Protein AF-0000000074571578 (afdb_homodimer)

Sequence (440 aa):
MGVFLLLAPVDCSDIYDQDNSRASGVYTVYPIEDTYGVQVHCDMDSLGGQWMVFQRRMDGSLNFYRPWDYYRTGFGSADGEIWLGLENLFQLCLRKKYELLVDMEDFEGNKAYARYSSFSIGPEDEGYKLEVTGFTDGGAGSDGRKFTTFDKDQDNDQQRNCAKTYLGAFWYNECHYTNPNGIYRWGSDDAINYIGVEWYRWKGWNYSLKRISFKIRPVKMGVFLLLAPVDCSDIYDQDNSRASGVYTVYPIEDTYGVQVHCDMDSLGGQWMVFQRRMDGSLNFYRPWDYYRTGFGSADGEIWLGLENLFQLCLRKKYELLVDMEDFEGNKAYARYSSFSIGPEDEGYKLEVTGFTDGGAGSDGRKFTTFDKDQDNDQQRNCAKTYLGAFWYNECHYTNPNGIYRWGSDDAINYIGVEWYRWKGWNYSLKRISFKIRPVK

Solvent-accessible surface area (backbone atoms only — not comparable to full-atom values): 22420 Å² total; per-residue (Å²): 131,80,78,70,73,75,70,72,31,51,44,34,49,47,48,35,73,75,41,74,82,63,68,59,43,70,44,73,24,23,46,80,43,92,77,52,73,44,71,29,25,27,41,46,66,65,93,84,23,30,24,28,46,40,31,32,46,64,78,48,54,62,44,53,62,55,49,54,68,46,49,40,63,30,50,76,37,46,89,59,41,28,36,55,19,52,53,52,50,25,40,38,40,73,73,45,59,23,21,32,41,34,43,37,27,40,83,85,68,52,73,51,72,50,56,25,66,31,41,41,41,42,53,70,95,62,37,36,24,30,43,59,42,75,52,78,90,65,56,57,78,28,63,70,18,19,44,17,20,62,81,42,74,46,45,68,34,90,84,52,49,51,17,45,68,25,44,18,42,43,45,26,34,85,33,72,49,41,30,80,28,15,43,59,41,95,26,76,46,68,76,61,74,55,26,24,20,19,44,32,72,78,65,28,54,43,23,10,41,40,26,41,32,39,27,36,31,71,60,128,131,81,76,70,75,76,68,71,31,50,44,33,48,46,47,35,72,76,42,73,81,63,69,59,43,70,44,73,24,21,46,80,43,90,77,52,73,44,71,30,25,28,42,45,67,64,93,84,24,30,24,28,46,42,31,32,45,64,78,47,52,63,44,53,62,55,50,52,69,46,52,39,64,29,50,75,37,45,90,58,40,30,36,54,18,50,54,52,49,25,40,38,41,74,74,44,58,23,20,33,41,35,44,37,27,40,83,84,69,51,71,51,71,50,56,24,67,30,41,41,42,42,54,70,95,60,37,37,23,30,43,59,43,75,50,81,88,63,57,55,79,29,65,69,18,21,44,17,21,62,80,40,74,46,44,69,34,91,84,53,48,52,18,45,68,25,42,18,43,42,44,26,34,85,33,71,52,42,31,81,30,16,42,60,42,94,26,77,46,70,76,61,72,54,26,25,20,17,43,31,72,79,65,29,54,43,23,10,41,40,28,41,32,38,26,37,30,73,60,128

Structure (mmCIF, N/CA/C/O backbone):
data_AF-0000000074571578-model_v1
#
loop_
_entity.id
_entity.type
_entity.pdbx_description
1 polymer 'Fibrinogen C-terminal domain-containing protein'
#
loop_
_atom_site.group_PDB
_atom_site.id
_atom_site.type_symbol
_atom_site.label_atom_id
_atom_site.label_alt_id
_atom_site.label_comp_id
_atom_site.label_asym_id
_atom_site.label_entity_id
_atom_site.label_seq_id
_atom_site.pdbx_PDB_ins_code
_atom_site.Cartn_x
_atom_site.Cartn_y
_atom_site.Cartn_z
_atom_site.occupancy
_atom_site.B_iso_or_equiv
_atom_site.auth_seq_id
_atom_site.auth_comp_id
_atom_site.auth_asym_id
_atom_site.auth_atom_id
_atom_site.pdbx_PDB_model_num
ATOM 1 N N . MET A 1 1 ? -8.445 47.688 -18.625 1 31.78 1 MET A N 1
ATOM 2 C CA . MET A 1 1 ? -8.453 46.219 -18.438 1 31.78 1 MET A CA 1
ATOM 3 C C . MET A 1 1 ? -7.285 45.781 -17.578 1 31.78 1 MET A C 1
ATOM 5 O O . MET A 1 1 ? -6.129 45.844 -18 1 31.78 1 MET A O 1
ATOM 9 N N . GLY A 1 2 ? -7.156 46.094 -16.281 1 35.84 2 GLY A N 1
ATOM 10 C CA . GLY A 1 2 ? -6.051 45.781 -15.391 1 35.84 2 GLY A CA 1
ATOM 11 C C . GLY A 1 2 ? -5.617 44.344 -15.461 1 35.84 2 GLY A C 1
ATOM 12 O O . GLY A 1 2 ? -6.449 43.438 -15.352 1 35.84 2 GLY A O 1
ATOM 13 N N . VAL A 1 3 ? -4.637 44.031 -16.25 1 40.47 3 VAL A N 1
ATOM 14 C CA . VAL A 1 3 ? -4.016 42.719 -16.344 1 40.47 3 VAL A CA 1
ATOM 15 C C . VAL A 1 3 ? -3.846 42.125 -14.945 1 40.47 3 VAL A C 1
ATOM 17 O O . VAL A 1 3 ? -3.059 42.625 -14.141 1 40.47 3 VAL A O 1
ATOM 20 N N . PHE A 1 4 ? -4.824 41.875 -14.172 1 41.69 4 PHE A N 1
ATOM 21 C CA . PHE A 1 4 ? -4.629 41.188 -12.898 1 41.69 4 PHE A CA 1
ATOM 22 C C . PHE A 1 4 ? -3.707 39.969 -13.07 1 41.69 4 PHE A C 1
ATOM 24 O O . PHE A 1 4 ? -3.986 39.094 -13.867 1 41.69 4 PHE A O 1
ATOM 31 N N . LEU A 1 5 ? -2.467 40.156 -13.266 1 46.91 5 LEU A N 1
ATOM 32 C CA . LEU A 1 5 ? -1.426 39.125 -13.234 1 46.91 5 LEU A CA 1
ATOM 33 C C . LEU A 1 5 ? -1.774 38.031 -12.242 1 46.91 5 LEU A C 1
ATOM 35 O O . LEU A 1 5 ? -1.849 38.281 -11.039 1 46.91 5 LEU A O 1
ATOM 39 N N . LEU A 1 6 ? -2.73 37.25 -12.547 1 58.66 6 LEU A N 1
ATOM 40 C CA . LEU A 1 6 ? -3.229 36.219 -11.641 1 58.66 6 LEU A CA 1
ATOM 41 C C . LEU A 1 6 ? -2.082 35.406 -11.078 1 58.66 6 LEU A C 1
ATOM 43 O O . LEU A 1 6 ? -1.317 34.781 -11.836 1 58.66 6 LEU A O 1
ATOM 47 N N . LEU A 1 7 ? -1.48 35.812 -9.906 1 79.25 7 LEU A N 1
ATOM 48 C CA . LEU A 1 7 ? -0.441 35.094 -9.18 1 79.25 7 LEU A CA 1
ATOM 49 C C . LEU A 1 7 ? -0.781 33.594 -9.086 1 79.25 7 LEU A C 1
ATOM 51 O O . LEU A 1 7 ? -1.953 33.25 -8.969 1 79.25 7 LEU A O 1
ATOM 55 N N . ALA A 1 8 ? 0.165 32.812 -9.453 1 90.75 8 ALA A N 1
ATOM 56 C CA . ALA A 1 8 ? 0 31.359 -9.312 1 90.75 8 ALA A CA 1
ATOM 57 C C . ALA A 1 8 ? -0.486 31 -7.91 1 90.75 8 ALA A C 1
ATOM 59 O O . ALA A 1 8 ? 0.049 31.484 -6.914 1 90.75 8 ALA A O 1
ATOM 60 N N . PRO A 1 9 ? -1.622 30.328 -7.883 1 94.88 9 PRO A N 1
ATOM 61 C CA . PRO A 1 9 ? -2.148 29.984 -6.559 1 94.88 9 PRO A CA 1
ATOM 62 C C . PRO A 1 9 ? -1.16 29.172 -5.719 1 94.88 9 PRO A C 1
ATOM 64 O O . PRO A 1 9 ? -0.534 28.25 -6.227 1 94.88 9 PRO A O 1
ATOM 67 N N . VAL A 1 10 ? -1.076 29.516 -4.488 1 95.19 10 VAL A N 1
ATOM 68 C CA . VAL A 1 10 ? -0.165 28.844 -3.566 1 95.19 10 VAL A CA 1
ATOM 69 C C . VAL A 1 10 ? -0.884 27.672 -2.883 1 95.19 10 VAL A C 1
ATOM 71 O O . VAL A 1 10 ? -0.267 26.656 -2.564 1 95.19 10 VAL A O 1
ATOM 74 N N . ASP A 1 11 ? -2.156 27.875 -2.711 1 96.88 11 ASP A N 1
ATOM 75 C CA . ASP A 1 11 ? -2.975 26.875 -2.045 1 96.88 11 ASP A CA 1
ATOM 76 C C . ASP A 1 11 ? -4.426 26.938 -2.512 1 96.88 11 ASP A C 1
ATOM 78 O O . ASP A 1 11 ? -4.75 27.688 -3.436 1 96.88 11 ASP A O 1
ATOM 82 N N . CYS A 1 12 ? -5.273 26.141 -1.895 1 98.12 12 CYS A N 1
ATOM 83 C CA . CYS A 1 12 ? -6.652 26 -2.35 1 98.12 12 CYS A CA 1
ATOM 84 C C . CYS A 1 12 ? -7.453 27.266 -2.068 1 98.12 12 CYS A C 1
ATOM 86 O O . CYS A 1 12 ? -8.438 27.547 -2.75 1 98.12 12 CYS A O 1
ATOM 88 N N . SER A 1 13 ? -7.078 28 -1.018 1 97.12 13 SER A N 1
ATOM 89 C CA . SER A 1 13 ? -7.75 29.266 -0.749 1 97.12 13 SER A CA 1
ATOM 90 C C . SER A 1 13 ? -7.559 30.25 -1.898 1 97.12 13 SER A C 1
ATOM 92 O O . SER A 1 13 ? -8.484 30.984 -2.254 1 97.12 13 SER A O 1
ATOM 94 N N . ASP A 1 14 ? -6.352 30.281 -2.473 1 96.12 14 ASP A N 1
ATOM 95 C CA . ASP A 1 14 ? -6.082 31.141 -3.631 1 96.12 14 ASP A CA 1
ATOM 96 C C . ASP A 1 14 ? -6.953 30.734 -4.82 1 96.12 14 ASP A C 1
ATOM 98 O O . ASP A 1 14 ? -7.48 31.594 -5.531 1 96.12 14 ASP A O 1
ATOM 102 N N . ILE A 1 15 ? -7.078 29.453 -5 1 96.62 15 ILE A N 1
ATOM 103 C CA . ILE A 1 15 ? -7.918 28.938 -6.078 1 96.62 15 ILE A CA 1
ATOM 104 C C . ILE A 1 15 ? -9.359 29.406 -5.879 1 96.62 15 ILE A C 1
ATOM 106 O O . ILE A 1 15 ? -9.992 29.891 -6.816 1 96.62 15 ILE A O 1
ATOM 110 N N . TYR A 1 16 ? -9.836 29.25 -4.742 1 96.31 16 TYR A N 1
ATOM 111 C CA . TYR A 1 16 ? -11.188 29.672 -4.395 1 96.31 16 TYR A CA 1
ATOM 112 C C . TYR A 1 16 ? -11.367 31.156 -4.609 1 96.31 16 TYR A C 1
ATOM 114 O O . TYR A 1 16 ? -12.383 31.594 -5.168 1 96.31 16 TYR A O 1
ATOM 122 N N . ASP A 1 17 ? -10.422 31.969 -4.18 1 94.94 17 ASP A N 1
ATOM 123 C CA . ASP A 1 17 ? -10.508 33.438 -4.281 1 94.94 17 ASP A CA 1
ATOM 124 C C . ASP A 1 17 ? -10.516 33.875 -5.738 1 94.94 17 ASP A C 1
ATOM 126 O O . ASP A 1 17 ? -11.141 34.875 -6.082 1 94.94 17 ASP A O 1
ATOM 130 N N . GLN A 1 18 ? -9.828 33.188 -6.555 1 95 18 GLN A N 1
ATOM 131 C CA . GLN A 1 18 ? -9.789 33.5 -7.98 1 95 18 GLN A CA 1
ATOM 132 C C . GLN A 1 18 ? -11.133 33.188 -8.641 1 95 18 GLN A C 1
ATOM 134 O O . GLN A 1 18 ? -11.594 33.938 -9.508 1 95 18 GLN A O 1
ATOM 139 N N . ASP A 1 19 ? -11.68 32.062 -8.266 1 95.69 19 ASP A N 1
ATOM 140 C CA . ASP A 1 19 ? -12.984 31.641 -8.766 1 95.69 19 ASP A CA 1
ATOM 141 C C . ASP A 1 19 ? -13.727 30.812 -7.711 1 95.69 19 ASP A C 1
ATOM 143 O O . ASP A 1 19 ? -13.453 29.625 -7.539 1 95.69 19 ASP A O 1
ATOM 147 N N . ASN A 1 20 ? -14.641 31.359 -7.074 1 95.25 20 ASN A N 1
ATOM 148 C CA . ASN A 1 20 ? -15.312 30.734 -5.938 1 95.25 20 ASN A CA 1
ATOM 149 C C . ASN A 1 20 ? -16.359 29.719 -6.383 1 95.25 20 ASN A C 1
ATOM 151 O O . ASN A 1 20 ? -17.047 29.125 -5.555 1 95.25 20 ASN A O 1
ATOM 155 N N . SER A 1 21 ? -16.516 29.484 -7.68 1 95.75 21 SER A N 1
ATOM 156 C CA . SER A 1 21 ? -17.453 28.5 -8.188 1 95.75 21 SER A CA 1
ATOM 157 C C . SER A 1 21 ? -16.781 27.141 -8.359 1 95.75 21 SER A C 1
ATOM 159 O O . SER A 1 21 ? -17.438 26.156 -8.695 1 95.75 21 SER A O 1
ATOM 161 N N . ARG A 1 22 ? -15.461 27.141 -8.078 1 95.19 22 ARG A N 1
ATOM 162 C CA . ARG A 1 22 ? -14.719 25.891 -8.258 1 95.19 22 ARG A CA 1
ATOM 163 C C . ARG A 1 22 ? -15.148 24.844 -7.227 1 95.19 22 ARG A C 1
ATOM 165 O O . ARG A 1 22 ? -15.195 25.141 -6.027 1 95.19 22 ARG A O 1
ATOM 172 N N . ALA A 1 23 ? -15.453 23.641 -7.711 1 97.69 23 ALA A N 1
ATOM 173 C CA . ALA A 1 23 ? -15.883 22.547 -6.848 1 97.69 23 ALA A CA 1
ATOM 174 C C . ALA A 1 23 ? -14.68 21.828 -6.234 1 97.69 23 ALA A C 1
ATOM 176 O O . ALA A 1 23 ? -13.539 22.062 -6.637 1 97.69 23 ALA A O 1
ATOM 177 N N . SER A 1 24 ? -14.953 21.078 -5.199 1 98.5 24 SER A N 1
ATOM 178 C CA . SER A 1 24 ? -13.922 20.172 -4.688 1 98.5 24 SER A CA 1
ATOM 179 C C . SER A 1 24 ? -13.305 19.344 -5.809 1 98.5 24 SER A C 1
ATOM 181 O O . SER A 1 24 ? -14.016 18.891 -6.707 1 98.5 24 SER A O 1
ATOM 183 N N . GLY A 1 25 ? -12.023 19.125 -5.754 1 98.38 25 GLY A N 1
ATOM 184 C CA . GLY A 1 25 ? -11.352 18.375 -6.789 1 98.38 25 GLY A CA 1
ATOM 185 C C . GLY A 1 25 ? -9.859 18.625 -6.84 1 98.38 25 GLY A C 1
ATOM 186 O O . GLY A 1 25 ? -9.273 19.141 -5.887 1 98.38 25 GLY A O 1
ATOM 187 N N . VAL A 1 26 ? -9.227 18.141 -7.855 1 98.69 26 VAL A N 1
ATOM 188 C CA . VAL A 1 26 ? -7.773 18.219 -8 1 98.69 26 VAL A CA 1
ATOM 189 C C . VAL A 1 26 ? -7.398 19.516 -8.727 1 98.69 26 VAL A C 1
ATOM 191 O O . VAL A 1 26 ? -7.977 19.844 -9.766 1 98.69 26 VAL A O 1
ATOM 194 N N . TYR A 1 27 ? -6.453 20.25 -8.195 1 98.06 27 TYR A N 1
ATOM 195 C CA . TYR A 1 27 ? -5.938 21.484 -8.766 1 98.06 27 TYR A CA 1
ATOM 196 C C . TYR A 1 27 ? -4.418 21.531 -8.688 1 98.06 27 TYR A C 1
ATOM 198 O O . TYR A 1 27 ? -3.799 20.719 -7.988 1 98.06 27 TYR A O 1
ATOM 206 N N . THR A 1 28 ? -3.859 22.422 -9.461 1 96.62 28 THR A N 1
ATOM 207 C CA . THR A 1 28 ? -2.426 22.688 -9.383 1 96.62 28 THR A CA 1
ATOM 208 C C . THR A 1 28 ? -2.137 23.906 -8.523 1 96.62 28 THR A C 1
ATOM 210 O O . THR A 1 28 ? -2.752 24.969 -8.711 1 96.62 28 THR A O 1
ATOM 213 N N . VAL A 1 29 ? -1.251 23.797 -7.551 1 96.19 29 VAL A N 1
ATOM 214 C CA . VAL A 1 29 ? -0.799 24.922 -6.738 1 96.19 29 VAL A CA 1
ATOM 215 C C . VAL A 1 29 ? 0.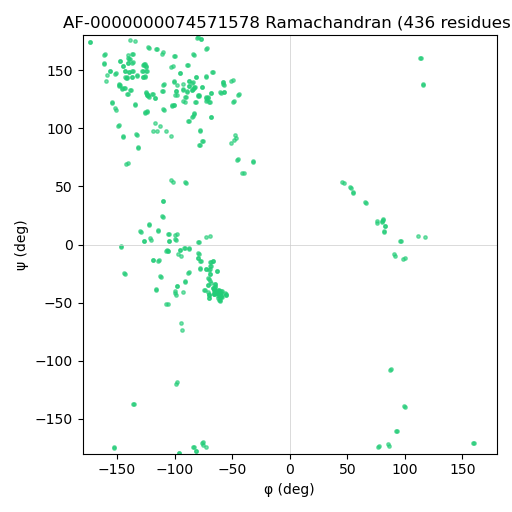721 25.047 -6.828 1 96.19 29 VAL A C 1
ATOM 217 O O . VAL A 1 29 ? 1.396 24.141 -7.324 1 96.19 29 VAL A O 1
ATOM 220 N N . TYR A 1 30 ? 1.206 26.156 -6.305 1 94.31 30 TYR A N 1
ATOM 221 C CA . TYR A 1 30 ? 2.625 26.484 -6.406 1 94.31 30 TYR A CA 1
ATOM 222 C C . TYR A 1 30 ? 3.184 26.906 -5.059 1 94.31 30 TYR A C 1
ATOM 224 O O . TYR A 1 30 ? 3.367 28.109 -4.809 1 94.31 30 TYR A O 1
ATOM 232 N N . PRO A 1 31 ? 3.561 25.953 -4.191 1 90.12 31 PRO A N 1
ATOM 233 C CA . PRO A 1 31 ? 3.99 26.25 -2.822 1 90.12 31 PRO A CA 1
ATOM 234 C C . PRO A 1 31 ? 5.293 27.047 -2.771 1 90.12 31 PRO A C 1
ATOM 236 O O . PRO A 1 31 ? 5.531 27.781 -1.814 1 90.12 31 PRO A O 1
ATOM 239 N N . ILE A 1 32 ? 6.316 26.875 -3.492 1 83 32 ILE A N 1
ATOM 240 C CA . ILE A 1 32 ? 7.629 27.5 -3.404 1 83 32 ILE A CA 1
ATOM 241 C C . ILE A 1 32 ? 7.68 28.719 -4.328 1 83 32 ILE A C 1
ATOM 243 O O . ILE A 1 32 ? 8.023 29.828 -3.895 1 83 32 ILE A O 1
ATOM 247 N N . GLU A 1 33 ? 7.754 28.484 -5.594 1 74.44 33 GLU A N 1
ATOM 248 C CA . GLU A 1 33 ? 7.797 29.516 -6.621 1 74.44 33 GLU A CA 1
ATOM 249 C C . GLU A 1 33 ? 6.852 29.188 -7.777 1 74.44 33 GLU A C 1
ATOM 251 O O . GLU A 1 33 ? 6.141 28.188 -7.734 1 74.44 33 GLU A O 1
ATOM 256 N N . ASP A 1 34 ? 6.789 30.062 -8.586 1 69.81 34 ASP A N 1
ATOM 257 C CA . ASP A 1 34 ? 5.887 29.953 -9.727 1 69.81 34 ASP A CA 1
ATOM 258 C C . ASP A 1 34 ? 6.367 28.875 -10.703 1 69.81 34 ASP A C 1
ATOM 260 O O . ASP A 1 34 ? 5.762 28.672 -11.758 1 69.81 34 ASP A O 1
ATOM 264 N N . THR A 1 35 ? 7.359 28.203 -10.25 1 72.81 35 THR A N 1
ATOM 265 C CA . THR A 1 35 ? 7.902 27.312 -11.281 1 72.81 35 THR A CA 1
ATOM 266 C C . THR A 1 35 ? 7.688 25.859 -10.906 1 72.81 35 THR A C 1
ATOM 268 O O . THR A 1 35 ? 7.73 24.969 -11.766 1 72.81 35 THR A O 1
ATOM 271 N N . TYR A 1 36 ? 7.352 25.609 -9.727 1 85.44 36 TYR A N 1
ATOM 272 C CA . TYR A 1 36 ? 7.191 24.203 -9.344 1 85.44 36 TYR A CA 1
ATOM 273 C C . TYR A 1 36 ? 5.762 23.922 -8.906 1 85.44 36 TYR A C 1
ATOM 275 O O . TYR A 1 36 ? 5.398 24.172 -7.75 1 85.44 36 TYR A O 1
ATOM 283 N N . GLY A 1 37 ? 4.957 23.375 -9.859 1 93.12 37 GLY A N 1
ATOM 284 C CA . GLY A 1 37 ? 3.566 23.062 -9.578 1 93.12 37 GLY A CA 1
ATOM 285 C C . GLY A 1 37 ? 3.375 21.672 -8.984 1 93.12 37 GLY A C 1
ATOM 286 O O . GLY A 1 37 ? 4.094 20.734 -9.344 1 93.12 37 GLY A O 1
ATOM 287 N N . VAL A 1 38 ? 2.465 21.594 -8.031 1 95.5 38 VAL A N 1
ATOM 288 C CA . VAL A 1 38 ? 2.08 20.297 -7.469 1 95.5 38 VAL A CA 1
ATOM 289 C C . VAL A 1 38 ? 0.562 20.141 -7.52 1 95.5 38 VAL A C 1
ATOM 291 O O . VAL A 1 38 ? -0.173 21.125 -7.391 1 95.5 38 VAL A O 1
ATOM 294 N N . GLN A 1 39 ? 0.143 18.906 -7.773 1 97.62 39 GLN A N 1
ATOM 295 C CA . GLN A 1 39 ? -1.285 18.609 -7.762 1 97.62 39 GLN A CA 1
ATOM 296 C C . GLN A 1 39 ? -1.777 18.312 -6.348 1 97.62 39 GLN A C 1
ATOM 298 O O . GLN A 1 39 ? -1.156 17.547 -5.617 1 97.62 39 GLN A O 1
ATOM 303 N N . VAL A 1 40 ? -2.904 18.953 -6.023 1 98.38 40 VAL A N 1
ATOM 304 C CA . VAL A 1 40 ? -3.49 18.75 -4.703 1 98.38 40 VAL A CA 1
ATOM 305 C C . VAL A 1 40 ? -5.004 18.578 -4.828 1 98.38 40 VAL A C 1
ATOM 307 O O . VAL A 1 40 ? -5.59 18.938 -5.852 1 98.38 40 VAL A O 1
ATOM 310 N N . HIS A 1 41 ? -5.551 17.953 -3.863 1 98.69 41 HIS A N 1
ATOM 311 C CA . HIS A 1 41 ? -7.004 17.938 -3.736 1 98.69 41 HIS A CA 1
ATOM 312 C C . HIS A 1 41 ? -7.492 19.094 -2.869 1 98.69 41 HIS A C 1
ATOM 314 O O . HIS A 1 41 ? -6.961 19.328 -1.78 1 98.69 41 HIS A O 1
ATOM 320 N N . CYS A 1 42 ? -8.422 19.844 -3.412 1 98.81 42 CYS A N 1
ATOM 321 C CA . CYS A 1 42 ? -9.07 20.906 -2.656 1 98.81 42 CYS A CA 1
ATOM 322 C C . CYS A 1 42 ? -10.453 20.484 -2.182 1 98.81 42 CYS A C 1
ATOM 324 O O . CYS A 1 42 ? -11.297 20.109 -2.99 1 98.81 42 CYS A O 1
ATOM 326 N N . ASP A 1 43 ? -10.664 20.453 -0.932 1 98.56 43 ASP A N 1
ATOM 327 C CA . ASP A 1 43 ? -11.984 20.297 -0.318 1 98.56 43 ASP A CA 1
ATOM 328 C C . ASP A 1 43 ? -12.672 21.656 -0.138 1 98.56 43 ASP A C 1
ATOM 330 O O . ASP A 1 43 ? -12.336 22.406 0.78 1 98.56 43 ASP A O 1
ATOM 334 N N . MET A 1 44 ? -13.633 21.906 -0.939 1 98.38 44 MET A N 1
ATOM 335 C CA . MET A 1 44 ? -14.266 23.234 -0.967 1 98.38 44 MET A CA 1
ATOM 336 C C . MET A 1 44 ? -15.562 23.219 -0.168 1 98.38 44 MET A C 1
ATOM 338 O O . MET A 1 44 ? -16.25 24.25 -0.087 1 98.38 44 MET A O 1
ATOM 342 N N . ASP A 1 45 ? -15.812 22.125 0.454 1 96.19 45 ASP A N 1
ATOM 343 C CA . ASP A 1 45 ? -17.156 21.969 1.005 1 96.19 45 ASP A CA 1
ATOM 344 C C . ASP A 1 45 ? -17.109 21.875 2.527 1 96.19 45 ASP A C 1
ATOM 346 O O . ASP A 1 45 ? -17.984 22.422 3.213 1 96.19 45 ASP A O 1
ATOM 350 N N . SER A 1 46 ? -16.125 21.203 3.047 1 95.31 46 SER A N 1
ATOM 351 C CA . SER A 1 46 ? -16.094 20.906 4.473 1 95.31 46 SER A CA 1
ATOM 352 C C . SER A 1 46 ? -15.82 22.156 5.301 1 95.31 46 SER A C 1
ATOM 354 O O . SER A 1 46 ? -14.828 22.859 5.07 1 95.31 46 SER A O 1
ATOM 356 N N . LEU A 1 47 ? -16.719 22.391 6.27 1 95.44 47 LEU A N 1
ATOM 357 C CA . LEU A 1 47 ? -16.531 23.438 7.27 1 95.44 47 LEU A CA 1
ATOM 358 C C . LEU A 1 47 ? -16.062 24.734 6.613 1 95.44 47 LEU A C 1
ATOM 360 O O . LEU A 1 47 ? -15.016 25.281 6.984 1 95.44 47 LEU A O 1
ATOM 364 N N . GLY A 1 48 ? -16.766 25.234 5.629 1 94.81 48 GLY A N 1
ATOM 365 C CA . GLY A 1 48 ? -16.484 26.516 4.977 1 94.81 48 GLY A CA 1
ATOM 366 C C . GLY A 1 48 ? -15.555 26.375 3.785 1 94.81 48 GLY A C 1
ATOM 367 O O . GLY A 1 48 ? -15.281 27.344 3.084 1 94.81 48 GLY A O 1
ATOM 368 N N . GLY A 1 49 ? -14.992 25.172 3.602 1 97.44 49 GLY A N 1
ATOM 369 C CA . GLY A 1 49 ? -14.242 24.844 2.398 1 97.44 49 GLY A CA 1
ATOM 370 C C . GLY A 1 49 ? -12.859 25.453 2.371 1 97.44 49 GLY A C 1
ATOM 371 O O . GLY A 1 49 ? -12.328 25.859 3.41 1 97.44 49 GLY A O 1
ATOM 372 N N . GLN A 1 50 ? -12.156 25.281 1.197 1 98.06 50 GLN A N 1
ATOM 373 C CA . GLN A 1 50 ? -10.867 25.875 0.871 1 98.06 50 GLN A CA 1
ATOM 374 C C . GLN A 1 50 ? -9.727 25.109 1.521 1 98.06 50 GLN A C 1
ATOM 376 O O . GLN A 1 50 ? -8.648 25.672 1.753 1 98.06 50 GLN A O 1
ATOM 381 N N . TRP A 1 51 ? -10.031 23.922 1.867 1 98.75 51 TRP A N 1
ATOM 382 C CA . TRP A 1 51 ? -9.008 23.094 2.488 1 98.75 51 TRP A CA 1
ATOM 383 C C . TRP A 1 51 ? -8.117 22.438 1.432 1 98.75 51 TRP A C 1
ATOM 385 O O . TRP A 1 51 ? -8.609 21.906 0.435 1 98.75 51 TRP A O 1
ATOM 395 N N . MET A 1 52 ? -6.848 22.469 1.654 1 98.81 52 MET A N 1
ATOM 396 C CA . MET A 1 52 ? -5.891 21.75 0.83 1 98.81 52 MET A CA 1
ATOM 397 C C . MET A 1 52 ? -5.453 20.453 1.516 1 98.81 52 MET A C 1
ATOM 399 O O . MET A 1 52 ? -4.875 20.484 2.604 1 98.81 52 MET A O 1
ATOM 403 N N . VAL A 1 53 ? -5.699 19.344 0.868 1 98.88 53 VAL A N 1
ATOM 404 C CA . VAL A 1 53 ? -5.395 18.031 1.426 1 98.88 53 VAL A CA 1
ATOM 405 C C . VAL A 1 53 ? -3.904 17.734 1.264 1 98.88 53 VAL A C 1
ATOM 407 O O . VAL A 1 53 ? -3.357 17.859 0.166 1 98.88 53 VAL A O 1
ATOM 410 N N . PHE A 1 54 ? -3.223 17.359 2.385 1 98.75 54 PHE A N 1
ATOM 411 C CA . PHE A 1 54 ? -1.818 17 2.205 1 98.75 54 PHE A CA 1
ATOM 412 C C . PHE A 1 54 ? -1.568 15.555 2.602 1 98.75 54 PHE A C 1
ATOM 414 O O . PHE A 1 54 ? -0.499 15.008 2.326 1 98.75 54 PHE A O 1
ATOM 421 N N . GLN A 1 55 ? -2.467 14.945 3.244 1 98.75 55 GLN A N 1
ATOM 422 C CA . GLN A 1 55 ? -2.521 13.516 3.531 1 98.75 55 GLN A CA 1
ATOM 423 C C . GLN A 1 55 ? -3.936 12.969 3.357 1 98.75 55 GLN A C 1
ATOM 425 O O . GLN A 1 55 ? -4.906 13.594 3.793 1 98.75 55 GLN A O 1
ATOM 430 N N . ARG A 1 56 ? -4.047 11.867 2.674 1 98.75 56 ARG A N 1
ATOM 431 C CA . ARG A 1 56 ? -5.359 11.258 2.504 1 98.75 56 ARG A CA 1
ATOM 432 C C . ARG A 1 56 ? -5.242 9.75 2.336 1 98.75 56 ARG A C 1
ATOM 434 O O . ARG A 1 56 ? -4.555 9.266 1.434 1 98.75 56 ARG A O 1
ATOM 441 N N . ARG A 1 57 ? -5.793 9.055 3.23 1 98.31 57 ARG A N 1
ATOM 442 C CA . ARG A 1 57 ? -6.035 7.617 3.145 1 98.31 57 ARG A CA 1
ATOM 443 C C . ARG A 1 57 ? -7.523 7.316 3.018 1 98.31 57 ARG A C 1
ATOM 445 O O . ARG A 1 57 ? -8.336 7.836 3.787 1 98.31 57 ARG A O 1
ATOM 452 N N . MET A 1 58 ? -7.902 6.48 2.088 1 97.06 58 MET A N 1
ATOM 453 C CA . MET A 1 58 ? -9.344 6.363 1.867 1 97.06 58 MET A CA 1
ATOM 454 C C . MET A 1 58 ? -9.727 4.93 1.529 1 97.06 58 MET A C 1
ATOM 456 O O . MET A 1 58 ? -10.859 4.516 1.767 1 97.06 58 MET A O 1
ATOM 460 N N . ASP A 1 59 ? -8.797 4.117 0.988 1 96.38 59 ASP A N 1
ATOM 461 C CA . ASP A 1 59 ? -9.227 2.779 0.602 1 96.38 59 ASP A CA 1
ATOM 462 C C . ASP A 1 59 ? -8.102 1.765 0.79 1 96.38 59 ASP A C 1
ATOM 464 O O . ASP A 1 59 ? -8.25 0.593 0.436 1 96.38 59 ASP A O 1
ATOM 468 N N . GLY A 1 60 ? -6.996 2.17 1.194 1 96.06 60 GLY A N 1
ATOM 469 C CA . GLY A 1 60 ? -5.902 1.281 1.547 1 96.06 60 GLY A CA 1
ATOM 470 C C . GLY A 1 60 ? -5.09 0.827 0.347 1 96.06 60 GLY A C 1
ATOM 471 O O . GLY A 1 60 ? -4.293 -0.106 0.449 1 96.06 60 GLY A O 1
ATOM 472 N N . SER A 1 61 ? -5.219 1.467 -0.716 1 95.94 61 SER A N 1
ATOM 473 C CA . SER A 1 61 ? -4.523 1.028 -1.921 1 95.94 61 SER A CA 1
ATOM 474 C C . SER A 1 61 ? -3.033 1.348 -1.846 1 95.94 61 SER A C 1
ATOM 476 O O . SER A 1 61 ? -2.195 0.52 -2.213 1 95.94 61 SER A O 1
ATOM 478 N N . LEU A 1 62 ? -2.705 2.451 -1.327 1 96.5 62 LEU A N 1
ATOM 479 C CA . LEU A 1 62 ? -1.332 2.943 -1.315 1 96.5 62 LEU A CA 1
ATOM 480 C C . LEU A 1 62 ? -0.618 2.531 -0.032 1 96.5 62 LEU A C 1
ATOM 482 O O . LEU A 1 62 ? -1.192 2.609 1.056 1 96.5 62 LEU A O 1
ATOM 486 N N . ASN A 1 63 ? 0.568 2.053 -0.165 1 96.19 63 ASN A N 1
ATOM 487 C CA . ASN A 1 63 ? 1.404 1.742 0.989 1 96.19 63 ASN A CA 1
ATOM 488 C C . ASN A 1 63 ? 2.053 2.998 1.565 1 96.19 63 ASN A C 1
ATOM 490 O O . ASN A 1 63 ? 2.734 3.734 0.85 1 96.19 63 ASN A O 1
ATOM 494 N N . PHE A 1 64 ? 1.933 3.23 2.879 1 98.19 64 PHE A N 1
ATOM 495 C CA . PHE A 1 64 ? 2.482 4.43 3.504 1 98.19 64 PHE A CA 1
ATOM 496 C C . PHE A 1 64 ? 3.734 4.094 4.305 1 98.19 64 PHE A C 1
ATOM 498 O O . PHE A 1 64 ? 4.395 4.988 4.84 1 98.19 64 PHE A O 1
ATOM 505 N N . TYR A 1 65 ? 4.078 2.809 4.43 1 97.31 65 TYR A N 1
ATOM 506 C CA . TYR A 1 65 ? 5.336 2.457 5.074 1 97.31 65 TYR A CA 1
ATOM 507 C C . TYR A 1 65 ? 6.512 2.66 4.125 1 97.31 65 TYR A C 1
ATOM 509 O O . TYR A 1 65 ? 6.953 1.716 3.465 1 97.31 65 TYR A O 1
ATOM 517 N N . ARG A 1 66 ? 6.988 3.908 4.109 1 97.38 66 ARG A N 1
ATOM 518 C CA . ARG A 1 66 ? 8 4.402 3.184 1 97.38 66 ARG A CA 1
ATOM 519 C C . ARG A 1 66 ? 9.164 5.043 3.936 1 97.38 66 ARG A C 1
ATOM 521 O O . ARG A 1 66 ? 9 5.5 5.07 1 97.38 66 ARG A O 1
ATOM 528 N N . PRO A 1 67 ? 10.352 5.078 3.305 1 97.38 67 PRO A N 1
ATOM 529 C CA . PRO A 1 67 ? 11.484 5.723 3.969 1 97.38 67 PRO A CA 1
ATOM 530 C C . PRO A 1 67 ? 11.422 7.246 3.906 1 97.38 67 PRO A C 1
ATOM 532 O O . PRO A 1 67 ? 10.555 7.805 3.221 1 97.38 67 PRO A O 1
ATOM 535 N N . TRP A 1 68 ? 12.367 7.902 4.527 1 98.75 68 TRP A N 1
ATOM 536 C CA . TRP A 1 68 ? 12.43 9.336 4.797 1 98.75 68 TRP A CA 1
ATOM 537 C C . TRP A 1 68 ? 12.289 10.141 3.508 1 98.75 68 TRP A C 1
ATOM 539 O O . TRP A 1 68 ? 11.523 11.102 3.449 1 98.75 68 TRP A O 1
ATOM 549 N N . ASP A 1 69 ? 12.969 9.727 2.455 1 98.44 69 ASP A N 1
ATOM 550 C CA . ASP A 1 69 ? 13.008 10.531 1.239 1 98.44 69 ASP A CA 1
ATOM 551 C C . ASP A 1 69 ? 11.625 10.641 0.602 1 98.44 69 ASP A C 1
ATOM 553 O O . ASP A 1 69 ? 11.281 11.672 0.033 1 98.44 69 ASP A O 1
ATOM 557 N N . TYR A 1 70 ? 10.875 9.578 0.685 1 98.25 70 TYR A N 1
ATOM 558 C CA . TYR A 1 70 ? 9.516 9.617 0.167 1 98.25 70 TYR A CA 1
ATOM 559 C C . TYR A 1 70 ? 8.656 10.594 0.96 1 98.25 70 TYR A C 1
ATOM 561 O O . TYR A 1 70 ? 7.879 11.359 0.381 1 98.25 70 TYR A O 1
ATOM 569 N N . TYR A 1 71 ? 8.812 10.594 2.258 1 98.81 71 TYR A N 1
ATOM 570 C CA . TYR A 1 71 ? 8.023 11.5 3.078 1 98.81 71 TYR A CA 1
ATOM 571 C C . TYR A 1 71 ? 8.477 12.945 2.896 1 98.81 71 TYR A C 1
ATOM 573 O O . TYR A 1 71 ? 7.668 13.875 2.963 1 98.81 71 TYR A O 1
ATOM 581 N N . ARG A 1 72 ? 9.742 13.148 2.709 1 98.75 72 ARG A N 1
ATOM 582 C CA . ARG A 1 72 ? 10.266 14.477 2.447 1 98.75 72 ARG A CA 1
ATOM 583 C C . ARG A 1 72 ? 9.672 15.062 1.172 1 98.75 72 ARG A C 1
ATOM 585 O O . ARG A 1 72 ? 9.211 16.203 1.164 1 98.75 72 ARG A O 1
ATOM 592 N N . THR A 1 73 ? 9.555 14.289 0.092 1 97.56 73 THR A N 1
ATOM 593 C CA . THR A 1 73 ? 9.219 14.805 -1.23 1 97.56 73 THR A CA 1
ATOM 594 C C . THR A 1 73 ? 7.73 14.633 -1.519 1 97.56 73 THR A C 1
ATOM 596 O O . THR A 1 73 ? 7.125 15.461 -2.203 1 97.56 73 THR A O 1
ATOM 599 N N . GLY A 1 74 ? 7.16 13.5 -1.02 1 98 74 GLY A N 1
ATOM 600 C CA . GLY A 1 74 ? 5.758 13.203 -1.265 1 98 74 GLY A CA 1
ATOM 601 C C . GLY A 1 74 ? 5.551 11.977 -2.133 1 98 74 GLY A C 1
ATOM 602 O O . GLY A 1 74 ? 6.473 11.531 -2.818 1 98 74 GLY A O 1
ATOM 603 N N . PHE A 1 75 ? 4.344 11.406 -2.074 1 98 75 PHE A N 1
ATOM 604 C CA . PHE A 1 75 ? 3.979 10.25 -2.889 1 98 75 PHE A CA 1
ATOM 605 C C . PHE A 1 75 ? 2.465 10.109 -2.977 1 98 75 PHE A C 1
ATOM 607 O O . PHE A 1 75 ? 1.733 10.695 -2.178 1 98 75 PHE A O 1
ATOM 614 N N . GLY A 1 76 ? 2.047 9.305 -3.963 1 97.38 76 GLY A N 1
ATOM 615 C CA . GLY A 1 76 ? 0.626 9.133 -4.223 1 97.38 76 GLY A CA 1
ATOM 616 C C . GLY A 1 76 ? 0.087 10.094 -5.262 1 97.38 76 GLY A C 1
ATOM 617 O O . GLY A 1 76 ? 0.844 10.617 -6.082 1 97.38 76 GLY A O 1
ATOM 618 N N . SER A 1 77 ? -1.254 10.227 -5.195 1 97.06 77 SER A N 1
ATOM 619 C CA . SER A 1 77 ? -1.915 11.07 -6.184 1 97.06 77 SER A CA 1
ATOM 620 C C . SER A 1 77 ? -3.027 11.898 -5.547 1 97.06 77 SER A C 1
ATOM 622 O O . SER A 1 77 ? -3.742 11.414 -4.668 1 97.06 77 SER A O 1
ATOM 624 N N . ALA A 1 78 ? -3.219 13.039 -6.102 1 97.81 78 ALA A N 1
ATOM 625 C CA . ALA A 1 78 ? -4.195 13.977 -5.551 1 97.81 78 ALA A CA 1
ATOM 626 C C . ALA A 1 78 ? -5.617 13.469 -5.75 1 97.81 78 ALA A C 1
ATOM 628 O O . ALA A 1 78 ? -6.543 13.898 -5.055 1 97.81 78 ALA A O 1
ATOM 629 N N . ASP A 1 79 ? -5.789 12.633 -6.758 1 96.75 79 ASP A N 1
ATOM 630 C CA . ASP A 1 79 ? -7.125 12.094 -7.008 1 96.75 79 ASP A CA 1
ATOM 631 C C . ASP A 1 79 ? -7.363 10.828 -6.199 1 96.75 79 ASP A C 1
ATOM 633 O O . ASP A 1 79 ? -8.438 10.227 -6.273 1 96.75 79 ASP A O 1
ATOM 637 N N . GLY A 1 80 ? -6.438 10.312 -5.469 1 97.06 80 GLY A N 1
ATOM 638 C CA . GLY A 1 80 ? -6.516 9.148 -4.602 1 97.06 80 GLY A CA 1
ATOM 639 C C . GLY A 1 80 ? -5.863 9.367 -3.25 1 97.06 80 GLY A C 1
ATOM 640 O O . GLY A 1 80 ? -6.145 10.352 -2.572 1 97.06 80 GLY A O 1
ATOM 641 N N . GLU A 1 81 ? -5.102 8.336 -2.787 1 98.38 81 GLU A N 1
ATOM 642 C CA . GLU A 1 81 ? -4.352 8.477 -1.54 1 98.38 81 GLU A CA 1
ATOM 643 C C . GLU A 1 81 ? -3.043 9.227 -1.765 1 98.38 81 GLU A C 1
ATOM 645 O O . GLU A 1 81 ? -2.387 9.047 -2.791 1 98.38 81 GLU A O 1
ATOM 650 N N . ILE A 1 82 ? -2.646 10.086 -0.719 1 98.5 82 ILE A N 1
ATOM 651 C CA . ILE A 1 82 ? -1.537 10.992 -1.003 1 98.5 82 ILE A CA 1
ATOM 652 C C . ILE A 1 82 ? -0.851 11.391 0.301 1 98.5 82 ILE A C 1
ATOM 654 O O . ILE A 1 82 ? -1.488 11.438 1.355 1 98.5 82 ILE A O 1
ATOM 658 N N . TRP A 1 83 ? 0.362 11.633 0.234 1 98.69 83 TRP A N 1
ATOM 659 C CA . TRP A 1 83 ? 1.218 12.422 1.114 1 98.69 83 TRP A CA 1
ATOM 660 C C . TRP A 1 83 ? 1.938 13.516 0.336 1 98.69 83 TRP A C 1
ATOM 662 O O . TRP A 1 83 ? 2.752 13.227 -0.545 1 98.69 83 TRP A O 1
ATOM 672 N N . LEU A 1 84 ? 1.64 14.695 0.612 1 98.25 84 LEU A N 1
ATOM 673 C CA . LEU A 1 84 ? 2.064 15.812 -0.233 1 98.25 84 LEU A CA 1
ATOM 674 C C . LEU A 1 84 ? 3.574 16 -0.153 1 98.25 84 LEU A C 1
ATOM 676 O O . LEU A 1 84 ? 4.203 16.422 -1.128 1 98.25 84 LEU A O 1
ATOM 680 N N . GLY A 1 85 ? 4.176 15.695 1.07 1 98.38 85 GLY A N 1
ATOM 681 C CA . GLY A 1 85 ? 5.598 15.891 1.292 1 98.38 85 GLY A CA 1
ATOM 682 C C . GLY A 1 85 ? 5.895 16.938 2.352 1 98.38 85 GLY A C 1
ATOM 683 O O . GLY A 1 85 ? 5.266 18 2.383 1 98.38 85 GLY A O 1
ATOM 684 N N . LEU A 1 86 ? 6.82 16.641 3.156 1 98.75 86 LEU A N 1
ATOM 685 C CA . LEU A 1 86 ? 7.203 17.516 4.258 1 98.75 86 LEU A CA 1
ATOM 686 C C . LEU A 1 86 ? 7.82 18.812 3.738 1 98.75 86 LEU A C 1
ATOM 688 O O . LEU A 1 86 ? 7.586 19.875 4.297 1 98.75 86 LEU A O 1
ATOM 692 N N . GLU A 1 87 ? 8.578 18.734 2.693 1 97.5 87 GLU A N 1
ATOM 693 C CA . GLU A 1 87 ? 9.211 19.922 2.154 1 97.5 87 GLU A CA 1
ATOM 694 C C . GLU A 1 87 ? 8.18 20.906 1.6 1 97.5 87 GLU A C 1
ATOM 696 O O . GLU A 1 87 ? 8.273 22.109 1.829 1 97.5 87 GLU A O 1
ATOM 701 N N . ASN A 1 88 ? 7.207 20.359 0.894 1 96.88 88 ASN A N 1
ATOM 702 C CA . ASN A 1 88 ? 6.129 21.219 0.418 1 96.88 88 ASN A CA 1
ATOM 703 C C . ASN A 1 88 ? 5.402 21.906 1.574 1 96.88 88 ASN A C 1
ATOM 705 O O . ASN A 1 88 ? 5.109 23.094 1.51 1 96.88 88 ASN A O 1
ATOM 709 N N . LEU A 1 89 ? 5.137 21.156 2.564 1 98 89 LEU A N 1
ATOM 710 C CA . LEU A 1 89 ? 4.43 21.688 3.725 1 98 89 LEU A CA 1
ATOM 711 C C . LEU A 1 89 ? 5.242 22.797 4.395 1 98 89 LEU A C 1
ATOM 713 O O . LEU A 1 89 ? 4.695 23.844 4.754 1 98 89 LEU A O 1
ATOM 717 N N . PHE A 1 90 ? 6.484 22.562 4.535 1 98.06 90 PHE A N 1
ATOM 718 C CA . PHE A 1 90 ? 7.359 23.562 5.148 1 98.06 90 PHE A CA 1
ATOM 719 C C . PHE A 1 90 ? 7.355 24.859 4.344 1 98.06 90 PHE A C 1
ATOM 721 O O . PHE A 1 90 ? 7.223 25.938 4.91 1 98.06 90 PHE A O 1
ATOM 728 N N . GLN A 1 91 ? 7.457 24.703 3.057 1 96.25 91 GLN A N 1
ATOM 729 C CA . GLN A 1 91 ? 7.469 25.875 2.195 1 96.25 91 GLN A CA 1
ATOM 730 C C . GLN A 1 91 ? 6.172 26.656 2.322 1 96.25 91 GLN A C 1
ATOM 732 O O . GLN A 1 91 ? 6.188 27.891 2.344 1 96.25 91 GLN A O 1
ATOM 737 N N . LEU A 1 92 ? 5.098 25.969 2.426 1 96.62 92 LEU A N 1
ATOM 738 C CA . LEU A 1 92 ? 3.807 26.609 2.607 1 96.62 92 LEU A CA 1
ATOM 739 C C . LEU A 1 92 ? 3.77 27.391 3.922 1 96.62 92 LEU A C 1
ATOM 741 O O . LEU A 1 92 ? 3.289 28.531 3.965 1 96.62 92 LEU A O 1
ATOM 745 N N . CYS A 1 93 ? 4.324 26.797 4.938 1 96.81 93 CYS A N 1
ATOM 746 C CA . CYS A 1 93 ? 4.297 27.375 6.273 1 96.81 93 CYS A CA 1
ATOM 747 C C . CYS A 1 93 ? 5.18 28.609 6.344 1 96.81 93 CYS A C 1
ATOM 749 O O . CYS A 1 93 ? 5.012 29.453 7.234 1 96.81 93 CYS A O 1
ATOM 751 N N . LEU A 1 94 ? 6.121 28.734 5.461 1 95.62 94 LEU A N 1
ATOM 752 C CA . LEU A 1 94 ? 6.941 29.938 5.383 1 95.62 94 LEU A CA 1
ATOM 753 C C . LEU A 1 94 ? 6.141 31.109 4.812 1 95.62 94 LEU A C 1
ATOM 755 O O . LEU A 1 94 ? 6.434 32.281 5.105 1 95.62 94 LEU A O 1
ATOM 759 N N . ARG A 1 95 ? 5.121 30.766 4.133 1 92.62 95 ARG A N 1
ATOM 760 C CA . ARG A 1 95 ? 4.422 31.797 3.369 1 92.62 95 ARG A CA 1
ATOM 761 C C . ARG A 1 95 ? 3.18 32.281 4.109 1 92.62 95 ARG A C 1
ATOM 763 O O . ARG A 1 95 ? 2.842 33.469 4.062 1 92.62 95 ARG A O 1
ATOM 770 N N . LYS A 1 96 ? 2.508 31.328 4.695 1 95.25 96 LYS A N 1
ATOM 771 C CA . LYS A 1 96 ? 1.239 31.656 5.332 1 95.25 96 LYS A CA 1
ATOM 772 C C . LYS A 1 96 ? 1.082 30.922 6.66 1 95.25 96 LYS A C 1
ATOM 774 O O . LYS A 1 96 ? 1.764 29.922 6.906 1 95.25 96 LYS A O 1
ATOM 779 N N . LYS A 1 97 ? 0.161 31.516 7.48 1 97.19 97 LYS A N 1
ATOM 780 C CA . LYS A 1 97 ? -0.301 30.812 8.664 1 97.19 97 LYS A CA 1
ATOM 781 C C . LYS A 1 97 ? -1.495 29.906 8.344 1 97.19 97 LYS A C 1
ATOM 783 O O . LYS A 1 97 ? -2.434 30.344 7.668 1 97.19 97 LYS A O 1
ATOM 788 N N . TYR A 1 98 ? -1.444 28.734 8.867 1 98.31 98 TYR A N 1
ATOM 789 C CA . TYR A 1 98 ? -2.49 27.797 8.5 1 98.31 98 TYR A CA 1
ATOM 790 C C . TYR A 1 98 ? -3.199 27.25 9.734 1 98.31 98 TYR A C 1
ATOM 792 O O . TYR A 1 98 ? -2.631 27.234 10.828 1 98.31 98 TYR A O 1
ATOM 800 N N . GLU A 1 99 ? -4.473 26.859 9.562 1 97.62 99 GLU A N 1
ATOM 801 C CA . GLU A 1 99 ? -5.164 25.938 10.461 1 97.62 99 GLU A CA 1
ATOM 802 C C . GLU A 1 99 ? -5.195 24.531 9.891 1 97.62 99 GLU A C 1
ATOM 804 O O . GLU A 1 99 ? -4.898 24.328 8.711 1 97.62 99 GLU A O 1
ATOM 809 N N . LEU A 1 100 ? -5.453 23.5 10.734 1 97.56 100 LEU A N 1
ATOM 810 C CA . LEU A 1 100 ? -5.426 22.094 10.352 1 97.56 100 LEU A CA 1
ATOM 811 C C . LEU A 1 100 ? -6.754 21.422 10.68 1 97.56 100 LEU A C 1
ATOM 813 O O . LEU A 1 100 ? -7.293 21.594 11.773 1 97.56 100 LEU A O 1
ATOM 817 N N . LEU A 1 101 ? -7.305 20.766 9.727 1 97.25 101 LEU A N 1
ATOM 818 C CA . LEU A 1 101 ? -8.477 19.922 9.906 1 97.25 101 LEU A CA 1
ATOM 819 C C . LEU A 1 101 ? -8.156 18.469 9.594 1 97.25 101 LEU A C 1
ATOM 821 O O . LEU A 1 101 ? -7.582 18.156 8.547 1 97.25 101 LEU A O 1
ATOM 825 N N . VAL A 1 102 ? -8.438 17.578 10.516 1 97.12 102 VAL A N 1
ATOM 826 C CA . VAL A 1 102 ? -8.312 16.141 10.32 1 97.12 102 VAL A CA 1
ATOM 827 C C . VAL A 1 102 ? -9.703 15.508 10.273 1 97.12 102 VAL A C 1
ATOM 829 O O . VAL A 1 102 ? -10.445 15.547 11.258 1 97.12 102 VAL A O 1
ATOM 832 N N . ASP A 1 103 ? -10.055 14.938 9.164 1 97 103 ASP A N 1
ATOM 833 C CA . ASP A 1 103 ? -11.312 14.219 9.008 1 97 103 ASP A CA 1
ATOM 834 C C . ASP A 1 103 ? -11.102 12.711 9.117 1 97 103 ASP A C 1
ATOM 836 O O . ASP A 1 103 ? -10.117 12.172 8.609 1 97 103 ASP A O 1
ATOM 840 N N . MET A 1 104 ? -12.062 12.094 9.781 1 97.69 104 MET A N 1
ATOM 841 C CA . MET A 1 104 ? -11.945 10.648 10 1 97.69 104 MET A CA 1
ATOM 842 C C . MET A 1 104 ? -13.281 9.953 9.75 1 97.69 104 MET A C 1
ATOM 844 O O . MET A 1 104 ? -14.336 10.547 9.938 1 97.69 104 MET A O 1
ATOM 848 N N . GLU A 1 105 ? -13.195 8.766 9.32 1 98.62 105 GLU A N 1
ATOM 849 C CA . GLU A 1 105 ? -14.352 7.906 9.117 1 98.62 105 GLU A CA 1
ATOM 850 C C . GLU A 1 105 ? -14.039 6.457 9.469 1 98.62 105 GLU A C 1
ATOM 852 O O . GLU A 1 105 ? -12.961 5.957 9.141 1 98.62 105 GLU A O 1
ATOM 857 N N . ASP A 1 106 ? -14.945 5.828 10.188 1 98.44 106 ASP A N 1
ATOM 858 C CA . ASP A 1 106 ? -14.766 4.406 10.461 1 98.44 106 ASP A CA 1
ATOM 859 C C . ASP A 1 106 ? -15.547 3.555 9.461 1 98.44 106 ASP A C 1
ATOM 861 O O . ASP A 1 106 ? -16.172 4.086 8.539 1 98.44 106 ASP A O 1
ATOM 865 N N . PHE A 1 107 ? -15.531 2.232 9.531 1 98 107 PHE A N 1
ATOM 866 C CA . PHE A 1 107 ? -16.109 1.331 8.539 1 98 107 PHE A CA 1
ATOM 867 C C . PHE A 1 107 ? -17.609 1.237 8.703 1 98 107 PHE A C 1
ATOM 869 O O . PHE A 1 107 ? -18.312 0.724 7.828 1 98 107 PHE A O 1
ATOM 876 N N . GLU A 1 108 ? -18.109 1.799 9.727 1 97.88 108 GLU A N 1
ATOM 877 C CA . GLU A 1 108 ? -19.547 1.83 9.938 1 97.88 108 GLU A CA 1
ATOM 878 C C . GLU A 1 108 ? -20.156 3.135 9.43 1 97.88 108 GLU A C 1
ATOM 880 O O . GLU A 1 108 ? -21.375 3.332 9.508 1 97.88 108 GLU A O 1
ATOM 885 N N . GLY A 1 109 ? -19.328 4.008 9 1 98 109 GLY A N 1
ATOM 886 C CA . GLY A 1 109 ? -19.812 5.25 8.422 1 98 109 GLY A CA 1
ATOM 887 C C . GLY A 1 109 ? -19.859 6.398 9.414 1 98 109 GLY A C 1
ATOM 888 O O . GLY A 1 109 ? -20.266 7.512 9.07 1 98 109 GLY A O 1
ATOM 889 N N . ASN A 1 110 ? -19.391 6.121 10.648 1 98.44 110 ASN A N 1
ATOM 890 C CA . ASN A 1 110 ? -19.281 7.207 11.617 1 98.44 110 ASN A CA 1
ATOM 891 C C . ASN A 1 110 ? -18.125 8.148 11.281 1 98.44 110 ASN A C 1
ATOM 893 O O . ASN A 1 110 ? -17.078 7.699 10.828 1 98.44 110 ASN A O 1
ATOM 897 N N . LYS A 1 111 ? -18.391 9.43 11.57 1 97.44 111 LYS A N 1
ATOM 898 C CA . LYS A 1 111 ? -17.391 10.438 11.234 1 97.44 111 LYS A CA 1
ATOM 899 C C . LYS A 1 111 ? -17 11.25 12.461 1 97.44 111 LYS A C 1
ATOM 901 O O . LYS A 1 111 ? -17.781 11.406 13.391 1 97.44 111 LYS A O 1
ATOM 906 N N . ALA A 1 112 ? -15.781 11.703 12.484 1 95.69 112 ALA A N 1
ATOM 907 C CA . ALA A 1 112 ? -15.219 12.609 13.477 1 95.69 112 ALA A CA 1
ATOM 908 C C . ALA A 1 112 ? -14.164 13.516 12.852 1 95.69 112 ALA A C 1
ATOM 910 O O . ALA A 1 112 ? -13.695 13.258 11.742 1 95.69 112 ALA A O 1
ATOM 911 N N . TYR A 1 113 ? -13.938 14.625 13.508 1 95.12 113 TYR A N 1
ATOM 912 C CA . TYR A 1 113 ? -12.875 15.484 13.008 1 95.12 113 TYR A CA 1
ATOM 913 C C . TYR A 1 113 ? -12.148 16.172 14.164 1 95.12 113 TYR A C 1
ATOM 915 O O . TYR A 1 113 ? -12.672 16.266 15.273 1 95.12 113 TYR A O 1
ATOM 923 N N . ALA A 1 114 ? -10.938 16.516 13.977 1 95 114 ALA A N 1
ATOM 924 C CA . ALA A 1 114 ? -10.125 17.375 14.836 1 95 114 ALA A CA 1
ATOM 925 C C . ALA A 1 114 ? -9.68 18.625 14.094 1 95 114 ALA A C 1
ATOM 927 O O . ALA A 1 114 ? -9.109 18.547 13 1 95 114 ALA A O 1
ATOM 928 N N . ARG A 1 115 ? -9.914 19.75 14.727 1 94.75 115 ARG A N 1
ATOM 929 C CA . ARG A 1 115 ? -9.539 21.016 14.094 1 94.75 115 ARG A CA 1
ATOM 930 C C . ARG A 1 115 ? -8.578 21.812 14.977 1 94.75 115 ARG A C 1
ATOM 932 O O . ARG A 1 115 ? -8.852 22.031 16.156 1 94.75 115 ARG A O 1
ATOM 939 N N . TYR A 1 116 ? -7.488 22.188 14.414 1 95.69 116 TYR A N 1
ATOM 940 C CA . TYR A 1 116 ? -6.477 23 15.078 1 95.69 116 TYR A CA 1
ATOM 941 C C . TYR A 1 116 ? -6.449 24.406 14.5 1 95.69 116 TYR A C 1
ATOM 943 O O . TYR A 1 116 ? -6.465 24.594 13.281 1 95.69 116 TYR A O 1
ATOM 951 N N . SER A 1 117 ? -6.32 25.375 15.383 1 95.44 117 SER A N 1
ATOM 952 C CA . SER A 1 117 ? -6.387 26.766 14.945 1 95.44 117 SER A CA 1
ATOM 953 C C . SER A 1 117 ? -5.078 27.203 14.297 1 95.44 117 SER A C 1
ATOM 955 O O . SER A 1 117 ? -5.031 28.219 13.602 1 95.44 117 SER A O 1
ATOM 957 N N . SER A 1 118 ? -4.07 26.453 14.656 1 96.44 118 SER A N 1
ATOM 958 C CA . SER A 1 118 ? -2.777 26.766 14.055 1 96.44 118 SER A CA 1
ATOM 959 C C . SER A 1 118 ? -1.994 25.5 13.734 1 96.44 118 SER A C 1
ATOM 961 O O . SER A 1 118 ? -2.021 24.531 14.492 1 96.44 118 SER A O 1
ATOM 963 N N . PHE A 1 119 ? -1.286 25.562 12.625 1 97.38 119 PHE A N 1
ATOM 964 C CA . PHE A 1 119 ? -0.456 24.469 12.133 1 97.38 119 PHE A CA 1
ATOM 965 C C . PHE A 1 119 ? 0.794 25 11.445 1 97.38 119 PHE A C 1
ATOM 967 O O . PHE A 1 119 ? 0.711 25.906 10.617 1 97.38 119 PHE A O 1
ATOM 974 N N . SER A 1 120 ? 1.923 24.422 11.773 1 98 120 SER A N 1
ATOM 975 C CA . SER A 1 120 ? 3.16 24.688 11.047 1 98 120 SER A CA 1
ATOM 976 C C . SER A 1 120 ? 4.191 23.594 11.289 1 98 120 SER A C 1
ATOM 978 O O . SER A 1 120 ? 4.102 22.859 12.266 1 98 120 SER A O 1
ATOM 980 N N . ILE A 1 121 ? 5.098 23.484 10.305 1 98.44 121 ILE A N 1
ATOM 981 C CA . ILE A 1 121 ? 6.242 22.609 10.555 1 98.44 121 ILE A CA 1
ATOM 982 C C . ILE A 1 121 ? 7.535 23.375 10.281 1 98.44 121 ILE A C 1
ATOM 984 O O . ILE A 1 121 ? 7.559 24.312 9.484 1 98.44 121 ILE A O 1
ATOM 988 N N . GLY A 1 122 ? 8.594 23.016 11.023 1 98.25 122 GLY A N 1
ATOM 989 C CA . GLY A 1 122 ? 9.898 23.641 10.852 1 98.25 122 GLY A CA 1
ATOM 990 C C . GLY A 1 122 ? 10.688 23.062 9.688 1 98.25 122 GLY A C 1
ATOM 991 O O . GLY A 1 122 ? 10.18 22.203 8.953 1 98.25 122 GLY A O 1
ATOM 992 N N . PRO A 1 123 ? 11.891 23.547 9.508 1 98.38 123 PRO A N 1
ATOM 993 C CA . PRO A 1 123 ? 12.734 23.078 8.414 1 98.38 123 PRO A CA 1
ATOM 994 C C . PRO A 1 123 ? 13.258 21.656 8.641 1 98.38 123 PRO A C 1
ATOM 996 O O . PRO A 1 123 ? 13.133 21.125 9.742 1 98.38 123 PRO A O 1
ATOM 999 N N . GLU A 1 124 ? 13.82 21.125 7.605 1 98.5 124 GLU A N 1
ATOM 1000 C CA . GLU A 1 124 ? 14.328 19.75 7.656 1 98.5 124 GLU A CA 1
ATOM 1001 C C . GLU A 1 124 ? 15.406 19.594 8.727 1 98.5 124 GLU A C 1
ATOM 1003 O O . GLU A 1 124 ? 15.469 18.578 9.406 1 98.5 124 GLU A O 1
ATOM 1008 N N . ASP A 1 125 ? 16.281 20.531 8.867 1 98.25 125 ASP A N 1
ATOM 1009 C CA . ASP A 1 125 ? 17.391 20.438 9.805 1 98.25 125 ASP A CA 1
ATOM 1010 C C . ASP A 1 125 ? 16.891 20.438 11.25 1 98.25 125 ASP A C 1
ATOM 1012 O O . ASP A 1 125 ? 17.625 20.078 12.172 1 98.25 125 ASP A O 1
ATOM 1016 N N . GLU A 1 126 ? 15.656 20.797 11.445 1 98.38 126 GLU A N 1
ATOM 1017 C CA . GLU A 1 126 ? 15.016 20.703 12.758 1 98.38 126 GLU A CA 1
ATOM 1018 C C . GLU A 1 126 ? 14.031 19.531 12.805 1 98.38 126 GLU A C 1
ATOM 1020 O O . GLU A 1 126 ? 13.18 19.469 13.695 1 98.38 126 GLU A O 1
ATOM 1025 N N . GLY A 1 127 ? 14.039 18.688 11.773 1 98.69 127 GLY A N 1
ATOM 1026 C CA . GLY A 1 127 ? 13.266 17.453 11.75 1 98.69 127 GLY A CA 1
ATOM 1027 C C . GLY A 1 127 ? 11.812 17.672 11.375 1 98.69 127 GLY A C 1
ATOM 1028 O O . GLY A 1 127 ? 10.938 16.922 11.812 1 98.69 127 GLY A O 1
ATOM 1029 N N . TYR A 1 128 ? 11.586 18.797 10.703 1 98.81 128 TYR A N 1
ATOM 1030 C CA . TYR A 1 128 ? 10.211 19.156 10.367 1 98.81 128 TYR A CA 1
ATOM 1031 C C . TYR A 1 128 ? 9.32 19.125 11.602 1 98.81 128 TYR A C 1
ATOM 1033 O O . TYR A 1 128 ? 8.234 18.547 11.586 1 98.81 128 TYR A O 1
ATOM 1041 N N . LYS A 1 129 ? 9.789 19.75 12.586 1 98.75 129 LYS A N 1
ATOM 1042 C CA . LYS A 1 129 ? 9.086 19.781 13.867 1 98.75 129 LYS A CA 1
ATOM 1043 C C . LYS A 1 129 ? 7.68 20.344 13.711 1 98.75 129 LYS A C 1
ATOM 1045 O O . LYS A 1 129 ? 7.484 21.391 13.102 1 98.75 129 LYS A O 1
ATOM 1050 N N . LEU A 1 130 ? 6.73 19.609 14.289 1 98.19 130 LEU A N 1
ATOM 1051 C CA . LEU A 1 130 ? 5.32 19.984 14.211 1 98.19 130 LEU A CA 1
ATOM 1052 C C . LEU A 1 130 ? 4.973 21 15.297 1 98.19 130 LEU A C 1
ATOM 1054 O O . LEU A 1 130 ? 5.371 20.859 16.453 1 98.19 130 LEU A O 1
ATOM 1058 N N . GLU A 1 131 ? 4.258 22.047 14.93 1 97.06 131 GLU A N 1
ATOM 1059 C CA . GLU A 1 131 ? 3.639 22.984 15.859 1 97.06 131 GLU A CA 1
ATOM 1060 C C . GLU A 1 131 ? 2.143 23.125 15.594 1 97.06 131 GLU A C 1
ATOM 1062 O O . GLU A 1 131 ? 1.737 23.562 14.523 1 97.06 131 GLU A O 1
ATOM 1067 N N . VAL A 1 132 ? 1.34 22.672 16.531 1 95.62 132 VAL A N 1
ATOM 1068 C CA . VAL A 1 132 ? -0.11 22.781 16.406 1 95.62 132 VAL A CA 1
ATOM 1069 C C . VAL A 1 132 ? -0.7 23.328 17.703 1 95.62 132 VAL A C 1
ATOM 1071 O O . VAL A 1 132 ? -0.159 23.078 18.781 1 95.62 132 VAL A O 1
ATOM 1074 N N . THR A 1 133 ? -1.771 24.125 17.594 1 92.88 133 THR A N 1
ATOM 1075 C CA . THR A 1 133 ? -2.498 24.641 18.75 1 92.88 133 THR A CA 1
ATOM 1076 C C . THR A 1 133 ? -4 24.625 18.484 1 92.88 133 THR A C 1
ATOM 1078 O O . THR A 1 133 ? -4.438 24.531 17.344 1 92.88 133 THR A O 1
ATOM 1081 N N . GLY A 1 134 ? -4.801 24.688 19.625 1 87.12 134 GLY A N 1
ATOM 1082 C CA . GLY A 1 134 ? -6.223 24.953 19.5 1 87.12 134 GLY A CA 1
ATOM 1083 C C . GLY A 1 134 ? -7.082 23.719 19.594 1 87.12 134 GLY A C 1
ATOM 1084 O O . GLY A 1 134 ? -8.289 23.766 19.328 1 87.12 134 GLY A O 1
ATOM 1085 N N . PHE A 1 135 ? -6.484 22.609 19.531 1 77.5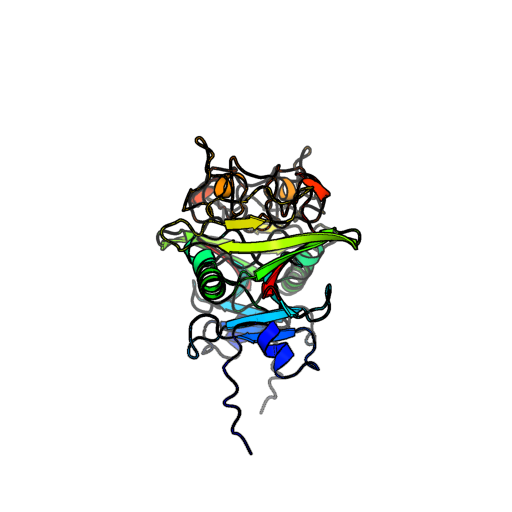6 135 PHE A N 1
ATOM 1086 C CA . PHE A 1 135 ? -7.285 21.406 19.766 1 77.56 135 PHE A CA 1
ATOM 1087 C C . PHE A 1 135 ? -6.797 20.672 21 1 77.56 135 PHE A C 1
ATOM 1089 O O . PHE A 1 135 ? -5.621 20.312 21.094 1 77.56 135 PHE A O 1
ATOM 1096 N N . THR A 1 136 ? -7.449 20.719 22.125 1 65.38 136 THR A N 1
ATOM 1097 C CA . THR A 1 136 ? -6.934 20.219 23.406 1 65.38 136 THR A CA 1
ATOM 1098 C C . THR A 1 136 ? -7.492 18.828 23.703 1 65.38 136 THR A C 1
ATOM 1100 O O . THR A 1 136 ? -6.754 17.938 24.125 1 65.38 136 THR A O 1
ATOM 1103 N N . ASP A 1 137 ? -8.789 18.625 23.469 1 65.75 137 ASP A N 1
ATOM 1104 C CA . ASP A 1 137 ? -9.359 17.391 23.984 1 65.75 137 ASP A CA 1
ATOM 1105 C C . ASP A 1 137 ? -9.555 16.359 22.859 1 65.75 137 ASP A C 1
ATOM 1107 O O . ASP A 1 137 ? -10.312 16.609 21.922 1 65.75 137 ASP A O 1
ATOM 1111 N N . GLY A 1 138 ? -8.359 15.383 22.688 1 70.44 138 GLY A N 1
ATOM 1112 C CA . GLY A 1 138 ? -8.594 14.289 21.766 1 70.44 138 GLY A CA 1
ATOM 1113 C C . GLY A 1 138 ? -7.668 14.312 20.562 1 70.44 138 GLY A C 1
ATOM 1114 O O . GLY A 1 138 ? -7.867 13.562 19.594 1 70.44 138 GLY A O 1
ATOM 1115 N N . GLY A 1 139 ? -6.77 15.25 20.688 1 75.94 139 GLY A N 1
ATOM 1116 C CA . GLY A 1 139 ? -5.883 15.422 19.547 1 75.94 139 GLY A CA 1
ATOM 1117 C C . GLY A 1 139 ? -4.836 14.336 19.438 1 75.94 139 GLY A C 1
ATOM 1118 O O . GLY A 1 139 ? -4.93 13.305 20.109 1 75.94 139 GLY A O 1
ATOM 1119 N N . ALA A 1 140 ? -3.867 14.477 18.5 1 76.81 140 ALA A N 1
ATOM 1120 C CA . ALA A 1 140 ? -2.871 13.469 18.156 1 76.81 140 ALA A CA 1
ATOM 1121 C C . ALA A 1 140 ? -1.748 13.422 19.188 1 76.81 140 ALA A C 1
ATOM 1123 O O . ALA A 1 140 ? -0.97 12.461 19.219 1 76.81 140 ALA A O 1
ATOM 1124 N N . GLY A 1 141 ? -1.605 14.383 20.062 1 76.25 141 GLY A N 1
ATOM 1125 C CA . GLY A 1 141 ? -0.54 14.422 21.047 1 76.25 141 GLY A CA 1
ATOM 1126 C C . GLY A 1 141 ? 0.838 14.578 20.438 1 76.25 141 GLY A C 1
ATOM 1127 O O . GLY A 1 141 ? 1.815 14.023 20.938 1 76.25 141 GLY A O 1
ATOM 1128 N N . SER A 1 142 ? 0.955 15.359 19.359 1 88.94 142 SER A N 1
ATOM 1129 C CA . SER A 1 142 ? 2.182 15.352 18.562 1 88.94 142 SER A CA 1
ATOM 1130 C C . SER A 1 142 ? 2.816 16.734 18.516 1 88.94 142 SER A C 1
ATOM 1132 O O . SER A 1 142 ? 3.863 16.922 17.891 1 88.94 142 SER A O 1
ATOM 1134 N N . ASP A 1 143 ? 2.244 17.688 19.234 1 92.88 143 ASP A N 1
ATOM 1135 C CA . ASP A 1 143 ? 2.768 19.047 19.188 1 92.88 143 ASP A CA 1
ATOM 1136 C C . ASP A 1 143 ? 4.223 19.094 19.656 1 92.88 143 ASP A C 1
ATOM 1138 O O . ASP A 1 143 ? 4.566 18.516 20.688 1 92.88 143 ASP A O 1
ATOM 1142 N N . GLY A 1 144 ? 4.992 19.734 18.844 1 96.5 144 GLY A N 1
ATOM 1143 C CA . GLY A 1 144 ? 6.387 19.938 19.203 1 96.5 144 GLY A CA 1
ATOM 1144 C C . GLY A 1 144 ? 7.262 18.734 18.891 1 96.5 144 GLY A C 1
ATOM 1145 O O . GLY A 1 144 ? 8.438 18.703 19.266 1 96.5 144 GLY A O 1
ATOM 1146 N N . ARG A 1 145 ? 6.789 17.828 18.188 1 97.88 145 ARG A N 1
ATOM 1147 C CA . ARG A 1 145 ? 7.543 16.609 17.922 1 97.88 145 ARG A CA 1
ATOM 1148 C C . ARG A 1 145 ? 8.141 16.625 16.516 1 97.88 145 ARG A C 1
ATOM 1150 O O . ARG A 1 145 ? 7.594 17.281 15.617 1 97.88 145 ARG A O 1
ATOM 1157 N N . LYS A 1 146 ? 9.195 15.93 16.391 1 98.62 146 LYS A N 1
ATOM 1158 C CA . LYS A 1 146 ? 9.828 15.773 15.078 1 98.62 146 LYS A CA 1
ATOM 1159 C C . LYS A 1 146 ? 9.258 14.586 14.32 1 98.62 146 LYS A C 1
ATOM 1161 O O . LYS A 1 146 ? 8.75 13.641 14.93 1 98.62 146 LYS A O 1
ATOM 1166 N N . PHE A 1 147 ? 9.359 14.672 13.008 1 98.75 147 PHE A N 1
ATOM 1167 C CA . PHE A 1 147 ? 8.844 13.594 12.172 1 98.75 147 PHE A CA 1
ATOM 1168 C C . PHE A 1 147 ? 9.797 12.398 12.188 1 98.75 147 PHE A C 1
ATOM 1170 O O . PHE A 1 147 ? 11.016 12.57 12.117 1 98.75 147 PHE A O 1
ATOM 1177 N N . THR A 1 148 ? 9.219 11.242 12.328 1 98.81 148 THR A N 1
ATOM 1178 C CA . THR A 1 148 ? 10.023 10.031 12.43 1 98.81 148 THR A CA 1
ATOM 1179 C C . THR A 1 148 ? 9.609 9.016 11.367 1 98.81 148 THR A C 1
ATOM 1181 O O . THR A 1 148 ? 8.414 8.812 11.125 1 98.81 148 THR A O 1
ATOM 1184 N N . THR A 1 149 ? 10.555 8.453 10.609 1 98.56 149 THR A N 1
ATOM 1185 C CA . THR A 1 149 ? 10.406 7.277 9.758 1 98.56 149 THR A CA 1
ATOM 1186 C C . THR A 1 149 ? 11.266 6.125 10.266 1 98.56 149 THR A C 1
ATOM 1188 O O . THR A 1 149 ? 12.062 6.297 11.195 1 98.56 149 THR A O 1
ATOM 1191 N N . PHE A 1 150 ? 11.008 4.934 9.703 1 97.81 150 PHE A N 1
ATOM 1192 C CA . PHE A 1 150 ? 11.727 3.768 10.211 1 97.81 150 PHE A CA 1
ATOM 1193 C C . PHE A 1 150 ? 13.227 3.916 9.977 1 97.81 150 PHE A C 1
ATOM 1195 O O . PHE A 1 150 ? 14.031 3.326 10.695 1 97.81 150 PHE A O 1
ATOM 1202 N N . ASP A 1 151 ? 13.672 4.734 9 1 98 151 ASP A N 1
ATOM 1203 C CA . ASP A 1 151 ? 15.086 4.887 8.664 1 98 151 ASP A CA 1
ATOM 1204 C C . ASP A 1 151 ? 15.633 6.211 9.188 1 98 151 ASP A C 1
ATOM 1206 O O . ASP A 1 151 ? 16.766 6.574 8.898 1 98 151 ASP A O 1
ATOM 121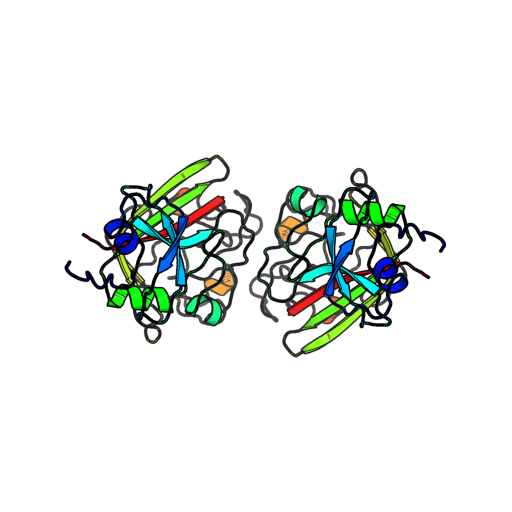0 N N . LYS A 1 152 ? 14.859 6.996 9.883 1 98.5 152 LYS A N 1
ATOM 1211 C CA . LYS A 1 152 ? 15.266 8.234 10.539 1 98.5 152 LYS A CA 1
ATOM 1212 C C . LYS A 1 152 ? 14.516 8.43 11.852 1 98.5 152 LYS A C 1
ATOM 1214 O O . LYS A 1 152 ? 13.477 9.094 11.891 1 98.5 152 LYS A O 1
ATOM 1219 N N . ASP A 1 153 ? 15.133 7.973 12.914 1 98.31 153 ASP A N 1
ATOM 1220 C CA . ASP A 1 153 ? 14.531 7.992 14.242 1 98.31 153 ASP A CA 1
ATOM 1221 C C . ASP A 1 153 ? 14.719 9.352 14.914 1 98.31 153 ASP A C 1
ATOM 1223 O O . ASP A 1 153 ? 15.844 9.742 15.234 1 98.31 153 ASP A O 1
ATOM 1227 N N . GLN A 1 154 ? 13.562 10.055 15.102 1 98.44 154 GLN A N 1
ATOM 1228 C CA . GLN A 1 154 ? 13.641 11.383 15.711 1 98.44 154 GLN A CA 1
ATOM 1229 C C . GLN A 1 154 ? 12.648 11.508 16.859 1 98.44 154 GLN A C 1
ATOM 1231 O O . GLN A 1 154 ? 12.344 12.617 17.297 1 98.44 154 GLN A O 1
ATOM 1236 N N . ASP A 1 155 ? 12.062 10.391 17.281 1 98.06 155 ASP A N 1
ATOM 1237 C CA . ASP A 1 155 ? 11.086 10.43 18.359 1 98.06 155 ASP A CA 1
ATOM 1238 C C . ASP A 1 155 ? 11.781 10.484 19.719 1 98.06 155 ASP A C 1
ATOM 1240 O O . ASP A 1 155 ? 13.008 10.484 19.797 1 98.06 155 ASP A O 1
ATOM 1244 N N . ASN A 1 156 ? 10.93 10.578 20.766 1 96.81 156 ASN A N 1
ATOM 1245 C CA . ASN A 1 156 ? 11.484 10.781 22.094 1 96.81 156 ASN A CA 1
ATOM 1246 C C . ASN A 1 156 ? 11.586 9.469 22.875 1 96.81 156 ASN A C 1
ATOM 1248 O O . ASN A 1 156 ? 11.844 9.469 24.078 1 96.81 156 ASN A O 1
ATOM 1252 N N . ASP A 1 157 ? 11.328 8.398 22.141 1 96.81 157 ASP A N 1
ATOM 1253 C CA . ASP A 1 157 ? 11.5 7.098 22.797 1 96.81 157 ASP A CA 1
ATOM 1254 C C . ASP A 1 157 ? 12.961 6.672 22.797 1 96.81 157 ASP A C 1
ATOM 1256 O O . ASP A 1 157 ? 13.586 6.57 21.734 1 96.81 157 ASP A O 1
ATOM 1260 N N . GLN A 1 158 ? 13.516 6.434 23.891 1 95.25 158 GLN A N 1
ATOM 1261 C CA . GLN A 1 158 ? 14.945 6.164 24.031 1 95.25 158 GLN A CA 1
ATOM 1262 C C . GLN A 1 158 ? 15.266 4.715 23.656 1 95.25 158 GLN A C 1
ATOM 1264 O O . GLN A 1 158 ? 16.422 4.367 23.453 1 95.25 158 GLN A O 1
ATOM 1269 N N . GLN A 1 159 ? 14.234 3.918 23.516 1 94.56 159 GLN A N 1
ATOM 1270 C CA . GLN A 1 159 ? 14.484 2.488 23.375 1 94.56 159 GLN A CA 1
ATOM 1271 C C . GLN A 1 159 ? 14.117 2.012 21.969 1 94.56 159 GLN A C 1
ATOM 1273 O O . GLN A 1 159 ? 14.656 1.015 21.484 1 94.56 159 GLN A O 1
ATOM 1278 N N . ARG A 1 160 ? 13.242 2.705 21.469 1 95 160 ARG A N 1
ATOM 1279 C CA . ARG A 1 160 ? 12.773 2.178 20.188 1 95 160 ARG A CA 1
ATOM 1280 C C . ARG A 1 160 ? 12.523 3.303 19.188 1 95 160 ARG A C 1
ATOM 1282 O O . ARG A 1 160 ? 12.406 4.469 19.578 1 95 160 ARG A O 1
ATOM 1289 N N . ASN A 1 161 ? 12.594 2.908 17.859 1 97.81 161 ASN A N 1
ATOM 1290 C CA . ASN A 1 161 ? 12.047 3.738 16.797 1 97.81 161 ASN A CA 1
ATOM 1291 C C . ASN A 1 161 ? 10.547 3.516 16.609 1 97.81 161 ASN A C 1
ATOM 1293 O O . ASN A 1 161 ? 10.125 2.469 16.125 1 97.81 161 ASN A O 1
ATOM 1297 N N . CYS A 1 162 ? 9.734 4.477 16.953 1 97.81 162 CYS A N 1
ATOM 1298 C CA . CYS A 1 162 ? 8.281 4.336 16.953 1 97.81 162 CYS A CA 1
ATOM 1299 C C . CYS A 1 162 ? 7.77 3.99 15.562 1 97.81 162 CYS A C 1
ATOM 1301 O O . CYS A 1 162 ? 6.859 3.17 15.414 1 97.81 162 CYS A O 1
ATOM 1303 N N . ALA A 1 163 ? 8.352 4.617 14.508 1 98.06 163 ALA A N 1
ATOM 1304 C CA . ALA A 1 163 ? 7.91 4.379 13.133 1 98.06 163 ALA A CA 1
ATOM 1305 C C . ALA A 1 163 ? 8.188 2.939 12.711 1 98.06 163 ALA A C 1
ATOM 1307 O O . ALA A 1 163 ? 7.402 2.342 11.969 1 98.06 163 ALA A O 1
ATOM 1308 N N . LYS A 1 164 ? 9.289 2.457 13.109 1 96.81 164 LYS A N 1
ATOM 1309 C CA . LYS A 1 164 ? 9.641 1.072 12.812 1 96.81 164 LYS A CA 1
ATOM 1310 C C . LYS A 1 164 ? 8.766 0.101 13.602 1 96.81 164 LYS A C 1
ATOM 1312 O O . LYS A 1 164 ? 8.242 -0.866 13.047 1 96.81 164 LYS A O 1
ATOM 1317 N N . THR A 1 165 ? 8.57 0.393 14.852 1 96.44 165 THR A N 1
ATOM 1318 C CA . THR A 1 165 ? 7.84 -0.474 15.773 1 96.44 165 THR A CA 1
ATOM 1319 C C . THR A 1 165 ? 6.375 -0.582 15.367 1 96.44 165 THR A C 1
ATOM 1321 O O . THR A 1 165 ? 5.773 -1.653 15.469 1 96.44 165 THR A O 1
ATOM 1324 N N . TYR A 1 166 ? 5.844 0.505 14.922 1 96.69 166 TYR A N 1
ATOM 1325 C CA . TYR A 1 166 ? 4.406 0.539 14.688 1 96.69 166 TYR A CA 1
ATOM 1326 C C . TYR A 1 166 ? 4.098 0.713 13.203 1 96.69 166 TYR A C 1
ATOM 1328 O O . TYR A 1 166 ? 2.959 1.009 12.836 1 96.69 166 TYR A O 1
ATOM 1336 N N . LEU A 1 167 ? 5.055 0.564 12.375 1 96.88 167 LEU A N 1
ATOM 1337 C CA . LEU A 1 167 ? 4.957 0.489 10.922 1 96.88 167 LEU A CA 1
ATOM 1338 C C . LEU A 1 167 ? 4.227 1.706 10.359 1 96.88 167 LEU A C 1
ATOM 1340 O O . LEU A 1 167 ? 3.336 1.567 9.516 1 96.88 167 LEU A O 1
ATOM 1344 N N . GLY A 1 168 ? 4.547 2.809 10.812 1 97.44 168 GLY A N 1
ATOM 1345 C CA . GLY A 1 168 ? 3.994 4.066 10.328 1 97.44 168 GLY A CA 1
ATOM 1346 C C . GLY A 1 168 ? 4.863 5.266 10.656 1 97.44 168 GLY A C 1
ATOM 1347 O O . GLY A 1 168 ? 5.453 5.332 11.742 1 97.44 168 GLY A O 1
ATOM 1348 N N . ALA A 1 169 ? 5 6.223 9.758 1 98.44 169 ALA A N 1
ATOM 1349 C CA . ALA A 1 169 ? 5.746 7.457 9.977 1 98.44 169 ALA A CA 1
ATOM 1350 C C . ALA A 1 169 ? 4.832 8.57 10.492 1 98.44 169 ALA A C 1
ATOM 1352 O O . ALA A 1 169 ? 3.693 8.695 10.047 1 98.44 169 ALA A O 1
ATOM 1353 N N . PHE A 1 170 ? 5.312 9.297 11.438 1 98.56 170 PHE A N 1
ATOM 1354 C CA . PHE A 1 170 ? 4.531 10.406 11.969 1 98.56 170 PHE A CA 1
ATOM 1355 C C . PHE A 1 170 ? 5.355 11.219 12.961 1 98.56 170 PHE A C 1
ATOM 1357 O O . PHE A 1 170 ? 6.539 10.945 13.164 1 98.56 170 PHE A O 1
ATOM 1364 N N . TRP A 1 171 ? 4.742 12.297 13.383 1 98.25 171 TRP A N 1
ATOM 1365 C CA . TRP A 1 171 ? 5.312 13.062 14.492 1 98.25 171 TRP A CA 1
ATOM 1366 C C . TRP A 1 171 ? 5.074 12.359 15.82 1 98.25 171 TRP A C 1
ATOM 1368 O O . TRP A 1 171 ? 4.137 12.695 16.547 1 98.25 171 TRP A O 1
ATOM 1378 N N . TYR A 1 172 ? 6.047 11.477 16.156 1 97.31 172 TYR A N 1
ATOM 1379 C CA . TYR A 1 172 ? 5.891 10.641 17.344 1 97.31 172 TYR A CA 1
ATOM 1380 C C . TYR A 1 172 ? 6.586 11.266 18.547 1 97.31 172 TYR A C 1
ATOM 1382 O O . TYR A 1 172 ? 7.625 11.914 18.406 1 97.31 172 TYR A O 1
ATOM 1390 N N . ASN A 1 173 ? 6.008 11.039 19.734 1 95.62 173 ASN A N 1
ATOM 1391 C CA . ASN A 1 173 ? 6.66 11.312 21.016 1 95.62 173 ASN A CA 1
ATOM 1392 C C . ASN A 1 173 ? 7.277 10.055 21.609 1 95.62 173 ASN A C 1
ATOM 1394 O O . ASN A 1 173 ? 8.211 9.484 21.047 1 95.62 173 ASN A O 1
ATOM 1398 N N . GLU A 1 174 ? 6.777 9.656 22.812 1 94.25 174 GLU A N 1
ATOM 1399 C CA . GLU A 1 174 ? 7.062 8.32 23.312 1 94.25 174 GLU A CA 1
ATOM 1400 C C . GLU A 1 174 ? 6 7.32 22.859 1 94.25 174 GLU A C 1
ATOM 1402 O O . GLU A 1 174 ? 5.293 6.746 23.688 1 94.25 174 GLU A O 1
ATOM 1407 N N . CYS A 1 175 ? 5.977 7.465 21.766 1 90.69 175 CYS A N 1
ATOM 1408 C CA . CYS A 1 175 ? 5.383 6.949 20.547 1 90.69 175 CYS A CA 1
ATOM 1409 C C . CYS A 1 175 ? 4.039 7.613 20.266 1 90.69 175 CYS A C 1
ATOM 1411 O O . CYS A 1 175 ? 3.992 8.734 19.766 1 90.69 175 CYS A O 1
ATOM 1413 N N . HIS A 1 176 ? 2.729 6.707 20.484 1 89.56 176 HIS A N 1
ATOM 1414 C CA . HIS A 1 176 ? 1.713 7.488 19.797 1 89.56 176 HIS A CA 1
ATOM 1415 C C . HIS A 1 176 ? 0.334 7.27 20.406 1 89.56 176 HIS A C 1
ATOM 1417 O O . HIS A 1 176 ? 0.074 6.223 21 1 89.56 176 HIS A O 1
ATOM 1423 N N . TYR A 1 177 ? -0.407 8.336 20.328 1 92.75 177 TYR A N 1
ATOM 1424 C CA . TYR A 1 177 ? -1.858 8.234 20.438 1 92.75 177 TYR A CA 1
ATOM 1425 C C . TYR A 1 177 ? -2.506 8.195 19.062 1 92.75 177 TYR A C 1
ATOM 1427 O O . TYR A 1 177 ? -3.709 7.941 18.938 1 92.75 177 TYR A O 1
ATOM 1435 N N . THR A 1 178 ? -1.67 8.438 18.062 1 94.62 178 THR A N 1
ATOM 1436 C CA . THR A 1 178 ? -2.162 8.438 16.688 1 94.62 178 THR A CA 1
ATOM 1437 C C . THR A 1 178 ? -1.12 7.852 15.75 1 94.62 178 THR A C 1
ATOM 1439 O O . THR A 1 178 ? 0.082 8.023 15.953 1 94.62 178 THR A O 1
ATOM 1442 N N . ASN A 1 179 ? -1.551 7.152 14.758 1 97.12 179 ASN A N 1
ATOM 1443 C CA . ASN A 1 179 ? -0.735 6.574 13.695 1 97.12 179 ASN A CA 1
ATOM 1444 C C . ASN A 1 179 ? -1.442 6.645 12.344 1 97.12 179 ASN A C 1
ATOM 1446 O O . ASN A 1 179 ? -1.792 5.613 11.773 1 97.12 179 ASN A O 1
ATOM 1450 N N . PRO A 1 180 ? -1.581 7.863 11.805 1 97.75 180 PRO A N 1
ATOM 1451 C CA . PRO A 1 180 ? -2.389 8.039 10.594 1 97.75 180 PRO A CA 1
ATOM 1452 C C . PRO A 1 180 ? -1.751 7.395 9.359 1 97.75 180 PRO A C 1
ATOM 1454 O O . PRO A 1 180 ? -2.426 7.188 8.352 1 97.75 180 PRO A O 1
ATOM 1457 N N . ASN A 1 181 ? -0.458 7.109 9.414 1 98.5 181 ASN A N 1
ATOM 1458 C CA . ASN A 1 181 ? 0.259 6.539 8.281 1 98.5 181 ASN A CA 1
ATOM 1459 C C . ASN A 1 181 ? 0.659 5.09 8.539 1 98.5 181 ASN A C 1
ATOM 1461 O O . ASN A 1 181 ? 1.629 4.598 7.961 1 98.5 181 ASN A O 1
ATOM 1465 N N . GLY A 1 182 ? -0.054 4.418 9.438 1 97.62 182 GLY A N 1
ATOM 1466 C CA . GLY A 1 182 ? 0.158 3.004 9.711 1 97.62 182 GLY A CA 1
ATOM 1467 C C . GLY A 1 182 ? -0.402 2.096 8.633 1 97.62 182 GLY A C 1
ATOM 1468 O O . GLY A 1 182 ? -0.75 2.555 7.547 1 97.62 182 GLY A O 1
ATOM 1469 N N . ILE A 1 183 ? -0.413 0.829 8.945 1 97.12 183 ILE A N 1
ATOM 1470 C CA . ILE A 1 183 ? -0.895 -0.185 8.016 1 97.12 183 ILE A CA 1
ATOM 1471 C C . ILE A 1 183 ? -2.416 -0.107 7.906 1 97.12 183 ILE A C 1
ATOM 1473 O O . ILE A 1 183 ? -3.113 -0.065 8.922 1 97.12 183 ILE A O 1
ATOM 1477 N N . TYR A 1 184 ? -2.883 0.022 6.652 1 97.19 184 TYR A N 1
ATOM 1478 C CA . TYR A 1 184 ? -4.328 0.044 6.445 1 97.19 184 TYR A CA 1
ATOM 1479 C C . TYR A 1 184 ? -4.941 -1.316 6.75 1 97.19 184 TYR A C 1
ATOM 1481 O O . TYR A 1 184 ? -4.754 -2.275 6 1 97.19 184 TYR A O 1
ATOM 1489 N N . ARG A 1 185 ? -5.621 -1.197 7.832 1 94.69 185 ARG A N 1
ATOM 1490 C CA . ARG A 1 185 ? -6.355 -2.396 8.219 1 94.69 185 ARG A CA 1
ATOM 1491 C C . ARG A 1 185 ? -7.859 -2.186 8.078 1 94.69 185 ARG A C 1
ATOM 1493 O O . ARG A 1 185 ? -8.312 -1.069 7.828 1 94.69 185 ARG A O 1
ATOM 1500 N N . TRP A 1 186 ? -8.688 -3.141 8.07 1 94.81 186 TRP A N 1
ATOM 1501 C CA . TRP A 1 186 ? -10.102 -3.158 7.707 1 94.81 186 TRP A CA 1
ATOM 1502 C C . TRP A 1 186 ? -10.984 -3.156 8.953 1 94.81 186 TRP A C 1
ATOM 1504 O O . TRP A 1 186 ? -11.898 -3.973 9.07 1 94.81 186 TRP A O 1
ATOM 1514 N N . GLY A 1 187 ? -10.656 -2.068 9.82 1 96.44 187 GLY A N 1
ATOM 1515 C CA . GLY A 1 187 ? -11.477 -1.918 11.016 1 96.44 187 GLY A CA 1
ATOM 1516 C C . GLY A 1 187 ? -10.82 -2.484 12.258 1 96.44 187 GLY A C 1
ATOM 1517 O O . GLY A 1 187 ? -9.633 -2.252 12.5 1 96.44 187 GLY A O 1
ATOM 1518 N N . SER A 1 188 ? -11.617 -3.117 13.039 1 94.88 188 SER A N 1
ATOM 1519 C CA . SER A 1 188 ? -11.117 -3.693 14.281 1 94.88 188 SER A CA 1
ATOM 1520 C C . SER A 1 188 ? -10.188 -4.875 14.008 1 94.88 188 SER A C 1
ATOM 1522 O O . SER A 1 188 ? -10.57 -5.82 13.32 1 94.88 188 SER A O 1
ATOM 1524 N N . ASP A 1 189 ? -9.016 -4.754 14.508 1 90.81 189 ASP A N 1
ATOM 1525 C CA . ASP A 1 189 ? -8.016 -5.805 14.336 1 90.81 189 ASP A CA 1
ATOM 1526 C C . ASP A 1 189 ? -6.984 -5.77 15.461 1 90.81 189 ASP A C 1
ATOM 1528 O O . ASP A 1 189 ? -6.27 -4.781 15.625 1 90.81 189 ASP A O 1
ATOM 1532 N N . ASP A 1 190 ? -6.867 -6.879 16.141 1 89.56 190 ASP A N 1
ATOM 1533 C CA . ASP A 1 190 ? -5.941 -6.922 17.266 1 89.56 190 ASP A CA 1
ATOM 1534 C C . ASP A 1 190 ? -4.902 -8.031 17.078 1 89.56 190 ASP A C 1
ATOM 1536 O O . ASP A 1 190 ? -4.273 -8.461 18.047 1 89.56 190 ASP A O 1
ATOM 1540 N N . ALA A 1 191 ? -4.746 -8.523 15.891 1 89.56 191 ALA A N 1
ATOM 1541 C CA . ALA A 1 191 ? -3.738 -9.539 15.602 1 89.56 191 ALA A CA 1
ATOM 1542 C C . ALA A 1 191 ? -2.332 -9.008 15.883 1 89.56 191 ALA A C 1
ATOM 1544 O O . ALA A 1 191 ? -1.49 -9.727 16.422 1 89.56 191 ALA A O 1
ATOM 1545 N N . ILE A 1 192 ? -2.01 -7.875 15.438 1 93.31 192 ILE A N 1
ATOM 1546 C CA . ILE A 1 192 ? -0.826 -7.109 15.812 1 93.31 192 ILE A CA 1
ATOM 1547 C C . ILE A 1 192 ? -1.241 -5.738 16.344 1 93.31 192 ILE A C 1
ATOM 1549 O O . ILE A 1 192 ? -1.924 -4.977 15.648 1 93.31 192 ILE A O 1
ATOM 1553 N N . ASN A 1 193 ? -0.747 -5.422 17.453 1 94.44 193 ASN A N 1
ATOM 1554 C CA . ASN A 1 193 ? -1.268 -4.242 18.141 1 94.44 193 ASN A CA 1
ATOM 1555 C C . ASN A 1 193 ? -0.607 -2.965 17.625 1 94.44 193 ASN A C 1
ATOM 1557 O O . ASN A 1 193 ? 0.593 -2.949 17.344 1 94.44 193 ASN A O 1
ATOM 1561 N N . TYR A 1 194 ? -1.415 -1.919 17.469 1 95.75 194 TYR A N 1
ATOM 1562 C CA . TYR A 1 194 ? -1.012 -0.518 17.406 1 95.75 194 TYR A CA 1
ATOM 1563 C C . TYR A 1 194 ? -0.383 -0.179 16.062 1 95.75 194 TYR A C 1
ATOM 1565 O O . TYR A 1 194 ? 0.309 0.833 15.938 1 95.75 194 TYR A O 1
ATOM 1573 N N . ILE A 1 195 ? -0.623 -1.025 15.023 1 96.88 195 ILE A N 1
ATOM 1574 C CA . ILE A 1 195 ? 0.111 -0.8 13.789 1 96.88 195 ILE A CA 1
ATOM 1575 C C . ILE A 1 195 ? -0.823 -0.201 12.734 1 96.88 195 ILE A C 1
ATOM 1577 O O . ILE A 1 195 ? -0.391 0.133 11.633 1 96.88 195 ILE A O 1
ATOM 1581 N N . GLY A 1 196 ? -2.115 -0.055 13.008 1 97.12 196 GLY A N 1
ATOM 1582 C CA . GLY A 1 196 ? -3.086 0.377 12.016 1 97.12 196 GLY A CA 1
ATOM 1583 C C . GLY A 1 196 ? -3.15 1.885 11.867 1 97.12 196 GLY A C 1
ATOM 1584 O O . GLY A 1 196 ? -2.271 2.602 12.344 1 97.12 196 GLY A O 1
ATOM 1585 N N . VAL A 1 197 ? -4.113 2.344 11.047 1 97.88 197 VAL A N 1
ATOM 1586 C CA . VAL A 1 197 ? -4.469 3.754 10.914 1 97.88 197 VAL A CA 1
ATOM 1587 C C . VAL A 1 197 ? -5.324 4.184 12.102 1 97.88 197 VAL A C 1
ATOM 1589 O O . VAL A 1 197 ? -6.547 4.031 12.086 1 97.88 197 VAL A O 1
ATOM 1592 N N . GLU A 1 198 ? -4.621 4.812 13.055 1 95.81 198 GLU A N 1
ATOM 1593 C CA . GLU A 1 198 ? -5.262 4.871 14.367 1 95.81 198 GLU A CA 1
ATOM 1594 C C . GLU A 1 198 ? -5.352 6.309 14.875 1 95.81 198 GLU A C 1
ATOM 1596 O O . GLU A 1 198 ? -4.453 7.113 14.633 1 95.81 198 GLU A O 1
ATOM 1601 N N . TRP A 1 199 ? -6.379 6.516 15.5 1 96.56 199 TRP A N 1
ATOM 1602 C CA . TRP A 1 199 ? -6.629 7.672 16.359 1 96.56 199 TRP A CA 1
ATOM 1603 C C . TRP A 1 199 ? -7.219 7.242 17.688 1 96.56 199 TRP A C 1
ATOM 1605 O O . TRP A 1 199 ? -8.438 7.105 17.828 1 96.56 199 TRP A O 1
ATOM 1615 N N . TYR A 1 200 ? -6.332 7.09 18.656 1 95.31 200 TYR A N 1
ATOM 1616 C CA . TYR A 1 200 ? -6.664 6.438 19.922 1 95.31 200 TYR A CA 1
ATOM 1617 C C . TYR A 1 200 ? -7.852 7.117 20.594 1 95.31 200 TYR A C 1
ATOM 1619 O O . TYR A 1 200 ? -8.734 6.449 21.125 1 95.31 200 TYR A O 1
ATOM 1627 N N . ARG A 1 201 ? -7.898 8.391 20.578 1 94.38 201 ARG A N 1
ATOM 1628 C CA . ARG A 1 201 ? -8.891 9.156 21.328 1 94.38 201 ARG A CA 1
ATOM 1629 C C . ARG A 1 201 ? -10.281 8.969 20.75 1 94.38 201 ARG A C 1
ATOM 1631 O O . ARG A 1 201 ? -11.281 9.297 21.391 1 94.38 201 ARG A O 1
ATOM 1638 N N . TRP A 1 202 ? -10.375 8.43 19.516 1 95.19 202 TRP A N 1
ATOM 1639 C CA . TRP A 1 202 ? -11.688 8.195 18.922 1 95.19 202 TRP A CA 1
ATOM 1640 C C . TRP A 1 202 ? -12.031 6.711 18.922 1 95.19 202 TRP A C 1
ATOM 1642 O O . TRP A 1 202 ? -13.047 6.305 19.469 1 95.19 202 TRP A O 1
ATOM 1652 N N . LYS A 1 203 ? -11.148 5.805 18.422 1 96.19 203 LYS A N 1
ATOM 1653 C CA . LYS A 1 203 ? -11.531 4.414 18.203 1 96.19 203 LYS A CA 1
ATOM 1654 C C . LYS A 1 203 ? -10.562 3.463 18.891 1 96.19 203 LYS A C 1
ATOM 1656 O O . LYS A 1 203 ? -10.703 2.242 18.797 1 96.19 203 LYS A O 1
ATOM 1661 N N . GLY A 1 204 ? -9.602 4.031 19.609 1 94.31 204 GLY A N 1
ATOM 1662 C CA . GLY A 1 204 ? -8.648 3.188 20.312 1 94.31 204 GLY A CA 1
ATOM 1663 C C . GLY A 1 204 ? -7.477 2.756 19.469 1 94.31 204 GLY A C 1
ATOM 1664 O O . GLY A 1 204 ? -7.309 3.238 18.344 1 94.31 204 GLY A O 1
ATOM 1665 N N . TRP A 1 205 ? -6.676 1.848 20.016 1 94 205 TRP A N 1
ATOM 1666 C CA . TRP A 1 205 ? -5.402 1.496 19.406 1 94 205 TRP A CA 1
ATOM 1667 C C . TRP A 1 205 ? -5.582 0.364 18.391 1 94 205 TRP A C 1
ATOM 1669 O O . TRP A 1 205 ? -4.742 0.172 17.516 1 94 205 TRP A O 1
ATOM 1679 N N . ASN A 1 206 ? -6.637 -0.432 18.562 1 95.38 206 ASN A N 1
ATOM 1680 C CA . ASN A 1 206 ? -6.77 -1.631 17.75 1 95.38 206 ASN A CA 1
ATOM 1681 C C . ASN A 1 206 ? -7.91 -1.5 16.75 1 95.38 206 ASN A C 1
ATOM 1683 O O . ASN A 1 206 ? -8.695 -2.432 16.562 1 95.38 206 ASN A O 1
ATOM 1687 N N . TYR A 1 207 ? -8.031 -0.308 16.25 1 97.06 207 TYR A N 1
ATOM 1688 C CA . TYR A 1 207 ? -8.961 -0.011 15.164 1 97.06 207 TYR A CA 1
ATOM 1689 C C . TYR A 1 207 ? -8.297 0.836 14.086 1 97.06 207 TYR A C 1
ATOM 1691 O O . TYR A 1 207 ? -7.754 1.906 14.375 1 97.06 207 TYR A O 1
ATOM 1699 N N . SER A 1 208 ? -8.281 0.291 12.898 1 97.75 208 SER A N 1
ATOM 1700 C CA . SER A 1 208 ? -7.773 1.042 11.758 1 97.75 208 SER A CA 1
ATOM 1701 C C . SER A 1 208 ? -8.898 1.778 11.031 1 97.75 208 SER A C 1
ATOM 1703 O O . SER A 1 208 ? -9.867 1.161 10.586 1 97.75 208 SER A O 1
ATOM 1705 N N . LEU A 1 209 ? -8.734 3.033 10.93 1 98.44 209 LEU A N 1
ATOM 1706 C CA . LEU A 1 209 ? -9.773 3.879 10.352 1 98.44 209 LEU A CA 1
ATOM 1707 C C . LEU A 1 209 ? -9.938 3.59 8.859 1 98.44 209 LEU A C 1
ATOM 1709 O O . LEU A 1 209 ? -8.961 3.266 8.172 1 98.44 209 LEU A O 1
ATOM 1713 N N . LYS A 1 210 ? -11.18 3.754 8.383 1 98.44 210 LYS A N 1
ATOM 1714 C CA . LYS A 1 210 ? -11.469 3.613 6.957 1 98.44 210 LYS A CA 1
ATOM 1715 C C . LYS A 1 210 ? -10.875 4.766 6.16 1 98.44 210 LYS A C 1
ATOM 1717 O O . LYS A 1 210 ? -10.281 4.555 5.098 1 98.44 210 LYS A O 1
ATOM 1722 N N . ARG A 1 211 ? -11.086 5.934 6.676 1 98.62 211 ARG A N 1
ATOM 1723 C CA . ARG A 1 211 ? -10.562 7.133 6.031 1 98.62 211 ARG A CA 1
ATOM 1724 C C . ARG A 1 211 ? -9.969 8.086 7.055 1 98.62 211 ARG A C 1
ATOM 1726 O O . ARG A 1 211 ? -10.484 8.211 8.172 1 98.62 211 ARG A O 1
ATOM 1733 N N . ILE A 1 212 ? -8.93 8.742 6.691 1 98.5 212 ILE A N 1
ATOM 1734 C CA . ILE A 1 212 ? -8.367 9.867 7.438 1 98.5 212 ILE A CA 1
ATOM 1735 C C . ILE A 1 212 ? -7.723 10.859 6.473 1 98.5 212 ILE A C 1
ATOM 1737 O O . ILE A 1 212 ? -7.07 10.453 5.504 1 98.5 212 ILE A O 1
ATOM 1741 N N . SER A 1 213 ? -7.926 12.094 6.656 1 98.44 213 SER A N 1
ATOM 1742 C CA . SER A 1 213 ? -7.363 13.133 5.797 1 98.44 213 SER A CA 1
ATOM 1743 C C . SER A 1 213 ? -6.902 14.336 6.613 1 98.44 213 SER A C 1
ATOM 1745 O O . SER A 1 213 ? -7.633 14.812 7.484 1 98.44 213 SER A O 1
ATOM 1747 N N . PHE A 1 214 ? -5.723 14.727 6.371 1 98.62 214 PHE A N 1
ATOM 1748 C CA . PHE A 1 214 ? -5.176 15.969 6.906 1 98.62 214 PHE A CA 1
ATOM 1749 C C . PHE A 1 214 ? -5.246 17.078 5.871 1 98.62 214 PHE A C 1
ATOM 1751 O O . PHE A 1 214 ? -4.809 16.906 4.73 1 98.62 214 PHE A O 1
ATOM 1758 N N . LYS A 1 215 ? -5.742 18.219 6.281 1 98.5 215 LYS A N 1
ATOM 1759 C CA . LYS A 1 215 ? -5.914 19.328 5.348 1 98.5 215 LYS A CA 1
ATOM 1760 C C . LYS A 1 215 ? -5.621 20.656 6.023 1 98.5 215 LYS A C 1
ATOM 1762 O O . LYS A 1 215 ? -5.875 20.828 7.215 1 98.5 215 LYS A O 1
ATOM 1767 N N . ILE A 1 216 ? -5.129 21.609 5.246 1 98.69 216 ILE A N 1
ATOM 1768 C CA . ILE A 1 216 ? -4.793 22.906 5.809 1 98.69 216 ILE A CA 1
ATOM 1769 C C . ILE A 1 216 ? -5.484 24 5.012 1 98.69 216 ILE A C 1
ATOM 1771 O O . ILE A 1 216 ? -5.809 23.828 3.838 1 98.69 216 ILE A O 1
ATOM 1775 N N . ARG A 1 217 ? -5.66 25.031 5.688 1 98.38 217 ARG A N 1
ATOM 1776 C CA . ARG A 1 217 ? -6.254 26.234 5.145 1 98.38 217 ARG A CA 1
ATOM 1777 C C . ARG A 1 217 ? -5.68 27.484 5.82 1 98.38 217 ARG A C 1
ATOM 1779 O O . ARG A 1 217 ? -5.473 27.5 7.035 1 98.38 217 ARG A O 1
ATOM 1786 N N . PRO A 1 218 ? -5.379 28.594 5 1 97.75 218 PRO A N 1
ATOM 1787 C CA . PRO A 1 218 ? -4.844 29.797 5.641 1 97.75 218 PRO A CA 1
ATOM 1788 C C . PRO A 1 218 ? -5.777 30.359 6.711 1 97.75 218 PRO A C 1
ATOM 1790 O O . PRO A 1 218 ? -7 30.344 6.535 1 97.75 218 PRO A O 1
ATOM 1793 N N . VAL A 1 219 ? -5.129 30.797 7.812 1 95.38 219 VAL A N 1
ATOM 1794 C CA . VAL A 1 219 ? -5.887 31.469 8.867 1 95.38 219 VAL A CA 1
ATOM 1795 C C . VAL A 1 219 ? -6.309 32.875 8.391 1 95.38 219 VAL A C 1
ATOM 1797 O O . VAL A 1 219 ? -5.527 33.562 7.762 1 95.38 219 VAL A O 1
ATOM 1800 N N . LYS A 1 220 ? -7.555 33.094 8.453 1 82.06 220 LYS A N 1
ATOM 1801 C CA . LYS A 1 220 ? -8.055 34.406 8.078 1 82.06 220 LYS A CA 1
ATOM 1802 C C . LYS A 1 220 ? -7.949 35.375 9.25 1 82.06 220 LYS A C 1
ATOM 1804 O O . LYS A 1 2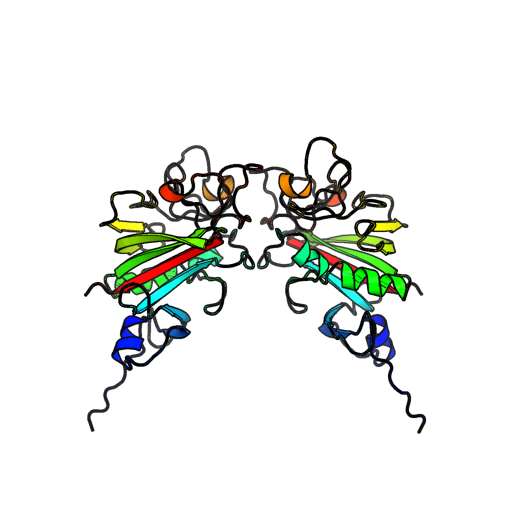20 ? -8.016 34.969 10.414 1 82.06 220 LYS A O 1
ATOM 1809 N N . MET B 1 1 ? -6.379 -15.688 -49.375 1 32.28 1 MET B N 1
ATOM 1810 C CA . MET B 1 1 ? -6.07 -14.859 -48.219 1 32.28 1 MET B CA 1
ATOM 1811 C C . MET B 1 1 ? -6.738 -15.414 -46.969 1 32.28 1 MET B C 1
ATOM 1813 O O . MET B 1 1 ? -7.965 -15.375 -46.844 1 32.28 1 MET B O 1
ATOM 1817 N N . GLY B 1 2 ? -6.414 -16.578 -46.438 1 36.25 2 GLY B N 1
ATOM 1818 C CA . GLY B 1 2 ? -7.027 -17.234 -45.281 1 36.25 2 GLY B CA 1
ATOM 1819 C C . GLY B 1 2 ? -7.219 -16.297 -44.094 1 36.25 2 GLY B C 1
ATOM 1820 O O . GLY B 1 2 ? -6.273 -15.625 -43.688 1 36.25 2 GLY B O 1
ATOM 1821 N N . VAL B 1 3 ? -8.352 -15.672 -44 1 40.44 3 VAL B N 1
ATOM 1822 C CA . VAL B 1 3 ? -8.758 -14.852 -42.875 1 40.44 3 VAL B CA 1
ATOM 1823 C C . VAL B 1 3 ? -8.312 -15.516 -41.562 1 40.44 3 VAL B C 1
ATOM 1825 O O . VAL B 1 3 ? -8.82 -16.578 -41.188 1 40.44 3 VAL B O 1
ATOM 1828 N N . PHE B 1 4 ? -7.082 -15.742 -41.281 1 41.47 4 PHE B N 1
ATOM 1829 C CA . PHE B 1 4 ? -6.676 -16.266 -39.969 1 41.47 4 PHE B CA 1
ATOM 1830 C C . PHE B 1 4 ? -7.406 -15.531 -38.875 1 41.47 4 PHE B C 1
ATOM 1832 O O . PHE B 1 4 ? -7.312 -14.305 -38.75 1 41.47 4 PHE B O 1
ATOM 1839 N N . LEU B 1 5 ? -8.625 -15.734 -38.656 1 47.09 5 LEU B N 1
ATOM 1840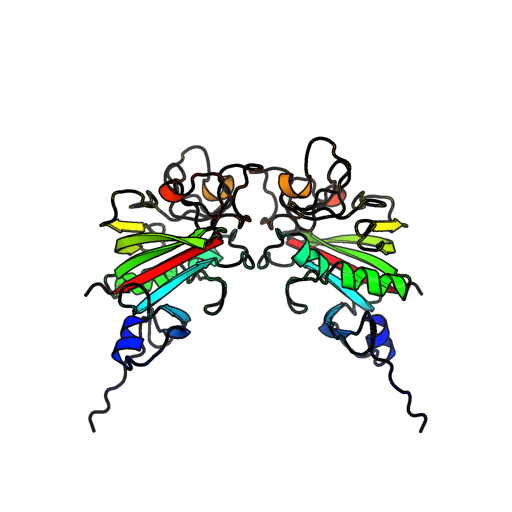 C CA . LEU B 1 5 ? -9.422 -15.289 -37.531 1 47.09 5 LEU B CA 1
ATOM 1841 C C . LEU B 1 5 ? -8.562 -15.227 -36.281 1 47.09 5 LEU B C 1
ATOM 1843 O O . LEU B 1 5 ? -8.086 -16.25 -35.781 1 47.09 5 LEU B O 1
ATOM 1847 N N . LEU B 1 6 ? -7.711 -14.312 -36.188 1 58.44 6 LEU B N 1
ATOM 1848 C CA . LEU B 1 6 ? -6.758 -14.203 -35.094 1 58.44 6 LEU B CA 1
ATOM 1849 C C . LEU B 1 6 ? -7.469 -14.289 -33.75 1 58.44 6 LEU B C 1
ATOM 1851 O O . LEU B 1 6 ? -8.344 -13.461 -33.438 1 58.44 6 LEU B O 1
ATOM 1855 N N . LEU B 1 7 ? -7.684 -15.516 -33.188 1 79.38 7 LEU B N 1
ATOM 1856 C CA . LEU B 1 7 ? -8.258 -15.766 -31.891 1 79.38 7 LEU B CA 1
ATOM 1857 C C . LEU B 1 7 ? -7.66 -14.836 -30.844 1 79.38 7 LEU B C 1
ATOM 1859 O O . LEU B 1 7 ? -6.477 -14.492 -30.922 1 79.38 7 LEU B O 1
ATOM 1863 N N . ALA B 1 8 ? -8.516 -14.195 -30.125 1 90.81 8 ALA B N 1
ATOM 1864 C CA . ALA B 1 8 ? -8.062 -13.344 -29.016 1 90.81 8 ALA B CA 1
ATOM 1865 C C . ALA B 1 8 ? -7.062 -14.078 -28.141 1 90.81 8 ALA B C 1
ATOM 1867 O O . ALA B 1 8 ? -7.285 -15.234 -27.766 1 90.81 8 ALA B O 1
ATOM 1868 N N . PRO B 1 9 ? -5.891 -13.477 -28 1 94.88 9 PRO B N 1
ATOM 1869 C CA . PRO B 1 9 ? -4.883 -14.164 -27.188 1 94.88 9 PRO B CA 1
ATOM 1870 C C . PRO B 1 9 ? -5.367 -14.445 -25.766 1 94.88 9 PRO B C 1
ATOM 1872 O O . PRO B 1 9 ? -5.969 -13.578 -25.141 1 94.88 9 PRO B O 1
ATOM 1875 N N . VAL B 1 10 ? -5.074 -15.594 -25.297 1 95.25 10 VAL B N 1
ATOM 1876 C CA . VAL B 1 10 ? -5.48 -16.016 -23.953 1 95.25 10 VAL B CA 1
ATOM 1877 C C . VAL B 1 10 ? -4.387 -15.656 -22.953 1 95.25 10 VAL B C 1
ATOM 1879 O O . VAL B 1 10 ? -4.676 -15.344 -21.797 1 95.25 10 VAL B O 1
ATOM 1882 N N . ASP B 1 11 ? -3.184 -15.703 -23.438 1 96.81 11 ASP B N 1
ATOM 1883 C CA . ASP B 1 11 ? -2.029 -15.414 -22.578 1 96.81 11 ASP B CA 1
ATOM 1884 C C . ASP B 1 11 ? -0.867 -14.867 -23.406 1 96.81 11 ASP B C 1
ATOM 1886 O O . ASP B 1 11 ? -1.019 -14.594 -24.594 1 96.81 11 ASP B O 1
ATOM 1890 N N . CYS B 1 12 ? 0.265 -14.672 -22.766 1 98.12 12 CYS B N 1
ATOM 1891 C CA . CYS B 1 12 ? 1.397 -14.008 -23.391 1 98.12 12 CYS B CA 1
ATOM 1892 C C . CYS B 1 12 ? 2.021 -14.891 -24.469 1 98.12 12 CYS B C 1
ATOM 1894 O O . CYS B 1 12 ? 2.645 -14.391 -25.406 1 98.12 12 CYS B O 1
ATOM 1896 N N . SER B 1 13 ? 1.925 -16.203 -24.297 1 97.12 13 SER B N 1
ATOM 1897 C CA . SER B 1 13 ? 2.432 -17.109 -25.328 1 97.12 13 SER B CA 1
ATOM 1898 C C . SER B 1 13 ? 1.691 -16.906 -26.656 1 97.12 13 SER B C 1
ATOM 1900 O O . SER B 1 13 ? 2.295 -16.953 -27.719 1 97.12 13 SER B O 1
ATOM 1902 N N . ASP B 1 14 ? 0.374 -16.703 -26.578 1 96.12 14 ASP B N 1
ATOM 1903 C CA . ASP B 1 14 ? -0.419 -16.422 -27.781 1 96.12 14 ASP B CA 1
ATOM 1904 C C . ASP B 1 14 ? 0.032 -15.125 -28.438 1 96.12 14 ASP B C 1
ATOM 1906 O O . ASP B 1 14 ? 0.123 -15.055 -29.672 1 96.12 14 ASP B O 1
ATOM 1910 N N . ILE B 1 15 ? 0.293 -14.148 -27.625 1 96.62 15 ILE B N 1
ATOM 1911 C CA . ILE B 1 15 ? 0.773 -12.875 -28.141 1 96.62 15 ILE B CA 1
ATOM 1912 C C . ILE B 1 15 ? 2.094 -13.078 -28.875 1 96.62 15 ILE B C 1
ATOM 1914 O O . ILE B 1 15 ? 2.275 -12.578 -29.984 1 96.62 15 ILE B O 1
ATOM 1918 N N . TYR B 1 16 ? 2.961 -13.75 -28.281 1 96.19 16 TYR B N 1
ATOM 1919 C CA . TYR B 1 16 ? 4.262 -14.047 -28.875 1 96.19 16 TYR B CA 1
ATOM 1920 C C . TYR B 1 16 ? 4.102 -14.812 -30.188 1 96.19 16 TYR B C 1
ATOM 1922 O O . TYR B 1 16 ? 4.77 -14.508 -31.172 1 96.19 16 TYR B O 1
ATOM 1930 N N . ASP B 1 17 ? 3.244 -15.805 -30.219 1 94.94 17 ASP B N 1
ATOM 1931 C CA . ASP B 1 17 ? 3.041 -16.641 -31.406 1 94.94 17 ASP B CA 1
ATOM 1932 C C . ASP B 1 17 ? 2.465 -15.836 -32.562 1 94.94 17 ASP B C 1
ATOM 1934 O O . ASP B 1 17 ? 2.758 -16.109 -33.719 1 94.94 17 ASP B O 1
ATOM 1938 N N . GLN B 1 18 ? 1.664 -14.898 -32.25 1 95 18 GLN B N 1
ATOM 1939 C CA . GLN B 1 18 ? 1.083 -14.039 -33.281 1 95 18 GLN B CA 1
ATOM 1940 C C . GLN B 1 18 ? 2.139 -13.117 -33.875 1 95 18 GLN B C 1
ATOM 1942 O O . GLN B 1 18 ? 2.139 -12.867 -35.094 1 95 18 GLN B O 1
ATOM 1947 N N . ASP B 1 19 ? 2.967 -12.602 -33.031 1 95.62 19 ASP B N 1
ATOM 1948 C CA . ASP B 1 19 ? 4.066 -11.727 -33.438 1 95.62 19 ASP B CA 1
ATOM 1949 C C . ASP B 1 19 ? 5.254 -11.867 -32.5 1 95.62 19 ASP B C 1
ATOM 1951 O O . ASP B 1 19 ? 5.262 -11.281 -31.406 1 95.62 19 ASP B O 1
ATOM 1955 N N . ASN B 1 20 ? 6.227 -12.539 -32.844 1 95.19 20 ASN B N 1
ATOM 1956 C CA . ASN B 1 20 ? 7.344 -12.883 -31.969 1 95.19 20 ASN B CA 1
ATOM 1957 C C . ASN B 1 20 ? 8.32 -11.719 -31.828 1 95.19 20 ASN B C 1
ATOM 1959 O O . ASN B 1 20 ? 9.344 -11.844 -31.141 1 95.19 20 ASN B O 1
ATOM 1963 N N . SER B 1 21 ? 8.047 -10.57 -32.438 1 95.81 21 SER B N 1
ATOM 1964 C CA . SER B 1 21 ? 8.898 -9.391 -32.312 1 95.81 21 SER B CA 1
ATOM 1965 C C . SER B 1 21 ? 8.438 -8.5 -31.141 1 95.81 21 SER B C 1
ATOM 1967 O O . SER B 1 21 ? 9.094 -7.512 -30.828 1 95.81 21 SER B O 1
ATOM 1969 N N . ARG B 1 22 ? 7.332 -8.938 -30.531 1 95.25 22 ARG B N 1
ATOM 1970 C CA . ARG B 1 22 ? 6.789 -8.133 -29.438 1 95.25 22 ARG B CA 1
ATOM 1971 C C . ARG B 1 22 ? 7.707 -8.164 -28.234 1 95.25 22 ARG B C 1
ATOM 1973 O O . ARG B 1 22 ? 8.125 -9.242 -27.781 1 95.25 22 ARG B O 1
ATOM 1980 N N . ALA B 1 23 ? 8.016 -6.988 -27.688 1 97.69 23 ALA B N 1
ATOM 1981 C CA . ALA B 1 23 ? 8.891 -6.863 -26.531 1 97.69 23 ALA B CA 1
ATOM 1982 C C . ALA B 1 23 ? 8.117 -7.066 -25.234 1 97.69 23 ALA B C 1
ATOM 1984 O O . ALA B 1 23 ? 6.887 -7.113 -25.234 1 97.69 23 ALA B O 1
ATOM 1985 N N . SER B 1 24 ? 8.859 -7.301 -24.172 1 98.5 24 SER B N 1
ATOM 1986 C CA . SER B 1 24 ? 8.234 -7.289 -22.859 1 98.5 24 SER B CA 1
ATOM 1987 C C . SER B 1 24 ? 7.414 -6.023 -22.641 1 98.5 24 SER B C 1
ATOM 1989 O O . SER B 1 24 ? 7.828 -4.934 -23.047 1 98.5 24 SER B O 1
ATOM 1991 N N . GLY B 1 25 ? 6.289 -6.156 -22.016 1 98.38 25 GLY B N 1
ATOM 1992 C CA . GLY B 1 25 ? 5.434 -5 -21.797 1 98.38 25 GLY B CA 1
ATOM 1993 C C . GLY B 1 25 ? 3.992 -5.375 -21.5 1 98.38 25 GLY B C 1
ATOM 1994 O O . GLY B 1 25 ? 3.701 -6.523 -21.156 1 98.38 25 GLY B O 1
ATOM 1995 N N . VAL B 1 26 ? 3.143 -4.418 -21.484 1 98.69 26 VAL B N 1
ATOM 1996 C CA . VAL B 1 26 ? 1.74 -4.605 -21.125 1 98.69 26 VAL B CA 1
ATOM 1997 C C . VAL B 1 26 ? 0.926 -4.953 -22.375 1 98.69 26 VAL B C 1
ATOM 1999 O O . VAL B 1 26 ? 1.041 -4.285 -23.406 1 98.69 26 VAL B O 1
ATOM 2002 N N . TYR B 1 27 ? 0.117 -5.969 -22.281 1 98.06 27 TYR B N 1
ATOM 2003 C CA . TYR B 1 27 ? -0.763 -6.422 -23.359 1 98.06 27 TYR B CA 1
ATOM 2004 C C . TYR B 1 27 ? -2.146 -6.766 -22.812 1 98.06 27 TYR B C 1
ATOM 2006 O O . TYR B 1 27 ? -2.336 -6.875 -21.594 1 98.06 27 TYR B O 1
ATOM 2014 N N . THR B 1 28 ? -3.076 -6.863 -23.734 1 96.69 28 THR B N 1
ATOM 2015 C CA . THR B 1 28 ? -4.414 -7.324 -23.375 1 96.69 28 THR B CA 1
ATOM 2016 C C . THR B 1 28 ? -4.586 -8.805 -23.719 1 96.69 28 THR B C 1
ATOM 2018 O O . THR B 1 28 ? -4.262 -9.227 -24.828 1 96.69 28 THR B O 1
ATOM 2021 N N . VAL B 1 29 ? -5.027 -9.609 -22.781 1 96.19 29 VAL B N 1
ATOM 2022 C CA . VAL B 1 29 ? -5.348 -11.016 -23.016 1 96.19 29 VAL B CA 1
ATOM 2023 C C . VAL B 1 29 ? -6.801 -11.281 -22.625 1 96.19 29 VAL B C 1
ATOM 2025 O O . VAL B 1 29 ? -7.449 -10.445 -22 1 96.19 29 VAL B O 1
ATOM 2028 N N . TYR B 1 30 ? -7.258 -12.461 -23.016 1 94.31 30 TYR B N 1
ATOM 2029 C CA . TYR B 1 30 ? -8.656 -12.828 -22.812 1 94.31 30 TYR B CA 1
ATOM 2030 C C . TYR B 1 30 ? -8.766 -14.211 -22.188 1 94.31 30 TYR B C 1
ATOM 2032 O O . TYR B 1 30 ? -9.039 -15.195 -22.891 1 94.31 30 TYR B O 1
ATOM 2040 N N . PRO B 1 31 ? -8.656 -14.32 -20.859 1 90.06 31 PRO B N 1
ATOM 2041 C CA . PRO B 1 31 ? -8.625 -15.609 -20.156 1 90.06 31 PRO B CA 1
ATOM 2042 C C . PRO B 1 31 ? -9.938 -16.375 -20.281 1 90.06 31 PRO B C 1
ATOM 2044 O O . PRO B 1 31 ? -9.945 -17.609 -20.219 1 90.06 31 PRO B O 1
ATOM 2047 N N . ILE B 1 32 ? -11.141 -15.93 -20.188 1 82.94 32 ILE B N 1
ATOM 2048 C CA . ILE B 1 32 ? -12.422 -16.625 -20.156 1 82.94 32 ILE B CA 1
ATOM 2049 C C . ILE B 1 32 ? -13.008 -16.688 -21.562 1 82.94 32 ILE B C 1
ATOM 2051 O O . ILE B 1 32 ? -13.398 -17.766 -22.016 1 82.94 32 ILE B O 1
ATOM 2055 N N . GLU B 1 33 ? -13.375 -15.586 -22.094 1 74.75 33 GLU B N 1
ATOM 2056 C CA . GLU B 1 33 ? -13.961 -15.469 -23.422 1 74.75 33 GLU B CA 1
ATOM 2057 C C . GLU B 1 33 ? -13.406 -14.25 -24.156 1 74.75 33 GLU B C 1
ATOM 2059 O O . GLU B 1 33 ? -12.539 -13.547 -23.641 1 74.75 33 GLU B O 1
ATOM 2064 N N . ASP B 1 34 ? -13.82 -14.18 -25.281 1 70.62 34 ASP B N 1
ATOM 2065 C CA . ASP B 1 34 ? -13.344 -13.109 -26.156 1 70.62 34 ASP B CA 1
ATOM 2066 C C . ASP B 1 34 ? -13.93 -11.758 -25.75 1 70.62 34 ASP B C 1
ATOM 2068 O O . ASP B 1 34 ? -13.672 -10.75 -26.406 1 70.62 34 ASP B O 1
ATOM 2072 N N . THR B 1 35 ? -14.594 -11.836 -24.672 1 73.69 35 THR B N 1
ATOM 2073 C CA . THR B 1 35 ? -15.281 -10.57 -24.406 1 73.69 35 THR B CA 1
ATOM 2074 C C . THR B 1 35 ? -14.727 -9.906 -23.156 1 73.69 35 THR B C 1
ATOM 2076 O O . THR B 1 35 ? -14.906 -8.703 -22.953 1 73.69 35 THR B O 1
ATOM 2079 N N . TYR B 1 36 ? -14.008 -10.594 -22.406 1 85.38 36 TYR B N 1
ATOM 2080 C CA . TYR B 1 36 ? -13.5 -9.977 -21.188 1 85.38 36 TYR B CA 1
ATOM 2081 C C . TYR B 1 36 ? -11.984 -9.875 -21.219 1 85.38 36 TYR B C 1
ATOM 2083 O O . TYR B 1 36 ? -11.281 -10.836 -20.875 1 85.38 36 TYR B O 1
ATOM 2091 N N . GLY B 1 37 ? -11.484 -8.664 -21.609 1 93.06 37 GLY B N 1
ATOM 2092 C CA . GLY B 1 37 ? -10.055 -8.43 -21.703 1 93.06 37 GLY B CA 1
ATOM 2093 C C . GLY B 1 37 ? -9.445 -7.961 -20.391 1 93.06 37 GLY B C 1
ATOM 2094 O O . GLY B 1 37 ? -10.078 -7.219 -19.641 1 93.06 37 GLY B O 1
ATOM 2095 N N . VAL B 1 38 ? -8.266 -8.469 -20.109 1 95.5 38 VAL B N 1
ATOM 2096 C CA . VAL B 1 38 ? -7.496 -8 -18.953 1 95.5 38 VAL B CA 1
ATOM 2097 C C . VAL B 1 38 ? -6.09 -7.609 -19.391 1 95.5 38 VAL B C 1
ATOM 2099 O O . VAL B 1 38 ? -5.531 -8.203 -20.312 1 95.5 38 VAL B O 1
ATOM 2102 N N . GLN B 1 39 ? -5.586 -6.559 -18.734 1 97.62 39 GLN B N 1
ATOM 2103 C CA . GLN B 1 39 ? -4.219 -6.133 -19 1 97.62 39 GLN B CA 1
ATOM 2104 C C . GLN B 1 39 ? -3.219 -6.926 -18.172 1 97.62 39 GLN B C 1
ATOM 2106 O O . GLN B 1 39 ? -3.408 -7.09 -16.969 1 97.62 39 GLN B O 1
ATOM 2111 N N . VAL B 1 40 ? -2.172 -7.383 -18.859 1 98.38 40 VAL B N 1
ATOM 2112 C CA . VAL B 1 40 ? -1.136 -8.148 -18.172 1 98.38 40 VAL B CA 1
ATOM 2113 C C . VAL B 1 40 ? 0.243 -7.684 -18.641 1 98.38 40 VAL B C 1
ATOM 2115 O O . VAL B 1 40 ? 0.367 -7.039 -19.688 1 98.38 40 VAL B O 1
ATOM 2118 N N . HIS B 1 41 ? 1.192 -7.906 -17.812 1 98.69 41 HIS B N 1
ATOM 2119 C CA . HIS B 1 41 ? 2.578 -7.75 -18.234 1 98.69 41 HIS B CA 1
ATOM 2120 C C . HIS B 1 41 ? 3.139 -9.055 -18.797 1 98.69 41 HIS B C 1
ATOM 2122 O O . HIS B 1 41 ? 2.996 -10.109 -18.172 1 98.69 41 HIS B O 1
ATOM 2128 N N . CYS B 1 42 ? 3.682 -8.969 -19.984 1 98.81 42 CYS B N 1
ATOM 2129 C CA . CYS B 1 42 ? 4.359 -10.117 -20.594 1 98.81 42 CYS B CA 1
ATOM 2130 C C . CYS B 1 42 ? 5.871 -9.961 -20.484 1 98.81 42 CYS B C 1
ATOM 2132 O O . CYS B 1 42 ? 6.434 -8.977 -20.953 1 98.81 42 CYS B O 1
ATOM 2134 N N . ASP B 1 43 ? 6.508 -10.852 -19.844 1 98.56 43 ASP B N 1
ATOM 2135 C CA . ASP B 1 43 ? 7.961 -10.984 -19.844 1 98.56 43 ASP B CA 1
ATOM 2136 C C . ASP B 1 43 ? 8.43 -11.867 -21 1 98.56 43 ASP B C 1
ATOM 2138 O O . ASP B 1 43 ? 8.328 -13.094 -20.922 1 98.56 43 ASP B O 1
ATOM 2142 N N . MET B 1 44 ? 8.992 -11.273 -21.969 1 98.44 44 MET B N 1
ATOM 2143 C CA . MET B 1 44 ? 9.344 -11.984 -23.203 1 98.44 44 MET B CA 1
ATOM 2144 C C . MET B 1 44 ? 10.82 -12.367 -23.203 1 98.44 44 MET B C 1
ATOM 2146 O O . MET B 1 44 ? 11.312 -12.961 -24.156 1 98.44 44 MET B O 1
ATOM 2150 N N . ASP B 1 45 ? 11.453 -12.086 -22.125 1 96.25 45 ASP B N 1
ATOM 2151 C CA . ASP B 1 45 ? 12.914 -12.172 -22.172 1 96.25 45 ASP B CA 1
ATOM 2152 C C . ASP B 1 45 ? 13.422 -13.258 -21.219 1 96.25 45 ASP B C 1
ATOM 2154 O O . ASP B 1 45 ? 14.359 -13.992 -21.562 1 96.25 45 ASP B O 1
ATOM 2158 N N . SER B 1 46 ? 12.82 -13.383 -20.062 1 95.25 46 SER B N 1
ATOM 2159 C CA . SER B 1 46 ? 13.344 -14.258 -19.031 1 95.25 46 SER B CA 1
ATOM 2160 C C . SER B 1 46 ? 13.172 -15.727 -19.406 1 95.25 46 SER B C 1
ATOM 2162 O O . SER B 1 46 ? 12.062 -16.172 -19.719 1 95.25 46 SER B O 1
ATOM 2164 N N . LEU B 1 47 ? 14.312 -16.453 -19.359 1 95.25 47 LEU B N 1
ATOM 2165 C CA . LEU B 1 47 ? 14.305 -17.906 -19.5 1 95.25 47 LEU B CA 1
ATOM 2166 C C . LEU B 1 47 ? 13.43 -18.328 -20.688 1 95.25 47 LEU B C 1
ATOM 2168 O O . LEU B 1 47 ? 12.516 -19.141 -20.516 1 95.25 47 LEU B O 1
ATOM 2172 N N . GLY B 1 48 ? 13.648 -17.781 -21.859 1 94.75 48 GLY B N 1
ATOM 2173 C CA . GLY B 1 48 ? 12.945 -18.156 -23.078 1 94.75 48 GLY B CA 1
ATOM 2174 C C . GLY B 1 48 ? 11.695 -17.328 -23.328 1 94.75 48 GLY B C 1
ATOM 2175 O O . GLY B 1 48 ? 11.047 -17.469 -24.359 1 94.75 48 GLY B O 1
ATOM 2176 N N . GLY B 1 49 ? 11.305 -16.531 -22.328 1 97.31 49 GLY B N 1
ATOM 2177 C CA . GLY B 1 49 ? 10.25 -15.547 -22.5 1 97.31 49 GLY B CA 1
ATOM 2178 C C . GLY B 1 49 ? 8.859 -16.156 -22.484 1 97.31 49 GLY B C 1
ATOM 2179 O O . GLY B 1 49 ? 8.672 -17.281 -22.016 1 97.31 49 GLY B O 1
ATOM 2180 N N . GLN B 1 50 ? 7.84 -15.266 -22.781 1 98 50 GLN B N 1
ATOM 2181 C CA . GLN B 1 50 ? 6.438 -15.625 -22.969 1 98 50 GLN B CA 1
ATOM 2182 C C . GLN B 1 50 ? 5.734 -15.812 -21.641 1 98 50 GLN B C 1
ATOM 2184 O O . GLN B 1 50 ? 4.727 -16.516 -21.547 1 98 50 GLN B O 1
ATOM 2189 N N . TRP B 1 51 ? 6.332 -15.273 -20.656 1 98.75 51 TRP B N 1
ATOM 2190 C CA . TRP B 1 51 ? 5.742 -15.383 -19.312 1 98.75 51 TRP B CA 1
ATOM 2191 C C . TRP B 1 51 ? 4.656 -14.328 -19.125 1 98.75 51 TRP B C 1
ATOM 2193 O O . TRP B 1 51 ? 4.848 -13.156 -19.453 1 98.75 51 TRP B O 1
ATOM 2203 N N . MET B 1 52 ? 3.561 -14.727 -18.578 1 98.81 52 MET B N 1
ATOM 2204 C CA . MET B 1 52 ? 2.508 -13.812 -18.156 1 98.81 52 MET B CA 1
ATOM 2205 C C . MET B 1 52 ? 2.561 -13.57 -16.641 1 98.81 52 MET B C 1
ATOM 2207 O O . MET B 1 52 ? 2.404 -14.508 -15.859 1 98.81 52 MET B O 1
ATOM 2211 N N . VAL B 1 53 ? 2.74 -12.336 -16.25 1 98.88 53 VAL B N 1
ATOM 2212 C CA . VAL B 1 53 ? 2.869 -11.961 -14.852 1 98.88 53 VAL B CA 1
ATOM 2213 C C . VAL B 1 53 ? 1.487 -11.914 -14.203 1 98.88 53 VAL B C 1
ATOM 2215 O O . VAL B 1 53 ? 0.574 -11.266 -14.719 1 98.88 53 VAL B O 1
ATOM 2218 N N . PHE B 1 54 ? 1.316 -12.617 -13.055 1 98.75 54 PHE B N 1
ATOM 2219 C CA . PHE B 1 54 ? 0.02 -12.492 -12.398 1 98.75 54 PHE B CA 1
ATOM 2220 C C . PHE B 1 54 ? 0.171 -11.906 -11 1 98.75 54 PHE B C 1
ATOM 2222 O O . PHE B 1 54 ? -0.818 -11.531 -10.367 1 98.75 54 PHE B O 1
ATOM 2229 N N . GLN B 1 55 ? 1.329 -11.852 -10.492 1 98.75 55 GLN B N 1
ATOM 2230 C CA . GLN B 1 55 ? 1.72 -11.141 -9.273 1 98.75 55 GLN B CA 1
ATOM 2231 C C . GLN B 1 55 ? 3.055 -10.422 -9.461 1 98.75 55 GLN B C 1
ATOM 2233 O O . GLN B 1 55 ? 3.994 -10.984 -10.023 1 98.75 55 GLN B O 1
ATOM 2238 N N . ARG B 1 56 ? 3.102 -9.18 -9.062 1 98.75 56 ARG B N 1
ATOM 2239 C CA . ARG B 1 56 ? 4.355 -8.438 -9.164 1 98.75 56 ARG B CA 1
ATOM 2240 C C . ARG B 1 56 ? 4.441 -7.363 -8.086 1 98.75 56 ARG B C 1
ATOM 2242 O O . ARG B 1 56 ? 3.572 -6.492 -7.992 1 98.75 56 ARG B O 1
ATOM 2249 N N . ARG B 1 57 ? 5.367 -7.516 -7.25 1 98.31 57 ARG B N 1
ATOM 2250 C CA . ARG B 1 57 ? 5.797 -6.492 -6.305 1 98.31 57 ARG B CA 1
ATOM 2251 C C . ARG B 1 57 ? 7.176 -5.949 -6.668 1 98.31 57 ARG B C 1
ATOM 2253 O O . ARG B 1 57 ? 8.102 -6.719 -6.914 1 98.31 57 ARG B O 1
ATOM 2260 N N . MET B 1 58 ? 7.34 -4.641 -6.695 1 97.12 58 MET B N 1
ATOM 2261 C CA . MET B 1 58 ? 8.602 -4.152 -7.238 1 97.12 58 MET B CA 1
ATOM 2262 C C . MET B 1 58 ? 9.086 -2.928 -6.473 1 97.12 58 MET B C 1
ATOM 2264 O O . MET B 1 58 ? 10.289 -2.658 -6.422 1 97.12 58 MET B O 1
ATOM 2268 N N . ASP B 1 59 ? 8.18 -2.158 -5.84 1 96.31 59 ASP B N 1
ATOM 2269 C CA . ASP B 1 59 ? 8.664 -0.947 -5.188 1 96.31 59 ASP B CA 1
ATOM 2270 C C . ASP B 1 59 ? 7.859 -0.633 -3.932 1 96.31 59 ASP B C 1
ATOM 2272 O O . ASP B 1 59 ? 8.062 0.404 -3.297 1 96.31 59 ASP B O 1
ATOM 2276 N N . GLY B 1 60 ? 6.91 -1.39 -3.633 1 96.06 60 GLY B N 1
ATOM 2277 C CA . GLY B 1 60 ? 6.164 -1.273 -2.389 1 96.06 60 GLY B CA 1
ATOM 2278 C C . GLY B 1 60 ? 5.078 -0.218 -2.439 1 96.06 60 GLY B C 1
ATOM 2279 O O . GLY B 1 60 ? 4.531 0.169 -1.405 1 96.06 60 GLY B O 1
ATOM 2280 N N . SER B 1 61 ? 4.723 0.199 -3.566 1 95.88 61 SER B N 1
ATOM 2281 C CA . SER B 1 61 ? 3.729 1.263 -3.672 1 95.88 61 SER B CA 1
ATOM 2282 C C . SER B 1 61 ? 2.328 0.747 -3.354 1 95.88 61 SER B C 1
ATOM 2284 O O . SER B 1 61 ? 1.565 1.405 -2.645 1 95.88 61 SER B O 1
ATOM 2286 N N . LEU B 1 62 ? 2.027 -0.403 -3.779 1 96.5 62 LEU B N 1
ATOM 2287 C CA . LEU B 1 62 ? 0.684 -0.961 -3.666 1 96.5 62 LEU B CA 1
ATOM 2288 C C . LEU B 1 62 ? 0.541 -1.78 -2.389 1 96.5 62 LEU B C 1
ATOM 2290 O O . LEU B 1 62 ? 1.437 -2.551 -2.035 1 96.5 62 LEU B O 1
ATOM 2294 N N . ASN B 1 63 ? -0.511 -1.564 -1.687 1 96.31 63 ASN B N 1
ATOM 2295 C CA . ASN B 1 63 ? -0.827 -2.373 -0.514 1 96.31 63 ASN B CA 1
ATOM 2296 C C . ASN B 1 63 ? -1.434 -3.717 -0.906 1 96.31 63 ASN B C 1
ATOM 2298 O O . ASN B 1 63 ? -2.438 -3.766 -1.621 1 96.31 63 ASN B O 1
ATOM 2302 N N . PHE B 1 64 ? -0.903 -4.828 -0.383 1 98.19 64 PHE B N 1
ATOM 2303 C CA . PHE B 1 64 ? -1.391 -6.156 -0.736 1 98.19 64 PHE B CA 1
ATOM 23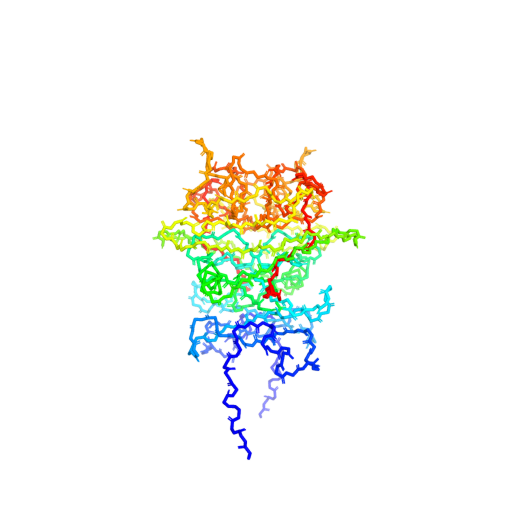04 C C . PHE B 1 64 ? -2.209 -6.754 0.403 1 98.19 64 PHE B C 1
ATOM 2306 O O . PHE B 1 64 ? -2.777 -7.836 0.264 1 98.19 64 PHE B O 1
ATOM 2313 N N . TYR B 1 65 ? -2.273 -6.086 1.557 1 97.38 65 TYR B N 1
ATOM 2314 C CA . TYR B 1 65 ? -3.152 -6.555 2.621 1 97.38 65 TYR B CA 1
ATOM 2315 C C . TYR B 1 65 ? -4.602 -6.164 2.346 1 97.38 65 TYR B C 1
ATOM 2317 O O . TYR B 1 65 ? -5.078 -5.137 2.832 1 97.38 65 TYR B O 1
ATOM 2325 N N . ARG B 1 66 ? -5.258 -7.031 1.565 1 97.38 66 ARG B N 1
ATOM 2326 C CA . ARG B 1 66 ? -6.598 -6.82 1.032 1 97.38 66 ARG B CA 1
ATOM 2327 C C . ARG B 1 66 ? -7.516 -7.988 1.383 1 97.38 66 ARG B C 1
ATOM 2329 O O . ARG B 1 66 ? -7.047 -9.102 1.62 1 97.38 66 ARG B O 1
ATOM 2336 N N . PRO B 1 67 ? -8.82 -7.738 1.418 1 97.38 67 PRO B N 1
ATOM 2337 C CA . PRO B 1 67 ? -9.75 -8.836 1.702 1 97.38 67 PRO B CA 1
ATOM 2338 C C . PRO B 1 67 ? -9.969 -9.75 0.499 1 97.38 67 PRO B C 1
ATOM 2340 O O . PRO B 1 67 ? -9.5 -9.445 -0.603 1 97.38 67 PRO B O 1
ATOM 2343 N N . TRP B 1 68 ? -10.727 -10.797 0.679 1 98.69 68 TRP B N 1
ATOM 2344 C CA . TRP B 1 68 ? -10.922 -11.93 -0.224 1 98.69 68 TRP B CA 1
ATOM 2345 C C . TRP B 1 68 ? -11.375 -11.453 -1.601 1 98.69 68 TRP B C 1
ATOM 2347 O O . TRP B 1 68 ? -10.852 -11.898 -2.623 1 98.69 68 TRP B O 1
ATOM 2357 N N . ASP B 1 69 ? -12.305 -10.508 -1.652 1 98.44 69 ASP B N 1
ATOM 2358 C CA . ASP B 1 69 ? -12.898 -10.125 -2.928 1 98.44 69 ASP B CA 1
ATOM 2359 C C . ASP B 1 69 ? -11.859 -9.484 -3.848 1 98.44 69 ASP B C 1
ATOM 2361 O O . ASP B 1 69 ? -11.914 -9.664 -5.066 1 98.44 69 ASP B O 1
ATOM 2365 N N . TYR B 1 70 ? -10.969 -8.742 -3.268 1 98.25 70 TYR B N 1
ATOM 2366 C CA . TYR B 1 70 ? -9.898 -8.148 -4.062 1 98.25 70 TYR B CA 1
ATOM 2367 C C . TYR B 1 70 ? -8.992 -9.227 -4.648 1 98.25 70 TYR B C 1
ATOM 2369 O O . TYR B 1 70 ? -8.609 -9.156 -5.816 1 98.25 70 TYR B O 1
ATOM 2377 N N . TYR B 1 71 ? -8.68 -10.227 -3.859 1 98.81 71 TYR B N 1
ATOM 2378 C CA . TYR B 1 71 ? -7.812 -11.289 -4.355 1 98.81 71 TYR B CA 1
ATOM 2379 C C . TYR B 1 71 ? -8.539 -12.156 -5.379 1 98.81 71 TYR B C 1
ATOM 2381 O O . TYR B 1 71 ? -7.93 -12.664 -6.32 1 98.81 71 TYR B O 1
ATOM 2389 N N . ARG B 1 72 ? -9.805 -12.352 -5.195 1 98.81 72 ARG B N 1
ATOM 2390 C CA . ARG B 1 72 ? -10.609 -13.102 -6.156 1 98.81 72 ARG B CA 1
ATOM 2391 C C . ARG B 1 72 ? -10.602 -12.422 -7.52 1 98.81 72 ARG B C 1
ATOM 2393 O O . ARG B 1 72 ? -10.383 -13.07 -8.539 1 98.81 72 ARG B O 1
ATOM 2400 N N . THR B 1 73 ? -10.742 -11.094 -7.59 1 97.56 73 THR B N 1
ATOM 2401 C CA . THR B 1 73 ? -10.984 -10.375 -8.836 1 97.56 73 THR B CA 1
ATOM 2402 C C . THR B 1 73 ? -9.688 -9.797 -9.383 1 97.56 73 THR B C 1
ATOM 2404 O O . THR B 1 73 ? -9.516 -9.695 -10.602 1 97.56 73 THR B O 1
ATOM 2407 N N . GLY B 1 74 ? -8.789 -9.352 -8.453 1 98 74 GLY B N 1
ATOM 2408 C CA . GLY B 1 74 ? -7.535 -8.742 -8.852 1 98 74 GLY B CA 1
ATOM 2409 C C . GLY B 1 74 ? -7.441 -7.27 -8.492 1 98 74 GLY B C 1
ATOM 2410 O O . GLY B 1 74 ? -8.453 -6.629 -8.211 1 98 74 GLY B O 1
ATOM 2411 N N . PHE B 1 75 ? -6.227 -6.738 -8.453 1 98 75 PHE B N 1
ATOM 2412 C CA . PHE B 1 75 ? -5.98 -5.328 -8.172 1 98 75 PHE B CA 1
ATOM 2413 C C . PHE B 1 75 ? -4.59 -4.918 -8.641 1 98 75 PHE B C 1
ATOM 2415 O O . PHE B 1 75 ? -3.736 -5.77 -8.891 1 98 75 PHE B O 1
ATOM 2422 N N . GLY B 1 76 ? -4.418 -3.592 -8.742 1 97.38 76 GLY B N 1
ATOM 2423 C CA . GLY B 1 76 ? -3.166 -3.051 -9.25 1 97.38 76 GLY B CA 1
ATOM 2424 C C . GLY B 1 76 ? -3.193 -2.795 -10.742 1 97.38 76 GLY B C 1
ATOM 2425 O O . GLY B 1 76 ? -4.266 -2.635 -11.336 1 97.38 76 GLY B O 1
ATOM 2426 N N . SER B 1 77 ? -1.953 -2.697 -11.281 1 97.12 77 SER B N 1
ATOM 2427 C CA . SER B 1 77 ? -1.829 -2.385 -12.703 1 97.12 77 SER B CA 1
ATOM 2428 C C . SER B 1 77 ? -0.718 -3.199 -13.352 1 97.12 77 SER B C 1
ATOM 2430 O O . SER B 1 77 ? 0.33 -3.428 -12.742 1 97.12 77 SER B O 1
ATOM 2432 N N . ALA B 1 78 ? -0.919 -3.49 -14.586 1 97.81 78 ALA B N 1
ATOM 2433 C CA . ALA B 1 78 ? 0.018 -4.336 -15.32 1 97.81 78 ALA B CA 1
ATOM 2434 C C . ALA B 1 78 ? 1.345 -3.615 -15.547 1 97.81 78 ALA B C 1
ATOM 2436 O O . ALA B 1 78 ? 2.369 -4.25 -15.805 1 97.81 78 ALA B O 1
ATOM 2437 N N . ASP B 1 79 ? 1.285 -2.293 -15.547 1 96.81 79 ASP B N 1
ATOM 2438 C CA . ASP B 1 79 ? 2.516 -1.533 -15.75 1 96.81 79 ASP B CA 1
ATOM 2439 C C . ASP B 1 79 ? 3.234 -1.289 -14.422 1 96.81 79 ASP B C 1
ATOM 2441 O O . ASP B 1 79 ? 4.305 -0.677 -14.398 1 96.81 79 ASP B O 1
ATOM 2445 N N . GLY B 1 80 ? 2.723 -1.673 -13.312 1 97.06 80 GLY B N 1
ATOM 2446 C CA . GLY B 1 80 ? 3.291 -1.565 -11.977 1 97.06 80 GLY B CA 1
ATOM 2447 C C . GLY B 1 80 ? 3.125 -2.83 -11.148 1 97.06 80 GLY B C 1
ATOM 2448 O O . GLY B 1 80 ? 3.459 -3.924 -11.609 1 97.06 80 GLY B O 1
ATOM 2449 N N . GLU B 1 81 ? 2.75 -2.648 -9.852 1 98.38 81 GLU B N 1
ATOM 2450 C CA . GLU B 1 81 ? 2.473 -3.803 -9 1 98.38 81 GLU B CA 1
ATOM 2451 C C . GLU B 1 81 ? 1.061 -4.332 -9.234 1 98.38 81 GLU B C 1
ATOM 2453 O O . GLU B 1 81 ? 0.126 -3.557 -9.445 1 98.38 81 GLU B O 1
ATOM 2458 N N . ILE B 1 82 ? 0.915 -5.73 -9.148 1 98.5 82 ILE B N 1
ATOM 2459 C CA . ILE B 1 82 ? -0.358 -6.285 -9.602 1 98.5 82 ILE B CA 1
ATOM 2460 C C . ILE B 1 82 ? -0.599 -7.637 -8.93 1 98.5 82 ILE B C 1
ATOM 2462 O O . ILE B 1 82 ? 0.352 -8.352 -8.594 1 98.5 82 ILE B O 1
ATOM 2466 N N . TRP B 1 83 ? -1.775 -7.949 -8.719 1 98.69 83 TRP B N 1
ATOM 2467 C CA . TRP B 1 83 ? -2.385 -9.258 -8.523 1 98.69 83 TRP B CA 1
ATOM 2468 C C . TRP B 1 83 ? -3.506 -9.5 -9.523 1 98.69 83 TRP B C 1
ATOM 2470 O O . TRP B 1 83 ? -4.516 -8.789 -9.523 1 98.69 83 TRP B O 1
ATOM 2480 N N . LEU B 1 84 ? -3.334 -10.414 -10.359 1 98.25 84 LEU B N 1
ATOM 2481 C CA . LEU B 1 84 ? -4.207 -10.555 -11.523 1 98.25 84 LEU B CA 1
ATOM 2482 C C . LEU B 1 84 ? -5.605 -11 -11.102 1 98.25 84 LEU B C 1
ATOM 2484 O O . LEU B 1 84 ? -6.594 -10.633 -11.742 1 98.25 84 LEU B O 1
ATOM 2488 N N . GLY B 1 85 ? -5.684 -11.82 -9.969 1 98.38 85 GLY B N 1
ATOM 2489 C CA . GLY B 1 85 ? -6.953 -12.352 -9.5 1 98.38 85 GLY B CA 1
ATOM 2490 C C . GLY B 1 85 ? -7.031 -13.867 -9.586 1 98.38 85 GLY B C 1
ATOM 2491 O O . GLY B 1 85 ? -6.617 -14.461 -10.586 1 98.38 85 GLY B O 1
ATOM 2492 N N . LEU B 1 86 ? -7.547 -14.43 -8.586 1 98.75 86 LEU B N 1
ATOM 2493 C CA . LEU B 1 86 ? -7.656 -15.883 -8.492 1 98.75 86 LEU B CA 1
ATOM 2494 C C . LEU B 1 86 ? -8.625 -16.422 -9.539 1 98.75 86 LEU B C 1
ATOM 2496 O O . LEU B 1 86 ? -8.391 -17.484 -10.109 1 98.75 86 LEU B O 1
ATOM 2500 N N . GLU B 1 87 ? -9.68 -15.727 -9.805 1 97.5 87 GLU B N 1
ATOM 2501 C CA . GLU B 1 87 ? -10.656 -16.188 -10.781 1 97.5 87 GLU B CA 1
ATOM 2502 C C . GLU B 1 87 ? -10.062 -16.219 -12.188 1 97.5 87 GLU B C 1
ATOM 2504 O O . GLU B 1 87 ? -10.266 -17.188 -12.93 1 97.5 87 GLU B O 1
ATOM 2509 N N . ASN B 1 88 ? -9.32 -15.172 -12.508 1 96.88 88 ASN B N 1
ATOM 2510 C CA . ASN B 1 88 ? -8.641 -15.188 -13.797 1 96.88 88 ASN B CA 1
ATOM 2511 C C . ASN B 1 88 ? -7.68 -16.359 -13.914 1 96.88 88 ASN B C 1
ATOM 2513 O O . ASN B 1 88 ? -7.629 -17.031 -14.953 1 96.88 88 ASN B O 1
ATOM 2517 N N . LEU B 1 89 ? -6.949 -16.594 -12.898 1 98 89 LEU B N 1
ATOM 2518 C CA . LEU B 1 89 ? -5.984 -17.688 -12.891 1 98 89 LEU B CA 1
ATOM 2519 C C . LEU B 1 89 ? -6.68 -19.031 -13.062 1 98 89 LEU B C 1
ATOM 2521 O O . LEU B 1 89 ? -6.223 -19.875 -13.836 1 98 89 LEU B O 1
ATOM 2525 N N . PHE B 1 90 ? -7.746 -19.203 -12.375 1 98.06 90 PHE B N 1
ATOM 2526 C CA . PHE B 1 90 ? -8.5 -20.438 -12.469 1 98.06 90 PHE B CA 1
ATOM 2527 C C . PHE B 1 90 ? -8.992 -20.672 -13.898 1 98.06 90 PHE B C 1
ATOM 2529 O O . PHE B 1 90 ? -8.844 -21.766 -14.445 1 98.06 90 PHE B O 1
ATOM 2536 N N . GLN B 1 91 ? -9.5 -19.609 -14.469 1 96.19 91 GLN B N 1
ATOM 2537 C CA . GLN B 1 91 ? -10.008 -19.719 -15.828 1 96.19 91 GLN B CA 1
ATOM 2538 C C . GLN B 1 91 ? -8.898 -20.094 -16.797 1 96.19 91 GLN B C 1
ATOM 2540 O O . GLN B 1 91 ? -9.109 -20.906 -17.719 1 96.19 91 GLN B O 1
ATOM 2545 N N . LEU B 1 92 ? -7.758 -19.547 -16.594 1 96.62 92 LEU B N 1
ATOM 2546 C CA . LEU B 1 92 ? -6.609 -19.891 -17.422 1 96.62 92 LEU B CA 1
ATOM 2547 C C . LEU B 1 92 ? -6.246 -21.359 -17.281 1 96.62 92 LEU B C 1
ATOM 2549 O O . LEU B 1 92 ? -5.98 -22.031 -18.281 1 96.62 92 LEU B O 1
ATOM 2553 N N . CYS B 1 93 ? -6.301 -21.828 -16.062 1 96.81 93 CYS B N 1
ATOM 2554 C CA . CYS B 1 93 ? -5.906 -23.203 -15.766 1 96.81 93 CYS B CA 1
ATOM 2555 C C . CYS B 1 93 ? -6.902 -24.203 -16.344 1 96.81 93 CYS B C 1
ATOM 2557 O O . CYS B 1 93 ? -6.574 -25.375 -16.531 1 96.81 93 CYS B O 1
ATOM 2559 N N . LEU B 1 94 ? -8.102 -23.766 -16.609 1 95.62 94 LEU B N 1
ATOM 2560 C CA . LEU B 1 94 ? -9.086 -24.625 -17.266 1 95.62 94 LEU B CA 1
ATOM 2561 C C . LEU B 1 94 ? -8.742 -24.812 -18.75 1 95.62 94 LEU B C 1
ATOM 2563 O O . LEU B 1 94 ? -9.094 -25.828 -19.344 1 95.62 94 LEU B O 1
ATOM 2567 N N . ARG B 1 95 ? -7.98 -23.906 -19.234 1 92.56 95 ARG B N 1
ATOM 2568 C CA . ARG B 1 95 ? -7.77 -23.875 -20.672 1 92.56 95 ARG B CA 1
ATOM 2569 C C . ARG B 1 95 ? -6.445 -24.531 -21.047 1 92.56 95 ARG B C 1
ATOM 2571 O O . ARG B 1 95 ? -6.344 -25.188 -22.094 1 92.56 95 ARG B O 1
ATOM 2578 N N . LYS B 1 96 ? -5.461 -24.234 -20.25 1 95.12 96 LYS B N 1
ATOM 2579 C CA . LYS B 1 96 ? -4.125 -24.719 -20.578 1 95.12 96 LYS B CA 1
ATOM 2580 C C . LYS B 1 96 ? -3.395 -25.219 -19.328 1 95.12 96 LYS B C 1
ATOM 2582 O O . LYS B 1 96 ? -3.775 -24.891 -18.203 1 95.12 96 LYS B O 1
ATOM 2587 N N . LYS B 1 97 ? -2.363 -26.062 -19.641 1 97.06 97 LYS B N 1
ATOM 2588 C CA . LYS B 1 97 ? -1.405 -26.422 -18.594 1 97.06 97 LYS B CA 1
ATOM 2589 C C . LYS B 1 97 ? -0.267 -25.406 -18.516 1 97.06 97 LYS B C 1
ATOM 2591 O O . LYS B 1 97 ? 0.292 -25.016 -19.547 1 97.06 97 LYS B O 1
ATOM 2596 N N . TYR B 1 98 ? 0.066 -25.047 -17.328 1 98.25 98 TYR B N 1
ATOM 2597 C CA . TYR B 1 98 ? 1.061 -23.984 -17.203 1 98.25 98 TYR B CA 1
ATOM 2598 C C . TYR B 1 98 ? 2.236 -24.453 -16.344 1 98.25 98 TYR B C 1
ATOM 2600 O O . TYR B 1 98 ? 2.096 -25.359 -15.523 1 98.25 98 TYR B O 1
ATOM 2608 N N . GLU B 1 99 ? 3.42 -23.859 -16.578 1 97.31 99 GLU B N 1
ATOM 2609 C CA . GLU B 1 99 ? 4.523 -23.828 -15.625 1 97.31 99 GLU B CA 1
ATOM 2610 C C . GL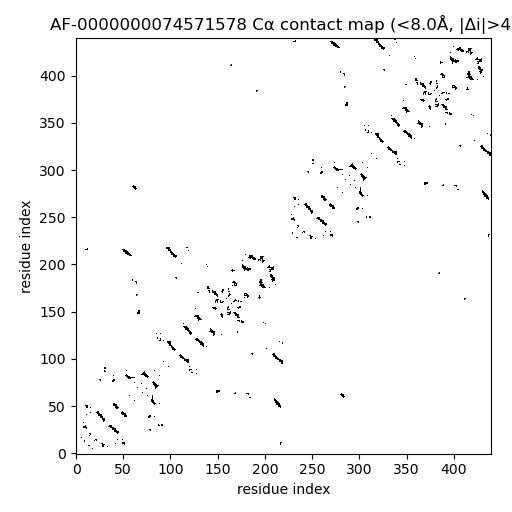U B 1 99 ? 4.586 -22.5 -14.898 1 97.31 99 GLU B C 1
ATOM 2612 O O . GLU B 1 99 ? 3.934 -21.531 -15.305 1 97.31 99 GLU B O 1
ATOM 2617 N N . LEU B 1 100 ? 5.285 -22.422 -13.758 1 97.38 100 LEU B N 1
ATOM 2618 C CA . LEU B 1 100 ? 5.359 -21.25 -12.906 1 97.38 100 LEU B CA 1
ATOM 2619 C C . LEU B 1 100 ? 6.809 -20.828 -12.68 1 97.38 100 LEU B C 1
ATOM 2621 O O . LEU B 1 100 ? 7.66 -21.672 -12.383 1 97.38 100 LEU B O 1
ATOM 2625 N N . LEU B 1 101 ? 7.086 -19.594 -12.914 1 96.94 101 LEU B N 1
ATOM 2626 C CA . LEU B 1 101 ? 8.375 -19 -12.594 1 96.94 101 LEU B CA 1
ATOM 2627 C C . LEU B 1 101 ? 8.211 -17.891 -11.562 1 96.94 101 LEU B C 1
ATOM 2629 O O . LEU B 1 101 ? 7.363 -17 -11.719 1 96.94 101 LEU B O 1
ATOM 2633 N N . VAL B 1 102 ? 8.93 -17.969 -10.477 1 96.94 102 VAL B N 1
ATOM 2634 C CA . VAL B 1 102 ? 8.992 -16.938 -9.453 1 96.94 102 VAL B CA 1
ATOM 2635 C C . VAL B 1 102 ? 10.359 -16.25 -9.492 1 96.94 102 VAL B C 1
ATOM 2637 O O . VAL B 1 102 ? 11.383 -16.891 -9.227 1 96.94 102 VAL B O 1
ATOM 2640 N N . ASP B 1 103 ? 10.391 -14.984 -9.805 1 96.75 103 ASP B N 1
ATOM 2641 C CA . ASP B 1 103 ? 11.617 -14.195 -9.797 1 96.75 103 ASP B CA 1
ATOM 2642 C C . ASP B 1 103 ? 11.711 -13.344 -8.531 1 96.75 103 ASP B C 1
ATOM 2644 O O . ASP B 1 103 ? 10.711 -12.789 -8.07 1 96.75 103 ASP B O 1
ATOM 2648 N N . MET B 1 104 ? 12.93 -13.289 -8.023 1 97.56 104 MET B N 1
ATOM 2649 C CA . MET B 1 104 ? 13.133 -12.555 -6.781 1 97.56 104 MET B CA 1
ATOM 2650 C C . MET B 1 104 ? 14.391 -11.695 -6.863 1 97.56 104 MET B C 1
ATOM 2652 O O . MET B 1 104 ? 15.336 -12.031 -7.57 1 97.56 104 MET B O 1
ATOM 2656 N N . GLU B 1 105 ? 14.375 -10.625 -6.184 1 98.56 105 GLU B N 1
ATOM 2657 C CA . GLU B 1 105 ? 15.508 -9.719 -6.059 1 98.56 105 GLU B CA 1
ATOM 2658 C C . GLU B 1 105 ? 15.586 -9.125 -4.656 1 98.56 105 GLU B C 1
ATOM 2660 O O . GLU B 1 105 ? 14.562 -8.742 -4.082 1 98.56 105 GLU B O 1
ATOM 2665 N N . ASP B 1 106 ? 16.766 -9.109 -4.102 1 98.44 106 ASP B N 1
ATOM 2666 C CA . ASP B 1 106 ? 16.938 -8.438 -2.818 1 98.44 106 ASP B CA 1
ATOM 2667 C C . ASP B 1 106 ? 17.453 -7.012 -3.006 1 98.44 106 ASP B C 1
ATOM 2669 O O . ASP B 1 106 ? 17.609 -6.551 -4.137 1 98.44 106 ASP B O 1
ATOM 2673 N N . PHE B 1 107 ? 17.688 -6.238 -1.959 1 98.06 107 PHE B N 1
ATOM 2674 C CA . PHE B 1 107 ? 18.016 -4.82 -2.037 1 98.06 107 PHE B CA 1
ATOM 2675 C C . PHE B 1 107 ? 19.484 -4.625 -2.398 1 98.06 107 PHE B C 1
ATOM 2677 O O . PHE B 1 107 ? 19.906 -3.518 -2.742 1 98.06 107 PHE B O 1
ATOM 2684 N N . GLU B 1 108 ? 20.203 -5.664 -2.424 1 97.94 108 GLU B N 1
ATOM 2685 C CA . GLU B 1 108 ? 21.609 -5.594 -2.83 1 97.94 108 GLU B CA 1
ATOM 2686 C C . GLU B 1 108 ? 21.766 -5.934 -4.309 1 97.94 108 GLU B C 1
ATOM 2688 O O . GLU B 1 108 ? 22.891 -5.902 -4.84 1 97.94 108 GLU B O 1
ATOM 2693 N N . GLY B 1 109 ? 20.719 -6.309 -4.91 1 98 109 GLY B N 1
ATOM 2694 C CA . GLY B 1 109 ? 20.75 -6.578 -6.34 1 98 109 GLY B CA 1
ATOM 2695 C C . GLY B 1 109 ? 20.938 -8.047 -6.664 1 98 109 GLY B C 1
ATOM 2696 O O . GLY B 1 109 ? 21.016 -8.43 -7.836 1 98 109 GLY B O 1
ATOM 2697 N N . ASN B 1 110 ? 20.984 -8.891 -5.609 1 98.44 110 ASN B N 1
ATOM 2698 C CA . ASN B 1 110 ? 21.047 -10.328 -5.852 1 98.44 110 ASN B CA 1
ATOM 2699 C C . ASN B 1 110 ? 19.703 -10.867 -6.344 1 98.44 110 ASN B C 1
ATOM 2701 O O . ASN B 1 110 ? 18.641 -10.422 -5.895 1 98.44 110 ASN B O 1
ATOM 2705 N N . LYS B 1 111 ? 19.844 -11.859 -7.23 1 97.25 111 LYS B N 1
ATOM 2706 C CA . LYS B 1 111 ? 18.625 -12.422 -7.828 1 97.25 111 LYS B CA 1
ATOM 2707 C C . LYS B 1 111 ? 18.562 -13.93 -7.617 1 97.25 111 LYS B C 1
ATOM 2709 O O . LYS B 1 111 ? 19.594 -14.594 -7.484 1 97.25 111 LYS B O 1
ATOM 2714 N N . ALA B 1 112 ? 17.375 -14.438 -7.516 1 95.38 112 ALA B N 1
ATOM 2715 C CA . ALA B 1 112 ? 17.047 -15.859 -7.441 1 95.38 112 ALA B CA 1
ATOM 2716 C C . ALA B 1 112 ? 15.703 -16.141 -8.109 1 95.38 112 ALA B C 1
ATOM 2718 O O . ALA B 1 112 ? 14.93 -15.227 -8.383 1 95.38 112 ALA B O 1
ATOM 2719 N N . TYR B 1 113 ? 15.539 -17.375 -8.484 1 94.75 113 TYR B N 1
ATOM 2720 C CA . TYR B 1 113 ? 14.242 -17.75 -9.047 1 94.75 113 TYR B CA 1
ATOM 2721 C C . TYR B 1 113 ? 13.859 -19.172 -8.656 1 94.75 113 TYR B C 1
ATOM 2723 O O . TYR B 1 113 ? 14.719 -19.969 -8.281 1 94.75 113 TYR B O 1
ATOM 2731 N N . ALA B 1 114 ? 12.625 -19.453 -8.609 1 94.5 114 ALA B N 1
ATOM 2732 C CA . ALA B 1 114 ? 12.039 -20.781 -8.484 1 94.5 114 ALA B CA 1
ATOM 2733 C C . ALA B 1 114 ? 11.156 -21.109 -9.688 1 94.5 114 ALA B C 1
ATOM 2735 O O . ALA B 1 114 ? 10.273 -20.312 -10.055 1 94.5 114 ALA B O 1
ATOM 2736 N N . ARG B 1 115 ? 11.406 -22.266 -10.25 1 94.31 115 ARG B N 1
ATOM 2737 C CA . ARG B 1 115 ? 10.633 -22.656 -11.422 1 94.31 115 ARG B CA 1
ATOM 2738 C C . ARG B 1 115 ? 9.922 -23.984 -11.188 1 94.31 115 ARG B C 1
ATOM 2740 O O . ARG B 1 115 ? 10.547 -24.969 -10.781 1 94.31 115 ARG B O 1
ATOM 2747 N N . TYR B 1 116 ? 8.664 -24 -11.422 1 95.38 116 TYR B N 1
ATOM 2748 C CA . TYR B 1 116 ? 7.82 -25.188 -11.305 1 95.38 116 TYR B CA 1
ATOM 2749 C C . TYR B 1 116 ? 7.363 -25.672 -12.68 1 95.38 116 TYR B C 1
ATOM 2751 O O . TYR B 1 116 ? 6.918 -24.859 -13.508 1 95.38 116 TYR B O 1
ATOM 2759 N N . SER B 1 117 ? 7.402 -26.953 -12.867 1 95.06 117 SER B N 1
ATOM 2760 C CA . SER B 1 117 ? 7.074 -27.5 -14.18 1 95.06 117 SER B CA 1
ATOM 2761 C C . SER B 1 117 ? 5.57 -27.531 -14.406 1 95.06 117 SER B C 1
ATOM 2763 O O . SER B 1 117 ? 5.109 -27.656 -15.547 1 95.06 117 SER B O 1
ATOM 2765 N N . SER B 1 118 ? 4.898 -27.484 -13.281 1 96.19 118 SER B N 1
ATOM 2766 C CA . SER B 1 118 ? 3.443 -27.469 -13.398 1 96.19 118 SER B CA 1
ATOM 2767 C C . SER B 1 118 ? 2.816 -26.547 -12.359 1 96.19 118 SER B C 1
ATOM 2769 O O . SER B 1 118 ? 3.27 -26.484 -11.219 1 96.19 118 SER B O 1
ATOM 2771 N N . PHE B 1 119 ? 1.764 -25.875 -12.781 1 97.19 119 PHE B N 1
ATOM 2772 C CA . PHE B 1 119 ? 1.007 -24.953 -11.945 1 97.19 119 PHE B CA 1
ATOM 2773 C C . PHE B 1 119 ? -0.475 -24.984 -12.305 1 97.19 119 PHE B C 1
ATOM 2775 O O . PHE B 1 119 ? -0.84 -24.938 -13.477 1 97.19 119 PHE B O 1
ATOM 2782 N N . SER B 1 120 ? -1.299 -25.031 -11.281 1 97.88 120 SER B N 1
ATOM 2783 C CA . SER B 1 120 ? -2.738 -24.875 -11.461 1 97.88 120 SER B CA 1
ATOM 2784 C C . SER B 1 120 ? -3.424 -24.516 -10.148 1 97.88 120 SER B C 1
ATOM 2786 O O . SER B 1 120 ? -2.873 -24.766 -9.07 1 97.88 120 SER B O 1
ATOM 2788 N N . ILE B 1 121 ? -4.59 -23.891 -10.305 1 98.44 121 ILE B N 1
ATOM 2789 C CA . ILE B 1 121 ? -5.418 -23.719 -9.117 1 98.44 121 ILE B CA 1
ATOM 2790 C C . ILE B 1 121 ? -6.832 -24.219 -9.391 1 98.44 121 ILE B C 1
ATOM 2792 O O . ILE B 1 121 ? -7.285 -24.234 -10.539 1 98.44 121 ILE B O 1
ATOM 2796 N N . GLY B 1 122 ? -7.496 -24.719 -8.336 1 98.19 122 GLY B N 1
ATOM 2797 C CA . GLY B 1 122 ? -8.867 -25.219 -8.445 1 98.19 122 GLY B CA 1
ATOM 2798 C C . GLY B 1 122 ? -9.898 -24.109 -8.398 1 98.19 122 GLY B C 1
ATOM 2799 O O . GLY B 1 122 ? -9.547 -22.922 -8.336 1 98.19 122 GLY B O 1
ATOM 2800 N N . PRO B 1 123 ? -11.148 -24.484 -8.438 1 98.31 123 PRO B N 1
ATOM 2801 C CA . PRO B 1 123 ? -12.234 -23.5 -8.406 1 98.31 123 PRO B CA 1
ATOM 2802 C C . PRO B 1 123 ? -12.406 -22.859 -7.031 1 98.31 123 PRO B C 1
ATOM 2804 O O . PRO B 1 123 ? -11.805 -23.312 -6.055 1 98.31 123 PRO B O 1
ATOM 2807 N N . GLU B 1 124 ? -13.188 -21.828 -7.016 1 98.5 124 GLU B N 1
ATOM 2808 C CA . GLU B 1 124 ? -13.414 -21.078 -5.781 1 98.5 124 GLU B CA 1
ATOM 2809 C C . GLU B 1 124 ? -14.008 -21.969 -4.695 1 98.5 124 GLU B C 1
ATOM 2811 O O . GLU B 1 124 ? -13.656 -21.844 -3.521 1 98.5 124 GLU B O 1
ATOM 2816 N N . ASP B 1 125 ? -14.922 -22.812 -5.016 1 98.25 125 ASP B N 1
ATOM 2817 C CA . ASP B 1 125 ? -15.602 -23.641 -4.027 1 98.25 125 ASP B CA 1
ATOM 2818 C C . ASP B 1 125 ? -14.641 -24.641 -3.395 1 98.25 125 ASP B C 1
ATOM 2820 O O . ASP B 1 125 ? -14.938 -25.234 -2.357 1 98.25 125 ASP B O 1
ATOM 2824 N N . GLU B 1 126 ? -13.484 -24.828 -3.99 1 98.38 126 GLU B N 1
ATOM 2825 C CA . GLU B 1 126 ? -12.422 -25.641 -3.408 1 98.38 126 GLU B CA 1
ATOM 2826 C C . GLU B 1 126 ? -11.305 -24.766 -2.84 1 98.38 126 GLU B C 1
ATOM 2828 O O . GLU B 1 126 ? -10.203 -25.25 -2.58 1 98.38 126 GLU B O 1
ATOM 2833 N N . GLY B 1 127 ? -11.539 -23.438 -2.777 1 98.69 127 GLY B N 1
ATOM 2834 C CA . GLY B 1 127 ? -10.625 -22.5 -2.129 1 98.69 127 GLY B CA 1
ATOM 2835 C C . GLY B 1 127 ? -9.453 -22.109 -3.004 1 98.69 127 GLY B C 1
ATOM 2836 O O . GLY B 1 127 ? -8.367 -21.812 -2.498 1 98.69 127 GLY B O 1
ATOM 2837 N N . TYR B 1 128 ? -9.664 -22.297 -4.312 1 98.81 128 TYR B N 1
ATOM 2838 C CA . TYR B 1 128 ? -8.578 -22.031 -5.242 1 98.81 128 TYR B CA 1
ATOM 2839 C C . TYR B 1 128 ? -7.316 -22.797 -4.84 1 98.81 128 TYR B C 1
ATOM 2841 O O . TYR B 1 128 ? -6.23 -22.219 -4.781 1 98.81 128 TYR B O 1
ATOM 2849 N N . LYS B 1 129 ? -7.496 -24 -4.59 1 98.75 129 LYS B N 1
ATOM 2850 C CA . LYS B 1 129 ? -6.406 -24.859 -4.129 1 98.75 129 LYS B CA 1
ATOM 2851 C C . LYS B 1 129 ? -5.25 -24.859 -5.125 1 98.75 129 LYS B C 1
ATOM 2853 O O . LYS B 1 129 ? -5.457 -25.047 -6.324 1 98.75 129 LYS B O 1
ATOM 2858 N N . LEU B 1 130 ? -4.055 -24.656 -4.594 1 98.06 130 LEU B N 1
ATOM 2859 C CA . LEU B 1 130 ? -2.846 -24.609 -5.406 1 98.06 130 LEU B CA 1
ATOM 2860 C C . LEU B 1 130 ? -2.316 -26 -5.684 1 98.06 130 LEU B C 1
ATOM 2862 O O . LEU B 1 130 ? -2.258 -26.844 -4.777 1 98.06 130 LEU B O 1
ATOM 2866 N N . GLU B 1 131 ? -1.957 -26.266 -6.914 1 96.81 131 GLU B N 1
ATOM 2867 C CA . GLU B 1 131 ? -1.221 -27.469 -7.305 1 96.81 131 GLU B CA 1
ATOM 2868 C C . GLU B 1 131 ? 0.044 -27.109 -8.078 1 96.81 131 GLU B C 1
ATOM 2870 O O . GLU B 1 131 ? -0.031 -26.531 -9.164 1 96.81 131 GLU B O 1
ATOM 2875 N N . VAL B 1 132 ? 1.172 -27.391 -7.508 1 95.38 132 VAL B N 1
ATOM 2876 C CA . VAL B 1 132 ? 2.447 -27.125 -8.164 1 95.38 132 VAL B CA 1
ATOM 2877 C C . VAL B 1 132 ? 3.354 -28.359 -8.047 1 95.38 132 VAL B C 1
ATOM 2879 O O . VAL B 1 132 ? 3.281 -29.094 -7.059 1 95.38 132 VAL B O 1
ATOM 2882 N N . THR B 1 133 ? 4.16 -28.609 -9.086 1 92.31 133 THR B N 1
ATOM 2883 C CA . THR B 1 133 ? 5.152 -29.672 -9.062 1 92.31 133 THR B CA 1
ATOM 2884 C C . THR B 1 133 ? 6.449 -29.219 -9.734 1 92.31 133 THR B C 1
ATOM 2886 O O . THR B 1 133 ? 6.465 -28.234 -10.461 1 92.31 133 THR B O 1
ATOM 2889 N N . GLY B 1 134 ? 7.574 -30 -9.445 1 85.75 134 GLY B N 1
ATOM 2890 C CA . GLY B 1 134 ? 8.797 -29.844 -10.219 1 85.75 134 GLY B CA 1
ATOM 2891 C C . GLY B 1 134 ? 9.828 -28.953 -9.531 1 85.75 134 GLY B C 1
ATOM 2892 O O . GLY B 1 134 ? 10.844 -28.594 -10.133 1 85.75 134 GLY B O 1
ATOM 2893 N N . PHE B 1 135 ? 9.445 -28.281 -8.555 1 76.69 135 PHE B N 1
ATOM 2894 C CA . PHE B 1 135 ? 10.477 -27.562 -7.82 1 76.69 135 PHE B CA 1
ATOM 2895 C C . PHE B 1 135 ? 10.656 -28.141 -6.422 1 76.69 135 PHE B C 1
ATOM 2897 O O . PHE B 1 135 ? 9.688 -28.25 -5.664 1 76.69 135 PHE B O 1
ATOM 2904 N N . THR B 1 136 ? 11.656 -28.922 -6.148 1 64 136 THR B N 1
ATOM 2905 C CA . THR B 1 136 ? 11.797 -29.672 -4.898 1 64 136 THR B CA 1
ATOM 2906 C C . THR B 1 136 ? 12.609 -28.875 -3.881 1 64 136 THR B C 1
ATOM 2908 O O . THR B 1 136 ? 12.266 -28.828 -2.699 1 64 136 THR B O 1
ATOM 2911 N N . ASP B 1 137 ? 13.68 -28.203 -4.32 1 64.62 137 ASP B N 1
ATOM 2912 C CA . ASP B 1 137 ? 14.578 -27.672 -3.299 1 64.62 137 ASP B CA 1
ATOM 2913 C C . ASP B 1 137 ? 14.453 -26.141 -3.199 1 64.62 137 ASP B C 1
ATOM 2915 O O . ASP B 1 137 ? 14.703 -25.438 -4.172 1 64.62 137 ASP B O 1
ATOM 2919 N N . GLY B 1 138 ? 13.531 -25.641 -2.057 1 69 138 GLY B N 1
ATOM 2920 C CA . GLY B 1 138 ? 13.57 -24.219 -1.789 1 69 138 GLY B CA 1
ATOM 2921 C C . GLY B 1 138 ? 12.281 -23.5 -2.168 1 69 138 GLY B C 1
ATOM 2922 O O . GLY B 1 138 ? 12.242 -22.266 -2.207 1 69 138 GLY B O 1
ATOM 2923 N N . GLY B 1 139 ? 11.359 -24.375 -2.506 1 74.31 139 GLY B N 1
ATOM 2924 C CA . GLY B 1 139 ? 10.109 -23.797 -2.967 1 74.31 139 GLY B CA 1
ATOM 2925 C C . GLY B 1 139 ? 9.289 -23.188 -1.847 1 74.31 139 GLY B C 1
ATOM 2926 O O . GLY B 1 139 ? 9.773 -23.031 -0.727 1 74.31 139 GLY B O 1
ATOM 2927 N N . ALA B 1 140 ? 8.047 -22.719 -2.141 1 75.56 140 ALA B N 1
ATOM 2928 C CA . ALA B 1 140 ? 7.176 -21.969 -1.233 1 75.56 140 ALA B CA 1
ATOM 2929 C C . ALA B 1 140 ? 6.52 -22.906 -0.215 1 75.56 140 ALA B C 1
ATOM 2931 O O . ALA B 1 140 ? 5.988 -22.438 0.798 1 75.56 140 ALA B O 1
ATOM 2932 N N . GLY B 1 141 ? 6.535 -24.188 -0.369 1 74.69 141 GLY B N 1
ATOM 2933 C CA . GLY B 1 141 ? 5.906 -25.125 0.543 1 74.69 141 GLY B CA 1
ATOM 2934 C C . GLY B 1 141 ? 4.395 -25.016 0.579 1 74.69 141 GLY B C 1
ATOM 2935 O O . GLY B 1 141 ? 3.777 -25.188 1.629 1 74.69 141 GLY B O 1
ATOM 2936 N N . SER B 1 142 ? 3.764 -24.734 -0.574 1 88.62 142 SER B N 1
ATOM 2937 C CA . SER B 1 142 ? 2.354 -24.359 -0.566 1 88.62 142 SER B CA 1
ATOM 2938 C C . SER B 1 142 ? 1.522 -25.312 -1.421 1 88.62 142 SER B C 1
ATOM 2940 O O . SER B 1 142 ? 0.308 -25.141 -1.548 1 88.62 142 SER B O 1
ATOM 2942 N N . ASP B 1 143 ? 2.146 -26.359 -1.923 1 92.56 143 ASP B N 1
ATOM 2943 C CA . ASP B 1 143 ? 1.421 -27.281 -2.783 1 92.56 143 ASP B CA 1
ATOM 2944 C C . ASP B 1 143 ? 0.237 -27.906 -2.047 1 92.56 143 ASP B C 1
ATOM 2946 O O . ASP B 1 143 ? 0.378 -28.375 -0.914 1 92.56 143 ASP B O 1
ATOM 2950 N N . GLY B 1 144 ? -0.867 -27.844 -2.73 1 96.31 144 GLY B N 1
ATOM 2951 C CA . GLY B 1 144 ? -2.062 -28.484 -2.195 1 96.31 144 GLY B CA 1
ATOM 2952 C C . GLY B 1 144 ? -2.779 -27.625 -1.166 1 96.31 144 GLY B C 1
ATOM 2953 O O . GLY B 1 144 ? -3.723 -28.078 -0.52 1 96.31 144 GLY B O 1
ATOM 2954 N N . ARG B 1 145 ? -2.438 -26.438 -1.028 1 97.81 145 ARG B N 1
ATOM 2955 C CA . ARG B 1 145 ? -3.029 -25.578 -0.006 1 97.81 145 ARG B CA 1
ATOM 2956 C C . ARG B 1 145 ? -4.074 -24.656 -0.61 1 97.81 145 ARG B C 1
ATOM 2958 O O . ARG B 1 145 ? -4 -24.312 -1.792 1 97.81 145 ARG B O 1
ATOM 2965 N N . LYS B 1 146 ? -4.984 -24.281 0.207 1 98.56 146 LYS B N 1
ATOM 2966 C CA . LYS B 1 146 ? -6.008 -23.312 -0.197 1 98.56 146 LYS B CA 1
ATOM 2967 C C . LYS B 1 146 ? -5.555 -21.891 0.07 1 98.56 146 LYS B C 1
ATOM 2969 O O . LYS B 1 146 ? -4.727 -21.641 0.953 1 98.56 146 LYS B O 1
ATOM 2974 N N . PHE B 1 147 ? -6.117 -20.984 -0.698 1 98.75 147 PHE B N 1
ATOM 2975 C CA . PHE B 1 147 ? -5.762 -19.578 -0.541 1 98.75 147 PHE B CA 1
ATOM 2976 C C . PHE B 1 147 ? -6.434 -18.984 0.691 1 98.75 147 PHE B C 1
ATOM 2978 O O . PHE B 1 147 ? -7.609 -19.25 0.956 1 98.75 147 PHE B O 1
ATOM 2985 N N . THR B 1 148 ? -5.672 -18.25 1.426 1 98.81 148 THR B N 1
ATOM 2986 C CA . THR B 1 148 ? -6.18 -17.688 2.674 1 98.81 148 THR B CA 1
ATOM 2987 C C . THR B 1 148 ? -6 -16.172 2.699 1 98.81 148 THR B C 1
ATOM 2989 O O . THR B 1 148 ? -4.953 -15.664 2.303 1 98.81 148 THR B O 1
ATOM 2992 N N . THR B 1 149 ? -7.039 -15.414 3.043 1 98.5 149 THR B N 1
ATOM 2993 C CA . THR B 1 149 ? -7.004 -14 3.395 1 98.5 149 THR B CA 1
ATOM 2994 C C . THR B 1 149 ? -7.43 -13.789 4.844 1 98.5 149 THR B C 1
ATOM 2996 O O . THR B 1 149 ? -7.871 -14.727 5.508 1 98.5 149 THR B O 1
ATOM 2999 N N . PHE B 1 150 ? -7.199 -12.555 5.332 1 97.81 150 PHE B N 1
ATOM 3000 C CA . PHE B 1 150 ? -7.496 -12.32 6.738 1 97.81 150 PHE B CA 1
ATOM 3001 C C . PHE B 1 150 ? -8.984 -12.492 7.016 1 97.81 150 PHE B C 1
ATOM 3003 O O . PHE B 1 150 ? -9.383 -12.789 8.141 1 97.81 150 PHE B O 1
ATOM 3010 N N . ASP B 1 151 ? -9.867 -12.352 6.008 1 97.94 151 ASP B N 1
ATOM 3011 C CA . ASP B 1 151 ? -11.312 -12.438 6.195 1 97.94 151 ASP B CA 1
ATOM 3012 C C . ASP B 1 151 ? -11.852 -13.766 5.68 1 97.94 151 ASP B C 1
ATOM 3014 O O . ASP B 1 151 ? -13.062 -13.977 5.641 1 97.94 151 ASP B O 1
ATOM 3018 N N . LYS B 1 152 ? -11.023 -14.656 5.211 1 98.44 152 LYS B N 1
ATOM 3019 C CA . LYS B 1 152 ? -11.375 -16 4.789 1 98.44 152 LYS B CA 1
ATOM 3020 C C . LYS B 1 152 ? -10.266 -17 5.121 1 98.44 152 LYS B C 1
ATOM 3022 O O . LYS B 1 152 ? -9.398 -17.266 4.289 1 98.44 152 LYS B O 1
ATOM 3027 N N . ASP B 1 153 ? -10.383 -17.609 6.277 1 98.31 153 ASP B N 1
ATOM 3028 C CA . ASP B 1 153 ? -9.375 -18.516 6.809 1 98.31 153 ASP B CA 1
ATOM 3029 C C . ASP B 1 153 ? -9.539 -19.922 6.227 1 98.31 153 ASP B C 1
ATOM 3031 O O . ASP B 1 153 ? -10.523 -20.594 6.504 1 98.31 153 ASP B O 1
ATOM 3035 N N . GLN B 1 154 ? -8.531 -20.312 5.395 1 98.44 154 GLN B N 1
ATOM 3036 C CA . GLN B 1 154 ? -8.602 -21.625 4.773 1 98.44 154 GLN B CA 1
ATOM 3037 C C . GLN B 1 154 ? -7.309 -22.406 4.988 1 98.44 154 GLN B C 1
ATOM 3039 O O . GLN B 1 154 ? -7.051 -23.391 4.293 1 98.44 154 GLN B O 1
ATOM 3044 N N . ASP B 1 155 ? -6.445 -21.906 5.863 1 98 155 ASP B N 1
ATOM 3045 C CA . ASP B 1 155 ? -5.172 -22.578 6.109 1 98 155 ASP B CA 1
ATOM 3046 C C . ASP B 1 155 ? -5.348 -23.766 7.059 1 98 155 ASP B C 1
ATOM 3048 O O . ASP B 1 155 ? -6.457 -24.047 7.512 1 98 155 ASP B O 1
ATOM 3052 N N . ASN B 1 156 ? -4.207 -24.438 7.297 1 96.75 156 ASN B N 1
ATOM 3053 C CA . ASN B 1 156 ? -4.285 -25.672 8.086 1 96.75 156 ASN B CA 1
ATOM 3054 C C . ASN B 1 156 ? -3.895 -25.422 9.539 1 96.75 156 ASN B C 1
ATOM 3056 O O . ASN B 1 156 ? -3.707 -26.375 10.305 1 96.75 156 ASN B O 1
ATOM 3060 N N . ASP B 1 157 ? -3.74 -24.156 9.844 1 96.69 157 ASP B N 1
ATOM 3061 C CA . ASP B 1 157 ? -3.457 -23.844 11.242 1 96.69 157 ASP B CA 1
ATOM 3062 C C . ASP B 1 157 ? -4.742 -23.812 12.07 1 96.69 157 ASP B C 1
ATOM 3064 O O . ASP B 1 157 ? -5.664 -23.062 11.773 1 96.69 157 ASP B O 1
ATOM 3068 N N . GLN B 1 158 ? -4.828 -24.578 13.062 1 95.19 158 GLN B N 1
ATOM 3069 C CA . GLN B 1 158 ? -6.055 -24.75 13.836 1 95.19 158 GLN B CA 1
ATOM 3070 C C . GLN B 1 158 ? -6.246 -23.609 14.82 1 95.19 158 GLN B C 1
ATOM 3072 O O . GLN B 1 158 ? -7.336 -23.422 15.367 1 95.19 158 GLN B O 1
ATOM 3077 N N . GLN B 1 159 ? -5.223 -22.812 14.992 1 94.44 159 GLN B N 1
ATOM 3078 C CA . GLN B 1 159 ? -5.273 -21.828 16.062 1 94.44 159 GLN B CA 1
ATOM 3079 C C . GLN B 1 159 ? -5.34 -20.406 15.5 1 94.44 159 GLN B C 1
ATOM 3081 O O . GLN B 1 159 ? -5.836 -19.5 16.156 1 94.44 159 GLN B O 1
ATOM 3086 N N . ARG B 1 160 ? -4.828 -20.344 14.398 1 94.94 160 ARG B N 1
ATOM 3087 C CA . ARG B 1 160 ? -4.742 -18.969 13.906 1 94.94 160 ARG B CA 1
ATOM 3088 C C . ARG B 1 160 ? -5.062 -18.906 12.414 1 94.94 160 ARG B C 1
ATOM 3090 O O . ARG B 1 160 ? -5.039 -19.922 11.719 1 94.94 160 ARG B O 1
ATOM 3097 N N . ASN B 1 161 ? -5.504 -17.656 11.984 1 97.81 161 ASN B N 1
ATOM 3098 C CA . ASN B 1 161 ? -5.508 -17.297 10.57 1 97.81 161 ASN B CA 1
ATOM 3099 C C . ASN B 1 161 ? -4.152 -16.766 10.125 1 97.81 161 ASN B C 1
ATOM 3101 O O . ASN B 1 161 ? -3.768 -15.648 10.484 1 97.81 161 ASN B O 1
ATOM 3105 N N . CYS B 1 162 ? -3.422 -17.5 9.328 1 97.75 162 CYS B N 1
ATOM 3106 C CA . CYS B 1 162 ? -2.059 -17.156 8.938 1 97.75 162 CYS B CA 1
ATOM 3107 C C . CYS B 1 162 ? -2.014 -15.805 8.234 1 97.75 162 CYS B C 1
ATOM 3109 O O . CYS B 1 162 ? -1.092 -15.023 8.445 1 97.75 162 CYS B O 1
ATOM 3111 N N . ALA B 1 163 ? -3.033 -15.523 7.363 1 98.06 163 ALA B N 1
ATOM 3112 C CA . ALA B 1 163 ? -3.062 -14.266 6.613 1 98.06 163 ALA B CA 1
ATOM 3113 C C . ALA B 1 163 ? -3.227 -13.07 7.547 1 98.06 163 ALA B C 1
ATOM 3115 O O . ALA B 1 163 ? -2.66 -12.008 7.305 1 98.06 163 ALA B O 1
ATOM 3116 N N . LYS B 1 164 ? -4.023 -13.242 8.516 1 96.81 164 LYS B N 1
ATOM 3117 C CA . LYS B 1 164 ? -4.223 -12.18 9.508 1 96.81 164 LYS B CA 1
ATOM 3118 C C . LYS B 1 164 ? -2.984 -12.008 10.383 1 96.81 164 LYS B C 1
ATOM 3120 O O . LYS B 1 164 ? -2.537 -10.883 10.609 1 96.81 164 LYS B O 1
ATOM 3125 N N . THR B 1 165 ? -2.416 -13.094 10.805 1 96.5 165 THR B N 1
ATOM 3126 C CA . THR B 1 165 ? -1.279 -13.102 11.719 1 96.5 165 THR B CA 1
ATOM 3127 C C . THR B 1 165 ? -0.05 -12.484 11.055 1 96.5 165 THR B C 1
ATOM 3129 O O . THR B 1 165 ? 0.721 -11.773 11.711 1 96.5 165 THR B O 1
ATOM 3132 N N . TYR B 1 166 ? 0.106 -12.766 9.805 1 96.69 166 TYR B N 1
ATOM 3133 C CA . TYR B 1 166 ? 1.349 -12.375 9.148 1 96.69 166 TYR B CA 1
ATOM 3134 C C . TYR B 1 166 ? 1.092 -11.32 8.078 1 96.69 166 TYR B C 1
ATOM 3136 O O . TYR B 1 166 ? 1.965 -11.047 7.254 1 96.69 166 TYR B O 1
ATOM 3144 N N . LEU B 1 167 ? -0.057 -10.766 8.055 1 96.94 167 LEU B N 1
ATOM 3145 C CA . LEU B 1 167 ? -0.461 -9.609 7.258 1 96.94 167 LEU B CA 1
ATOM 3146 C C . LEU B 1 167 ? -0.184 -9.844 5.777 1 96.94 167 LEU B C 1
ATOM 3148 O O . LEU B 1 167 ? 0.373 -8.977 5.102 1 96.94 167 LEU B O 1
ATOM 3152 N N . GLY B 1 168 ? -0.518 -10.938 5.32 1 97.38 168 GLY B N 1
ATOM 3153 C CA . GLY B 1 168 ? -0.396 -11.289 3.914 1 97.38 168 GLY B CA 1
ATOM 3154 C C . GLY B 1 168 ? -1.305 -12.438 3.506 1 97.38 168 GLY B C 1
ATOM 3155 O O . GLY B 1 168 ? -1.557 -13.352 4.297 1 97.38 168 GLY B O 1
ATOM 3156 N N . ALA B 1 169 ? -1.824 -12.43 2.289 1 98.44 169 ALA B N 1
ATOM 3157 C CA . ALA B 1 169 ? -2.648 -13.5 1.749 1 98.44 169 ALA B CA 1
ATOM 3158 C C . ALA B 1 169 ? -1.819 -14.445 0.881 1 98.44 169 ALA B C 1
ATOM 3160 O O . ALA B 1 169 ? -0.947 -14 0.13 1 98.44 169 ALA B O 1
ATOM 3161 N N . PHE B 1 170 ? -2.057 -15.695 1.042 1 98.56 170 PHE B N 1
ATOM 3162 C CA . PHE B 1 170 ? -1.339 -16.672 0.237 1 98.56 170 PHE B CA 1
ATOM 3163 C C . PHE B 1 170 ? -1.885 -18.078 0.478 1 98.56 170 PHE B C 1
ATOM 3165 O O . PHE B 1 170 ? -2.859 -18.25 1.212 1 98.56 170 PHE B O 1
ATOM 3172 N N . TRP B 1 171 ? -1.34 -18.969 -0.311 1 98.25 171 TRP B N 1
ATOM 3173 C CA . TRP B 1 171 ? -1.613 -20.391 -0.062 1 98.25 171 TRP B CA 1
ATOM 3174 C C . TRP B 1 171 ? -0.815 -20.891 1.134 1 98.25 171 TRP B C 1
ATOM 3176 O O . TRP B 1 171 ? 0.242 -21.5 0.968 1 98.25 171 TRP B O 1
ATOM 3186 N N . TYR B 1 172 ? -1.458 -20.734 2.33 1 97.19 172 TYR B N 1
ATOM 3187 C CA . TYR B 1 172 ? -0.766 -21.062 3.572 1 97.19 172 TYR B CA 1
ATOM 3188 C C . TYR B 1 172 ? -1.085 -22.484 4.023 1 97.19 172 TYR B C 1
ATOM 3190 O O . TYR B 1 172 ? -2.195 -22.969 3.805 1 97.19 172 TYR B O 1
ATOM 3198 N N . ASN B 1 173 ? -0.103 -23.125 4.668 1 95.69 173 ASN B N 1
ATOM 3199 C CA . ASN B 1 173 ? -0.304 -24.359 5.414 1 95.69 173 ASN B CA 1
ATOM 3200 C C . ASN B 1 173 ? -0.45 -24.094 6.91 1 95.69 173 ASN B C 1
ATOM 3202 O O . ASN B 1 173 ? -1.411 -23.453 7.344 1 95.69 173 ASN B O 1
ATOM 3206 N N . GLU B 1 174 ? 0.485 -24.688 7.711 1 94.38 174 GLU B N 1
ATOM 3207 C CA . GLU B 1 174 ? 0.638 -24.266 9.102 1 94.38 174 GLU B CA 1
ATOM 3208 C C . GLU B 1 174 ? 1.672 -23.156 9.219 1 94.38 174 GLU B C 1
ATOM 3210 O O . GLU B 1 174 ? 2.711 -23.328 9.859 1 94.38 174 GLU B O 1
ATOM 3215 N N . CYS B 1 175 ? 1.311 -22.422 8.508 1 91.56 175 CYS B N 1
ATOM 3216 C CA . CYS B 1 175 ? 1.469 -21.078 7.965 1 91.56 175 CYS B CA 1
ATOM 3217 C C . CYS B 1 175 ? 2.475 -21.062 6.82 1 91.56 175 CYS B C 1
ATOM 3219 O O . CYS B 1 175 ? 2.141 -21.422 5.691 1 91.56 175 CYS B O 1
ATOM 3221 N N . HIS B 1 176 ? 3.828 -20.438 7.082 1 91.12 176 HIS B N 1
ATOM 3222 C CA . HIS B 1 176 ? 4.402 -20.234 5.754 1 91.12 176 HIS B CA 1
ATOM 3223 C C . HIS B 1 176 ? 5.926 -20.281 5.801 1 91.12 176 HIS B C 1
ATOM 3225 O O . HIS B 1 176 ? 6.531 -19.969 6.828 1 91.12 176 HIS B O 1
ATOM 3231 N N . TYR B 1 177 ? 6.465 -20.781 4.738 1 92.94 177 TYR B N 1
ATOM 3232 C CA . TYR B 1 177 ? 7.863 -20.531 4.406 1 92.94 177 TYR B CA 1
ATOM 3233 C C . TYR B 1 177 ? 8 -19.359 3.451 1 92.94 177 TYR B C 1
ATOM 3235 O O . TYR B 1 177 ? 9.109 -18.875 3.211 1 92.94 177 TYR B O 1
ATOM 3243 N N . THR B 1 178 ? 6.855 -18.938 2.953 1 94.75 178 THR B N 1
ATOM 3244 C CA . THR B 1 178 ? 6.852 -17.812 2.029 1 94.75 178 THR B CA 1
ATOM 3245 C C . THR B 1 178 ? 5.645 -16.906 2.283 1 94.75 178 THR B C 1
ATOM 3247 O O . THR B 1 178 ? 4.57 -17.391 2.654 1 94.75 178 THR B O 1
ATOM 3250 N N . ASN B 1 179 ? 5.82 -15.656 2.127 1 97.06 179 ASN B N 1
ATOM 3251 C CA . ASN B 1 179 ? 4.785 -14.633 2.244 1 97.06 179 ASN B CA 1
ATOM 3252 C C . ASN B 1 179 ? 4.949 -13.547 1.187 1 97.06 179 ASN B C 1
ATOM 3254 O O . ASN B 1 179 ? 5.234 -12.391 1.513 1 97.06 179 ASN B O 1
ATOM 3258 N N . PRO B 1 180 ? 4.676 -13.891 -0.078 1 97.75 180 PRO B N 1
ATOM 3259 C CA . PRO B 1 180 ? 4.965 -12.961 -1.171 1 97.75 180 PRO B CA 1
ATOM 3260 C C . PRO B 1 180 ? 4.055 -11.734 -1.158 1 97.75 180 PRO B C 1
ATOM 3262 O O . PRO B 1 180 ? 4.363 -10.727 -1.799 1 97.75 180 PRO B O 1
ATOM 3265 N N . ASN B 1 181 ? 2.93 -11.82 -0.455 1 98.5 181 ASN B N 1
ATOM 3266 C CA . ASN B 1 181 ? 1.964 -10.727 -0.42 1 98.5 181 ASN B CA 1
ATOM 3267 C C . ASN B 1 181 ? 1.917 -10.062 0.954 1 98.5 181 ASN B C 1
ATOM 3269 O O . ASN B 1 181 ? 0.896 -9.492 1.337 1 98.5 181 ASN B O 1
ATOM 3273 N N . GLY B 1 182 ? 3.008 -10.172 1.707 1 97.69 182 GLY B N 1
ATOM 3274 C CA . GLY B 1 182 ? 3.139 -9.516 2.996 1 97.69 182 GLY B CA 1
ATOM 3275 C C . GLY B 1 182 ? 3.422 -8.031 2.881 1 97.69 182 GLY B C 1
ATOM 3276 O O . GLY B 1 182 ? 3.285 -7.449 1.803 1 97.69 182 GLY B O 1
ATOM 3277 N N . ILE B 1 183 ? 3.736 -7.453 4 1 97.19 183 ILE B N 1
ATOM 3278 C CA . ILE B 1 183 ? 4.02 -6.023 4.07 1 97.19 183 ILE B CA 1
ATOM 3279 C C . ILE B 1 183 ? 5.375 -5.734 3.434 1 97.19 183 ILE B C 1
ATOM 3281 O O . ILE B 1 183 ? 6.367 -6.398 3.738 1 97.19 183 ILE B O 1
ATOM 3285 N N . TYR B 1 184 ? 5.355 -4.789 2.484 1 97.19 184 TYR B N 1
ATOM 3286 C CA . TYR B 1 184 ? 6.617 -4.406 1.855 1 97.19 184 TYR B CA 1
ATOM 3287 C C . TYR B 1 184 ? 7.52 -3.676 2.844 1 97.19 184 TYR B C 1
ATOM 3289 O O . TYR B 1 184 ? 7.234 -2.539 3.229 1 97.19 184 TYR B O 1
ATOM 3297 N N . ARG B 1 185 ? 8.492 -4.438 3.123 1 94.81 185 ARG B N 1
ATOM 3298 C CA . ARG B 1 185 ? 9.516 -3.852 3.98 1 94.81 185 ARG B CA 1
ATOM 3299 C C . ARG B 1 185 ? 10.812 -3.619 3.207 1 94.81 185 ARG B C 1
ATOM 3301 O O . ARG B 1 185 ? 10.938 -4.035 2.055 1 94.81 185 ARG B O 1
ATOM 3308 N N . TRP B 1 186 ? 11.742 -2.875 3.666 1 95.06 186 TRP B N 1
ATOM 3309 C CA . TRP B 1 186 ? 12.914 -2.355 2.971 1 95.06 186 TRP B CA 1
ATOM 3310 C C . TRP B 1 186 ? 14.172 -3.137 3.359 1 95.06 186 TRP B C 1
ATOM 3312 O O . TRP B 1 186 ? 15.188 -2.547 3.721 1 95.06 186 TRP B O 1
ATOM 3322 N N . GLY B 1 187 ? 14.016 -4.535 3.133 1 96.56 187 GLY B N 1
ATOM 3323 C CA . GLY B 1 187 ? 15.164 -5.387 3.41 1 96.56 187 GLY B CA 1
ATOM 3324 C C . GLY B 1 187 ? 15.078 -6.078 4.758 1 96.56 187 GLY B C 1
ATOM 3325 O O . GLY B 1 187 ? 14.039 -6.621 5.121 1 96.56 187 GLY B O 1
ATOM 3326 N N . SER B 1 188 ? 16.188 -6.121 5.402 1 95 188 SER B N 1
ATOM 3327 C CA . SER B 1 188 ? 16.25 -6.781 6.707 1 95 188 SER B CA 1
ATOM 3328 C C . SER B 1 188 ? 15.5 -5.984 7.762 1 95 188 SER B C 1
ATOM 3330 O O . SER B 1 188 ? 15.758 -4.797 7.961 1 95 188 SER B O 1
ATOM 3332 N N . ASP B 1 189 ? 14.562 -6.648 8.352 1 90.94 189 ASP B N 1
ATOM 3333 C CA . ASP B 1 189 ? 13.758 -6.02 9.391 1 90.94 189 ASP B CA 1
ATOM 3334 C C . ASP B 1 189 ? 13.188 -7.066 10.344 1 90.94 189 ASP B C 1
ATOM 3336 O O . ASP B 1 189 ? 12.398 -7.926 9.938 1 90.94 189 ASP B O 1
ATOM 3340 N N . ASP B 1 190 ? 13.508 -6.91 11.586 1 89.88 190 ASP B N 1
ATOM 3341 C CA . ASP B 1 190 ? 13.039 -7.887 12.57 1 89.88 190 ASP B CA 1
ATOM 3342 C C . ASP B 1 190 ? 12.211 -7.219 13.664 1 89.88 190 ASP B C 1
ATOM 3344 O O . ASP B 1 190 ? 12.023 -7.781 14.742 1 89.88 190 ASP B O 1
ATOM 3348 N N . ALA B 1 191 ? 11.727 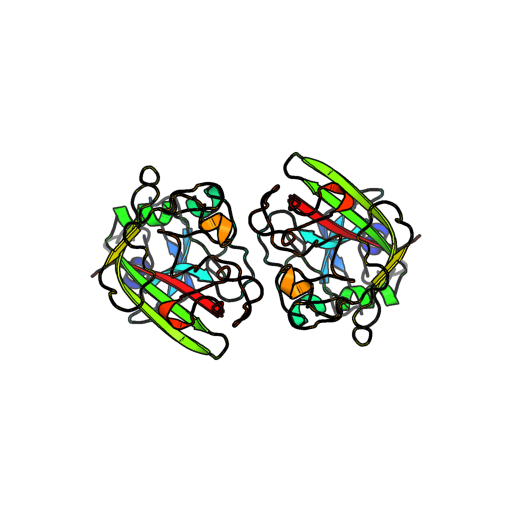-6.023 13.422 1 89.94 191 ALA B N 1
ATOM 3349 C CA . ALA B 1 191 ? 10.875 -5.324 14.383 1 89.94 191 ALA B CA 1
ATOM 3350 C C . ALA B 1 191 ? 9.578 -6.098 14.625 1 89.94 191 ALA B C 1
ATOM 3352 O O . ALA B 1 191 ? 9.109 -6.184 15.758 1 89.94 191 ALA B O 1
ATOM 3353 N N . ILE B 1 192 ? 8.945 -6.543 13.641 1 93.69 192 ILE B N 1
ATOM 3354 C CA . ILE B 1 192 ? 7.852 -7.512 13.68 1 93.69 192 ILE B CA 1
ATOM 3355 C C . ILE B 1 192 ? 8.188 -8.703 12.789 1 93.69 192 ILE B C 1
ATOM 3357 O O . ILE B 1 192 ? 8.453 -8.547 11.594 1 93.69 192 ILE B O 1
ATOM 3361 N N . ASN B 1 193 ? 8.055 -9.844 13.336 1 94.75 193 ASN B N 1
ATOM 3362 C CA . ASN B 1 193 ? 8.578 -11.016 12.641 1 94.75 193 ASN B CA 1
ATOM 3363 C C . ASN B 1 193 ? 7.578 -11.555 11.625 1 94.75 193 ASN B C 1
ATOM 3365 O O . ASN B 1 193 ? 6.375 -11.57 11.875 1 94.75 193 ASN B O 1
ATOM 3369 N N . TYR B 1 194 ? 8.102 -11.953 10.461 1 95.94 194 TYR B N 1
ATOM 3370 C CA . TYR B 1 194 ? 7.477 -12.875 9.516 1 95.94 194 TYR B CA 1
ATOM 3371 C C . TYR B 1 194 ? 6.359 -12.188 8.742 1 95.94 194 TYR B C 1
ATOM 3373 O O . TYR B 1 194 ? 5.473 -12.852 8.195 1 95.94 194 TYR B O 1
ATOM 3381 N N . ILE B 1 195 ? 6.375 -10.828 8.695 1 96.88 195 ILE B N 1
ATOM 3382 C CA . ILE B 1 195 ? 5.227 -10.156 8.086 1 96.88 195 ILE B CA 1
ATOM 3383 C C . ILE B 1 195 ? 5.625 -9.586 6.73 1 96.88 195 ILE B C 1
ATOM 3385 O O . ILE B 1 195 ? 4.785 -9.047 6.008 1 96.88 195 ILE B O 1
ATOM 3389 N N . GLY B 1 196 ? 6.898 -9.656 6.332 1 97.12 196 GLY B N 1
ATOM 3390 C CA . GLY B 1 196 ? 7.375 -9.016 5.113 1 97.12 196 GLY B CA 1
ATOM 3391 C C . GLY B 1 196 ? 7.137 -9.852 3.869 1 97.12 196 GLY B C 1
ATOM 3392 O O . GLY B 1 196 ? 6.371 -10.82 3.9 1 97.12 196 GLY B O 1
ATOM 3393 N N . VAL B 1 197 ? 7.66 -9.359 2.734 1 97.88 197 VAL B N 1
ATOM 3394 C CA . VAL B 1 197 ? 7.715 -10.102 1.479 1 97.88 197 VAL B CA 1
ATOM 3395 C C . VAL B 1 197 ? 8.852 -11.117 1.524 1 97.88 197 VAL B C 1
ATOM 3397 O O . VAL B 1 197 ? 9.992 -10.797 1.201 1 97.88 197 VAL B O 1
ATOM 3400 N N . GLU B 1 198 ? 8.453 -12.352 1.854 1 95.69 198 GLU B N 1
ATOM 3401 C CA . GLU B 1 198 ? 9.508 -13.25 2.307 1 95.69 198 GLU B CA 1
ATOM 3402 C C . GLU B 1 198 ? 9.516 -14.547 1.495 1 95.69 198 GLU B C 1
ATOM 3404 O O . GLU B 1 198 ? 8.469 -15.039 1.086 1 95.69 198 GLU B O 1
ATOM 3409 N N . TRP B 1 199 ? 10.641 -14.984 1.329 1 96.5 199 TRP B N 1
ATOM 3410 C CA . TRP B 1 199 ? 10.984 -16.312 0.847 1 96.5 199 TRP B CA 1
ATOM 3411 C C . TRP B 1 199 ? 12.062 -16.953 1.715 1 96.5 199 TRP B C 1
ATOM 3413 O O . TRP B 1 199 ? 13.258 -16.75 1.479 1 96.5 199 TRP B O 1
ATOM 3423 N N . TYR B 1 200 ? 11.594 -17.734 2.672 1 95.19 200 TYR B N 1
ATOM 3424 C CA . TYR B 1 200 ? 12.445 -18.219 3.752 1 95.19 200 TYR B CA 1
ATOM 3425 C C . TYR B 1 200 ? 13.664 -18.953 3.199 1 95.19 200 TYR B C 1
ATOM 3427 O O . TYR B 1 200 ? 14.773 -18.781 3.697 1 95.19 200 TYR B O 1
ATOM 3435 N N . ARG B 1 201 ? 13.492 -19.75 2.215 1 94.12 201 ARG B N 1
ATOM 3436 C CA . ARG B 1 201 ? 14.539 -20.625 1.713 1 94.12 201 ARG B CA 1
ATOM 3437 C C . ARG B 1 201 ? 15.656 -19.828 1.053 1 94.12 201 ARG B C 1
ATOM 3439 O O . ARG B 1 201 ? 16.75 -20.359 0.828 1 94.12 201 ARG B O 1
ATOM 3446 N N . TRP B 1 202 ? 15.414 -18.547 0.747 1 95 202 TRP B N 1
ATOM 3447 C CA . TRP B 1 202 ? 16.453 -17.734 0.133 1 95 202 TRP B CA 1
ATOM 3448 C C . TRP B 1 202 ? 17.016 -16.719 1.136 1 95 202 TRP B C 1
ATOM 3450 O O . TRP B 1 202 ? 18.219 -16.719 1.405 1 95 202 TRP B O 1
ATOM 3460 N N . LYS B 1 203 ? 16.172 -15.922 1.84 1 96.12 203 LYS B N 1
ATOM 3461 C CA . LYS B 1 203 ? 16.688 -14.805 2.637 1 96.12 203 LYS B CA 1
ATOM 3462 C C . LYS B 1 203 ? 16.188 -14.898 4.078 1 96.12 203 LYS B C 1
ATOM 3464 O O . LYS B 1 203 ? 16.5 -14.031 4.902 1 96.12 203 LYS B O 1
ATOM 3469 N N . GLY B 1 204 ? 15.453 -15.961 4.371 1 94.31 204 GLY B N 1
ATOM 3470 C CA . GLY B 1 204 ? 14.961 -16.125 5.73 1 94.31 204 GLY B CA 1
ATOM 3471 C C . GLY B 1 204 ? 13.648 -15.398 5.977 1 94.31 204 GLY B C 1
ATOM 3472 O O . GLY B 1 204 ? 13.039 -14.867 5.047 1 94.31 204 GLY B O 1
ATOM 3473 N N . TRP B 1 205 ? 13.227 -15.398 7.234 1 94.06 205 TRP B N 1
ATOM 3474 C CA . TRP B 1 205 ? 11.891 -14.922 7.582 1 94.06 205 TRP B CA 1
ATOM 3475 C C . TRP B 1 205 ? 11.891 -13.414 7.82 1 94.06 205 TRP B C 1
ATOM 3477 O O . TRP B 1 205 ? 10.844 -12.773 7.758 1 94.06 205 TRP B O 1
ATOM 3487 N N . ASN B 1 206 ? 13.062 -12.852 8.164 1 95.56 206 ASN B N 1
ATOM 3488 C CA . ASN B 1 206 ? 13.094 -11.453 8.57 1 95.56 206 ASN B CA 1
ATOM 3489 C C . ASN B 1 206 ? 13.781 -10.586 7.516 1 95.56 206 ASN B C 1
ATOM 3491 O O . ASN B 1 206 ? 14.594 -9.719 7.852 1 95.56 206 ASN B O 1
ATOM 3495 N N . TYR B 1 207 ? 13.531 -10.938 6.293 1 97.19 207 TYR B N 1
ATOM 3496 C CA . TYR B 1 207 ? 13.977 -10.148 5.148 1 97.19 207 TYR B CA 1
ATOM 3497 C C . TYR B 1 207 ? 12.852 -9.992 4.129 1 97.19 207 TYR B C 1
ATOM 3499 O O . TYR B 1 207 ? 12.289 -10.984 3.654 1 97.19 207 TYR B O 1
ATOM 3507 N N . SER B 1 208 ? 12.5 -8.766 3.891 1 97.75 208 SER B N 1
ATOM 3508 C CA . SER B 1 208 ? 11.516 -8.469 2.857 1 97.75 208 SER B CA 1
ATOM 3509 C C . SER B 1 208 ? 12.18 -8.211 1.512 1 97.75 208 SER B C 1
ATOM 3511 O O . SER B 1 208 ? 13.039 -7.332 1.397 1 97.75 208 SER B O 1
ATOM 3513 N N . LEU B 1 209 ? 11.797 -8.953 0.573 1 98.44 209 LEU B N 1
ATOM 3514 C CA . LEU B 1 209 ? 12.398 -8.875 -0.752 1 98.44 209 LEU B CA 1
ATOM 3515 C C . LEU B 1 209 ? 12.078 -7.543 -1.421 1 98.44 209 LEU B C 1
ATOM 3517 O O . LEU B 1 209 ? 10.992 -6.992 -1.216 1 98.44 209 LEU B O 1
ATOM 3521 N N . LYS B 1 210 ? 13.031 -7.082 -2.25 1 98.44 210 LYS B N 1
ATOM 3522 C CA . LYS B 1 210 ? 12.82 -5.871 -3.039 1 98.44 210 LYS B CA 1
ATOM 3523 C C . LYS B 1 210 ? 11.797 -6.109 -4.145 1 98.44 210 LYS B C 1
ATOM 3525 O O . LYS B 1 210 ? 10.914 -5.277 -4.367 1 98.44 210 LYS B O 1
ATOM 3530 N N . ARG B 1 211 ? 11.977 -7.195 -4.805 1 98.62 211 ARG B N 1
ATOM 3531 C CA . ARG B 1 211 ? 11.07 -7.566 -5.887 1 98.62 211 ARG B CA 1
ATOM 3532 C C . ARG B 1 211 ? 10.719 -9.047 -5.824 1 98.62 211 ARG B C 1
ATOM 3534 O O . ARG B 1 211 ? 11.562 -9.875 -5.469 1 98.62 211 ARG B O 1
ATOM 3541 N N . ILE B 1 212 ? 9.523 -9.375 -6.16 1 98.44 212 ILE B N 1
ATOM 3542 C CA . ILE B 1 212 ? 9.086 -10.742 -6.391 1 98.44 212 ILE B CA 1
ATOM 3543 C C . ILE B 1 212 ? 7.984 -10.758 -7.449 1 98.44 212 ILE B C 1
ATOM 3545 O O . ILE B 1 212 ? 7.117 -9.883 -7.469 1 98.44 212 ILE B O 1
ATOM 3549 N N . SER B 1 213 ? 8.031 -11.664 -8.336 1 98.44 213 SER B N 1
ATOM 3550 C CA . SER B 1 213 ? 7.035 -11.773 -9.406 1 98.44 213 SER B CA 1
ATOM 3551 C C . SER B 1 213 ? 6.699 -13.234 -9.695 1 98.44 213 SER B C 1
ATOM 3553 O O . SER B 1 213 ? 7.598 -14.07 -9.82 1 98.44 213 SER B O 1
ATOM 3555 N N . PHE B 1 214 ? 5.457 -13.5 -9.711 1 98.56 214 PHE B N 1
ATOM 3556 C CA . PHE B 1 214 ? 4.941 -14.789 -10.156 1 98.56 214 PHE B CA 1
ATOM 3557 C C . PHE B 1 214 ? 4.457 -14.711 -11.602 1 98.56 214 PHE B C 1
ATOM 3559 O O . PHE B 1 214 ? 3.686 -13.82 -11.953 1 98.56 214 PHE B O 1
ATOM 3566 N N . LYS B 1 215 ? 4.871 -15.664 -12.391 1 98.5 215 LYS B N 1
ATOM 3567 C CA . LYS B 1 215 ? 4.531 -15.648 -13.805 1 98.5 215 LYS B CA 1
ATOM 3568 C C . LYS B 1 215 ? 4.258 -17.062 -14.32 1 98.5 215 LYS B C 1
ATOM 3570 O O . LYS B 1 215 ? 4.867 -18.016 -13.859 1 98.5 215 LYS B O 1
ATOM 3575 N N . ILE B 1 216 ? 3.381 -17.156 -15.297 1 98.69 216 ILE B N 1
ATOM 3576 C CA . ILE B 1 216 ? 3.049 -18.469 -15.836 1 98.69 216 ILE B CA 1
ATOM 3577 C C . ILE B 1 216 ? 3.223 -18.453 -17.359 1 98.69 216 ILE B C 1
ATOM 3579 O O . ILE B 1 216 ? 3.141 -17.406 -17.984 1 98.69 216 ILE B O 1
ATOM 3583 N N . ARG B 1 217 ? 3.453 -19.578 -17.797 1 98.25 217 ARG B N 1
ATOM 3584 C CA . ARG B 1 217 ? 3.615 -19.859 -19.219 1 98.25 217 ARG B CA 1
ATOM 3585 C C . ARG B 1 217 ? 3.113 -21.25 -19.578 1 98.25 217 ARG B C 1
ATOM 3587 O O . ARG B 1 217 ? 3.346 -22.203 -18.828 1 98.25 217 ARG B O 1
ATOM 3594 N N . PRO B 1 218 ? 2.365 -21.406 -20.75 1 97.69 218 PRO B N 1
ATOM 3595 C CA . PRO B 1 218 ? 1.896 -22.75 -21.109 1 97.69 218 PRO B CA 1
ATOM 3596 C C . PRO B 1 218 ? 3.035 -23.75 -21.25 1 97.69 218 PRO B C 1
ATOM 3598 O O . PRO B 1 218 ? 4.102 -23.406 -21.781 1 97.69 218 PRO B O 1
ATOM 3601 N N . VAL B 1 219 ? 2.756 -24.969 -20.75 1 95.19 219 VAL B N 1
ATOM 3602 C CA . VAL B 1 219 ? 3.705 -26.062 -20.922 1 95.19 219 VAL B CA 1
ATOM 3603 C C . VAL B 1 219 ? 3.689 -26.531 -22.375 1 95.19 219 VAL B C 1
ATOM 3605 O O . VAL B 1 219 ? 2.625 -26.641 -22.984 1 95.19 219 VAL B O 1
ATOM 3608 N N . LYS B 1 220 ? 4.824 -26.5 -22.953 1 81.69 220 LYS B N 1
ATOM 3609 C CA . LYS B 1 220 ? 4.93 -26.984 -24.328 1 81.69 220 LYS B CA 1
ATOM 3610 C C . LYS B 1 220 ? 5.031 -28.516 -24.359 1 81.69 220 LYS B C 1
ATOM 3612 O O . LYS B 1 220 ? 5.555 -29.125 -23.422 1 81.69 220 LYS B O 1
#

Nearest PDB structures (foldseek):
  6y41-assembly14_N  TM=9.484E-01  e=2.902E-25  Homo sapiens
  6y43-assembly1_A  TM=9.202E-01  e=4.707E-25  Homo sapiens
  8vgp-assembly1_A  TM=9.233E-01  e=9.724E-25  Homo sapiens
  4jzc-assembly1_A  TM=9.353E-01  e=2.887E-24  Homo sapiens
  4jyo-assembly1_X  TM=9.306E-01  e=2.267E-24  Homo sapiens

Radius of gyration: 24.03 Å; Cα contacts (8 Å, |Δi|>4): 1136; chains: 2; bounding box: 41×76×72 Å

Foldseek 3Di:
DPPVVLAFAAFLVSVCVVPVVDAWDWDWGDLADPPDIDIWTWFQDPPNTSWTWQFKDAAQPDALQDDDVCQQCKDDDRRHGIHRHLVSQQSNQVPFWKKKKKWFAAPVGDIDMFIFLTWHFHDVVLQRFIATHDGDQQDWPQHRFHKFHPVRAGEQQPPDRLCVQQVAIDRAHVGTQAGQNFRDDRFFAVPPWQRAGDRCSPRHRRTHTNMMIMIMDGND/DPPVVLAFAQFLQSVCVVPVVDAWDWDWGDLAHPPDIDIWTWFQDPPNTSWTWQFKDAAQPDALQDDDVCQQCKDDDRRHGIHRHLVSQQSNQVPFWKKKKKWFAAPVGDIDMFIFLTWHFHDVVLQRFIATHDGDQQDWPQHRFHKFHPVRAGEQQPPDRLCVQQVAIDRAYVGTQAGQNFRDDRFFAVPPWQRAGDRCSPRHRRTHTNMMIMIMDGND

Secondary structure (DSSP, 8-state):
---------SSHHHHHHH-TTPPSEEEEE-SSSTT--EEEEEE-SGGGS-EEEEEEESSS-B-----HHHHHH-EE-TTSSEE--HHHHHHHHHH--EEEEEEEE-TTS-EEEEEEEEEEE--GGGT--EEEES--SS--S-TTPPEEBTTB--SS-SS--HHHHTT--EE-BSB-SEETTSB---EE--SSTT-BSEEHHHH-SSEE-SEEEEEEEE--/---------SSHHHHHHH-TTPPSEEEEE-SSSTT--EEEEEE-SGGGS-EEEEEEESSS-B-----HHHHHH-EE-TTSSEE--HHHHHHHHHH--EEEEEEEE-TTS-EEEEEEEEEEE--GGGT--EEEES--SS--S-TTPPEEBTTB--SS-SS--HHHHTT--EE-BSB-SEETTS----EE--SSTT-SSEEHHHH-TTEE-SEEEEEEEE--

pLDDT: mean 93.85, std 10.48, range [31.78, 98.88]

Organism: Oryzias latipes (NCBI:txid8090)

InterPro domains:
  IPR002181 Fibrinogen, alpha/beta/gamma chain, C-terminal globular domain [PF00147] (10-218)
  IPR002181 Fibrinogen, alpha/beta/gamma chain, C-terminal globular domain [PS51406] (3-220)
  IPR002181 Fibrinogen, alpha/beta/gamma chain, C-terminal globular domain [SM00186] (7-219)
  IPR002181 Fibrinogen, alpha/beta/gamma chain, C-terminal globular domain [cd00087] (8-219)
  IPR014716 Fibrinogen, alpha/beta/gamma chain, C-terminal globular, subdomain 1 [G3DSA:3.90.215.10] (5-220)
  IPR036056 Fibrinogen-like, C-terminal [SSF56496] (5-219)
  IPR050373 Fibrinogen C-terminal domain-containing protein [PTHR19143] (10-219)